Protein AF-A0A2I2GKQ5-F1 (afdb_monomer)

Organism: NCBI:txid1392250

Sequence (380 aa):
MASSTYRQKSLTDSELYFEFGVWKIGKNLSSKFRQQEDPHGGFTCERHEVYEATRIDQPSKTPDVIKIKKQIVFWSNRGYSEPSDEVNREIYNLSQLEECRSTPKLLGYAVGTQDSSDHLPGGYIAYIVMQKVPGENLHGFDTLTKAEQNRIRVAFIDSLWELVSRYFTHRDPRRENIIWDPRMGQCFIVDLEDAEQHTNRTKHDPDFTVVSQWYPGRHKTRGFVLPSSTSPTLPPAMNSSFASSQPHAATSTRYSHPDKCNKSYPALGKKTPMHPNDHINMSGSSSDGFGSAMHIAAAMEIEGLLLPALDSLTEALKSKAQEFQDIIKIDRTHLQEAVSLSLEKEFSGFVERLELGRKRIVETVEGLRYLPLSQYLTRP

Mean predicted aligned error: 17.56 Å

pLDDT: mean 75.36, std 21.9, range [21.88, 97.62]

Foldseek 3Di:
DDDPPDDDPPLAQPWDDDPLAIKGWHDWPDKDWDWDADPVGFIWIKIKTKTFIAGPVDGDPGTWIKIKIWTQDQGPPDNDADDDLLLVQQQVVLVLCCVQPQEWHWSDKDKDADPPPDNDGSHIMIMTTTGDDDAAQCPVLVVDDPVVLVLLLVQVVVSQVSQVVSQKDADAQDSRQWGADPVVSHIHRYRRSRMDHDPDPDPCPDQCVNSVVSAPDDDDDPDDGDDWDDDDDDDNAQDLVQADPDPPSLVVSLLVVVVVVCVVPVDDDDCPPPHSCVHVVNPHDSVQVSQLSVLVVVLCCCVGIVLVVLVVVLVVLLVVLVVQQPPKDFDDDVHDTDDIDTPSVVSVVVSVVSVVVSVVSVVVNVVSVDGRGDDDDDDD

InterPro domains:
  IPR005677 Fumarate hydratase, class II [PTHR11444] (268-372)
  IPR008948 L-Aspartase-like [SSF48557] (266-373)
  IPR011009 Protein kinase-like domain superfamily [SSF56112] (76-203)
  IPR022761 Fumarate lyase, N-terminal [PF00206] (272-373)

Nearest PDB structures (foldseek):
  6ebt-assembly1_A  TM=9.078E-01  e=1.327E-07  Homo sapiens
  6vbe-assembly1_A  TM=9.069E-01  e=1.852E-07  Homo sapiens
  6v8f-assembly1_A  TM=8.705E-01  e=2.070E-07  Homo sapiens
  3gtd-assembly1_B-2  TM=8.895E-01  e=7.424E-07  Rickettsia prowazekii str. Madrid E
  4hgv-assembly1_B  TM=4.845E-01  e=8.512E-08  Sinorhizobium meliloti 1021

Secondary structure (DSSP, 8-state):
-----------TT-EEEETTEEEEEEEEEEEEEEEEE-TTSSEEEEEEEEEEEEESSS--SS-EEEEEEEEEE-BTTB---SPPHHHHHHHHHHHHTTT-TTSPPEEEEEEEE--TTSSSTTSEEEEEEEPPPSSEEGGGGGGS-HHHHHHHHHHHHHHHHHHHHTTEEES---GGGEEEETTTTEEEE---TTEEE-SS--TT---THHHHTTSTT----S------------S-PPP-TT-SS-TTHHHHHHHTTGGGGGGTS--TT---S--IIIIISTT--HHHHHHHHHHHHHHHHIIIIIHHHHHHHHHHHHHHHHHTTT-EE--EETTEE---EEHHHHHHHHHHHHHHHHHHHHHHHHHHTS----S-----

Structure (mmCIF, N/CA/C/O backbone):
data_AF-A0A2I2GKQ5-F1
#
_entry.id   AF-A0A2I2GKQ5-F1
#
loop_
_atom_site.group_PDB
_atom_site.id
_atom_site.type_symbol
_atom_site.label_atom_id
_atom_site.label_alt_id
_atom_site.label_comp_id
_atom_site.label_asym_id
_atom_site.label_entity_id
_atom_site.label_seq_id
_atom_site.pdbx_PDB_ins_code
_atom_site.Cartn_x
_atom_site.Cartn_y
_atom_site.Cartn_z
_atom_site.occupancy
_atom_site.B_iso_or_equiv
_atom_site.auth_seq_id
_atom_site.auth_comp_id
_atom_site.auth_asym_id
_atom_site.auth_atom_id
_atom_site.pdbx_PDB_model_num
ATOM 1 N N . MET A 1 1 ? 17.675 21.929 -30.333 1.00 34.22 1 MET A N 1
ATOM 2 C CA . MET A 1 1 ? 17.337 21.100 -31.514 1.00 34.22 1 MET A CA 1
ATOM 3 C C . MET A 1 1 ? 18.151 19.817 -31.371 1.00 34.22 1 MET A C 1
ATOM 5 O O . MET A 1 1 ? 19.342 19.953 -31.165 1.00 34.22 1 MET A O 1
ATOM 9 N N . ALA A 1 2 ? 17.627 18.594 -31.313 1.00 24.48 2 ALA A N 1
ATOM 10 C CA . ALA A 1 2 ? 16.384 18.047 -31.837 1.00 24.48 2 ALA A CA 1
ATOM 11 C C . ALA A 1 2 ? 15.599 17.262 -30.764 1.00 24.48 2 ALA A C 1
ATOM 13 O O . ALA A 1 2 ? 16.167 16.506 -29.982 1.00 24.48 2 ALA A O 1
ATOM 14 N N . SER A 1 3 ? 14.278 17.457 -30.753 1.00 29.58 3 SER A N 1
ATOM 15 C CA . SER A 1 3 ? 13.319 16.565 -30.101 1.00 29.58 3 SER A CA 1
ATOM 16 C C . SER A 1 3 ? 13.317 15.251 -30.881 1.00 29.58 3 SER A C 1
ATOM 18 O O . SER A 1 3 ? 12.824 15.197 -32.005 1.00 29.58 3 SER A O 1
ATOM 20 N N . SER A 1 4 ? 13.918 14.208 -30.313 1.00 26.41 4 SER A N 1
ATOM 21 C CA . SER A 1 4 ? 13.816 12.842 -30.827 1.00 26.41 4 SER A CA 1
ATOM 22 C C . SER A 1 4 ? 12.476 12.259 -30.374 1.00 26.41 4 SER A C 1
ATOM 24 O O . SER A 1 4 ? 12.383 11.514 -29.399 1.00 26.41 4 SER A O 1
ATOM 26 N N . THR A 1 5 ? 11.411 12.638 -31.074 1.00 31.97 5 THR A N 1
ATOM 27 C CA . THR A 1 5 ? 10.110 11.972 -30.995 1.00 31.97 5 THR A CA 1
ATOM 28 C C . THR A 1 5 ? 10.232 10.641 -31.733 1.00 31.97 5 THR A C 1
ATOM 30 O O . THR A 1 5 ? 10.008 10.564 -32.937 1.00 31.97 5 THR A O 1
ATOM 33 N N . TYR A 1 6 ? 10.642 9.583 -31.031 1.00 34.25 6 TYR A N 1
ATOM 34 C CA . TYR A 1 6 ? 10.617 8.237 -31.600 1.00 34.25 6 TYR A CA 1
ATOM 35 C C . TYR A 1 6 ? 9.248 7.594 -31.354 1.00 34.25 6 TYR A C 1
ATOM 37 O O . TYR A 1 6 ? 8.811 7.456 -30.210 1.00 34.25 6 TYR A O 1
ATOM 45 N N . ARG A 1 7 ? 8.570 7.215 -32.446 1.00 32.19 7 ARG A N 1
ATOM 46 C CA . ARG A 1 7 ? 7.339 6.414 -32.437 1.00 32.19 7 ARG A CA 1
ATOM 47 C C . ARG A 1 7 ? 7.663 5.021 -31.905 1.00 32.19 7 ARG A C 1
ATOM 49 O O . ARG A 1 7 ? 8.349 4.238 -32.551 1.00 32.19 7 ARG A O 1
ATOM 56 N N . GLN A 1 8 ? 7.150 4.733 -30.721 1.00 45.44 8 GLN A N 1
ATOM 57 C CA . GLN A 1 8 ? 7.179 3.423 -30.094 1.00 45.44 8 GLN A CA 1
ATOM 58 C C . GLN A 1 8 ? 6.548 2.366 -31.016 1.00 45.44 8 GLN A C 1
ATOM 60 O O . GLN A 1 8 ? 5.451 2.573 -31.538 1.00 45.44 8 GLN A O 1
ATOM 65 N N . LYS A 1 9 ? 7.237 1.236 -31.219 1.00 50.16 9 LYS A N 1
ATOM 66 C CA . LYS A 1 9 ? 6.648 0.024 -31.805 1.00 50.16 9 LYS A CA 1
ATOM 67 C C . LYS A 1 9 ? 5.470 -0.347 -30.903 1.00 50.16 9 LYS A C 1
ATOM 69 O O . LYS A 1 9 ? 5.672 -0.622 -29.722 1.00 50.16 9 LYS A O 1
ATOM 74 N N . SER A 1 10 ? 4.246 -0.240 -31.413 1.00 55.12 10 SER A N 1
ATOM 75 C CA . SER A 1 10 ? 3.056 -0.612 -30.650 1.00 55.12 10 SER 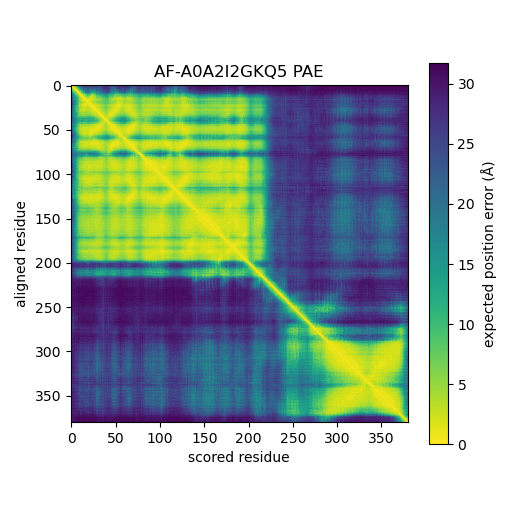A CA 1
ATOM 76 C C . SER A 1 10 ? 3.137 -2.109 -30.364 1.00 55.12 10 SER A C 1
ATOM 78 O O . SER A 1 10 ? 2.940 -2.909 -31.270 1.00 55.12 10 SER A O 1
ATOM 80 N N . LEU A 1 11 ? 3.460 -2.472 -29.121 1.00 70.06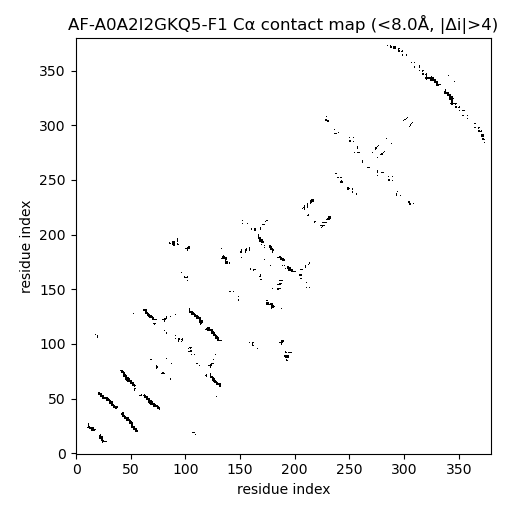 11 LEU A N 1
ATOM 81 C CA . LEU A 1 11 ? 3.418 -3.858 -28.638 1.00 70.06 11 LEU A CA 1
ATOM 82 C C . LEU A 1 11 ? 1.978 -4.394 -28.582 1.00 70.06 11 LEU A C 1
ATOM 84 O O . LEU A 1 11 ? 1.781 -5.602 -28.509 1.00 70.06 11 LEU A O 1
ATOM 88 N N . THR A 1 12 ? 0.982 -3.507 -28.649 1.00 71.19 12 THR A N 1
ATOM 89 C CA . THR A 1 12 ? -0.442 -3.838 -28.774 1.00 71.19 12 THR A CA 1
ATOM 90 C C . THR A 1 12 ? -0.662 -4.839 -29.908 1.00 71.19 12 THR A C 1
ATOM 92 O O . THR A 1 12 ? -0.134 -4.654 -31.003 1.00 71.19 12 THR A O 1
ATOM 95 N N . ASP A 1 13 ? -1.442 -5.879 -29.630 1.00 77.00 13 ASP A N 1
ATOM 96 C CA . ASP A 1 13 ? -1.755 -7.017 -30.500 1.00 77.00 13 ASP A CA 1
ATOM 97 C C . ASP A 1 13 ? -0.597 -7.980 -30.811 1.00 77.00 13 ASP A C 1
ATOM 99 O O . ASP A 1 13 ? -0.787 -8.924 -31.575 1.00 77.00 13 ASP A O 1
ATOM 103 N N . SER A 1 14 ? 0.571 -7.816 -30.182 1.00 82.38 14 SER A N 1
ATOM 104 C CA . SER A 1 14 ? 1.661 -8.796 -30.287 1.00 82.38 14 SER A CA 1
ATOM 105 C C . SER A 1 14 ? 1.406 -10.019 -29.399 1.00 82.38 14 SER A C 1
ATOM 107 O O . SER A 1 14 ? 0.896 -9.892 -28.282 1.00 82.38 14 SER A O 1
ATOM 109 N N . GLU A 1 15 ? 1.805 -11.196 -29.879 1.00 86.94 15 GLU A N 1
ATOM 110 C CA . GLU A 1 15 ? 1.828 -12.436 -29.100 1.00 86.94 15 GLU A CA 1
ATOM 111 C C . GLU A 1 15 ? 3.219 -12.660 -28.507 1.00 86.94 15 GLU A C 1
ATOM 113 O O . GLU A 1 15 ? 4.230 -12.554 -29.203 1.00 86.94 15 GLU A O 1
ATOM 118 N N . LEU A 1 16 ? 3.266 -12.978 -27.217 1.00 85.56 16 LEU A N 1
ATOM 119 C CA . LEU A 1 16 ? 4.478 -13.343 -26.499 1.00 85.56 16 LEU A CA 1
ATOM 120 C C . LEU A 1 16 ? 4.399 -14.807 -26.079 1.00 85.56 16 LEU A C 1
ATOM 122 O O . LEU A 1 16 ? 3.394 -15.254 -25.523 1.00 85.56 16 LEU A O 1
ATOM 126 N N . TYR A 1 17 ? 5.478 -15.535 -26.337 1.00 86.62 17 TYR A N 1
ATOM 127 C CA . TYR A 1 17 ? 5.597 -16.959 -26.059 1.00 86.62 17 TYR A CA 1
ATOM 128 C C . TYR A 1 17 ? 6.511 -17.141 -24.852 1.00 86.62 17 TYR A C 1
ATOM 130 O O . TYR A 1 17 ? 7.699 -16.826 -24.919 1.00 86.62 17 TYR A O 1
ATOM 138 N N . PHE A 1 18 ? 5.951 -17.640 -23.753 1.00 85.88 18 PHE A N 1
ATOM 139 C CA . PHE A 1 18 ? 6.684 -17.937 -22.529 1.00 85.88 18 PHE A CA 1
ATOM 140 C C . PHE A 1 18 ? 6.458 -19.390 -22.106 1.00 85.88 18 PHE A C 1
ATOM 142 O O . PHE A 1 18 ? 5.483 -20.022 -22.512 1.00 85.88 18 PHE A O 1
ATOM 149 N N . GLU A 1 19 ? 7.314 -19.913 -21.226 1.00 85.12 19 GLU A N 1
ATOM 150 C CA . GLU A 1 19 ? 7.139 -21.260 -20.656 1.00 85.12 19 GLU A CA 1
ATOM 151 C C . GLU A 1 19 ? 5.818 -21.405 -19.878 1.00 85.12 19 GLU A C 1
ATOM 153 O O . GLU A 1 19 ? 5.233 -22.483 -19.829 1.00 85.12 19 GLU A O 1
ATOM 158 N N . PHE A 1 20 ? 5.306 -20.304 -19.318 1.00 86.81 20 PHE A N 1
ATOM 159 C CA . PHE A 1 20 ? 4.055 -20.251 -18.554 1.00 86.81 20 PHE A CA 1
ATOM 160 C C . PHE A 1 20 ? 2.814 -19.896 -19.403 1.00 86.81 20 PHE A C 1
ATOM 162 O O . PHE A 1 20 ? 1.748 -19.613 -18.851 1.00 86.81 20 PHE A O 1
ATOM 169 N N . GLY A 1 21 ? 2.924 -19.902 -20.736 1.00 87.88 21 GLY A N 1
ATOM 170 C CA . GLY A 1 21 ? 1.793 -19.747 -21.657 1.00 87.88 21 GLY A CA 1
ATOM 171 C C . GLY A 1 21 ? 2.033 -18.743 -22.783 1.00 87.88 21 GLY A C 1
ATOM 172 O O . GLY A 1 21 ? 3.065 -18.071 -22.848 1.00 87.88 21 GLY A O 1
ATOM 173 N N . VAL A 1 22 ? 1.041 -18.627 -23.668 1.00 90.25 22 VAL A N 1
ATOM 174 C CA . VAL A 1 22 ? 1.066 -17.672 -24.787 1.00 90.25 22 VAL A CA 1
ATOM 175 C C . VAL A 1 22 ? 0.168 -16.495 -24.444 1.00 90.25 22 VAL A C 1
ATOM 177 O O . VAL A 1 22 ? -1.007 -16.675 -24.126 1.00 90.25 22 VAL A O 1
ATOM 180 N N . TRP A 1 23 ? 0.711 -15.285 -24.501 1.00 91.50 23 TRP A N 1
ATOM 181 C CA . TRP A 1 23 ? 0.036 -14.079 -24.033 1.00 91.50 23 TRP A CA 1
ATOM 182 C C . TRP A 1 23 ? -0.109 -13.063 -25.152 1.00 91.50 23 TRP A C 1
ATOM 184 O O . TRP A 1 23 ? 0.868 -12.677 -25.788 1.00 91.50 23 TRP A O 1
ATOM 194 N N . LYS A 1 24 ? -1.333 -12.582 -25.358 1.00 92.94 24 LYS A N 1
ATOM 195 C CA . LYS A 1 24 ? -1.620 -11.469 -26.257 1.00 92.94 24 LYS A CA 1
ATOM 196 C C . LYS A 1 24 ? -1.577 -10.153 -25.487 1.00 92.94 24 LYS A C 1
ATOM 198 O O . LYS A 1 24 ? -2.306 -9.985 -24.505 1.00 92.94 24 LYS A O 1
ATOM 203 N N . ILE A 1 25 ? -0.762 -9.212 -25.960 1.00 92.69 25 ILE A N 1
ATOM 204 C CA . ILE A 1 25 ? -0.665 -7.862 -25.400 1.00 92.69 25 ILE A CA 1
ATOM 205 C C . ILE A 1 25 ? -1.830 -7.012 -25.899 1.00 92.69 25 ILE A C 1
ATOM 207 O O . ILE A 1 25 ? -2.055 -6.867 -27.098 1.00 92.69 25 ILE A O 1
ATOM 211 N N . GLY A 1 26 ? -2.583 -6.452 -24.962 1.00 91.50 26 GLY A N 1
ATOM 212 C CA . GLY A 1 26 ? -3.688 -5.544 -25.216 1.00 91.50 26 GLY A CA 1
ATOM 213 C C . GLY A 1 26 ? -3.273 -4.083 -25.086 1.00 91.50 26 GLY A C 1
ATOM 214 O O . GLY A 1 26 ? -2.161 -3.676 -25.424 1.00 91.50 26 GLY A O 1
ATOM 215 N N . LYS A 1 27 ? -4.205 -3.273 -24.587 1.00 91.50 27 LYS A N 1
ATOM 216 C CA . LYS A 1 27 ? -4.052 -1.825 -24.456 1.00 91.50 27 LYS A CA 1
ATOM 217 C C . LYS A 1 27 ? -2.938 -1.457 -23.465 1.00 91.50 27 LYS A C 1
ATOM 219 O O . LYS A 1 27 ? -2.833 -2.051 -22.393 1.00 91.50 27 LYS A O 1
ATOM 224 N N . ASN A 1 28 ? -2.170 -0.411 -23.779 1.00 91.94 28 ASN A N 1
ATOM 225 C CA . ASN A 1 28 ? -1.279 0.229 -22.809 1.00 91.94 28 ASN A CA 1
ATOM 226 C C . ASN A 1 28 ? -2.089 0.948 -21.713 1.00 91.94 28 ASN A C 1
ATOM 228 O O . ASN A 1 28 ? -2.946 1.787 -22.001 1.00 91.94 28 ASN A O 1
ATOM 232 N N . LEU A 1 29 ? -1.809 0.607 -20.459 1.00 89.44 29 LEU A N 1
ATOM 233 C CA . LEU A 1 29 ? -2.422 1.189 -19.267 1.00 89.44 29 LEU A CA 1
ATOM 234 C C . LEU A 1 29 ? -1.570 2.325 -18.695 1.00 89.44 29 LEU A C 1
ATOM 236 O O . LEU A 1 29 ? -2.116 3.327 -18.241 1.00 89.44 29 LEU A O 1
ATOM 240 N N . SER A 1 30 ? -0.242 2.179 -18.714 1.00 89.06 30 SER A N 1
ATOM 241 C CA . SER A 1 30 ? 0.683 3.250 -18.333 1.00 89.06 30 SER A CA 1
ATOM 242 C C . SER A 1 30 ? 2.078 3.059 -18.933 1.00 89.06 30 SER A C 1
ATOM 244 O O . SER A 1 30 ? 2.461 1.958 -19.341 1.00 89.06 30 SER A O 1
ATOM 246 N N . SER A 1 31 ? 2.848 4.146 -18.973 1.00 89.25 31 SER A N 1
ATOM 247 C CA . SER A 1 31 ? 4.266 4.151 -19.333 1.00 89.25 31 SER A CA 1
ATOM 248 C C . SER A 1 31 ? 4.985 5.191 -18.475 1.00 89.25 31 SER A C 1
ATOM 250 O O . SER A 1 31 ? 4.512 6.322 -18.329 1.00 89.25 31 SER A O 1
ATOM 252 N N . LYS A 1 32 ? 6.102 4.800 -17.864 1.00 88.00 32 LYS A N 1
ATOM 253 C CA . LYS A 1 32 ? 6.933 5.636 -16.996 1.00 88.00 32 LYS A CA 1
ATOM 254 C C . LYS A 1 32 ? 8.398 5.483 -17.395 1.00 88.00 32 LYS A C 1
ATOM 256 O O . LYS A 1 32 ? 8.859 4.396 -17.734 1.00 88.00 32 LYS A O 1
ATOM 261 N N . PHE A 1 33 ? 9.137 6.584 -17.328 1.00 87.44 33 PHE A N 1
ATOM 262 C CA . PHE A 1 33 ? 10.594 6.574 -17.406 1.00 87.44 33 PHE A CA 1
ATOM 263 C C . PHE A 1 33 ? 11.158 6.682 -15.992 1.00 87.44 33 PHE A C 1
ATOM 265 O O . PHE A 1 33 ? 10.722 7.538 -15.219 1.00 87.44 33 PHE A O 1
ATOM 272 N N . ARG A 1 34 ? 12.115 5.820 -15.660 1.00 82.62 34 ARG A N 1
ATOM 273 C CA . ARG A 1 34 ? 12.772 5.772 -14.354 1.00 82.62 34 ARG A CA 1
ATOM 274 C C . ARG A 1 34 ? 14.273 5.932 -14.546 1.00 82.62 34 ARG A C 1
ATOM 276 O O . ARG A 1 34 ? 14.844 5.409 -15.497 1.00 82.62 34 ARG A O 1
ATOM 283 N N . GLN A 1 35 ? 14.894 6.659 -13.629 1.00 83.69 35 GLN A N 1
ATOM 284 C CA . GLN A 1 35 ? 16.340 6.715 -13.482 1.00 83.69 35 GLN A CA 1
ATOM 285 C C . GLN A 1 35 ? 16.653 6.313 -12.046 1.00 83.69 35 GLN A C 1
ATOM 287 O O . GLN A 1 35 ? 16.096 6.899 -11.115 1.00 83.69 35 GLN A O 1
ATOM 292 N N . GLN A 1 36 ? 17.513 5.319 -11.881 1.00 73.62 36 GLN A N 1
ATOM 293 C CA . GLN A 1 36 ? 17.878 4.761 -10.586 1.00 73.62 36 GLN A CA 1
ATOM 294 C C . GLN A 1 36 ? 19.386 4.904 -10.383 1.00 73.62 36 GLN A C 1
ATOM 296 O O . GLN A 1 36 ? 20.152 4.705 -11.323 1.00 73.62 36 GLN A O 1
ATOM 301 N N . GLU A 1 37 ? 19.808 5.280 -9.176 1.00 72.19 37 GLU A N 1
ATOM 302 C CA . GLU A 1 37 ? 21.223 5.311 -8.790 1.00 72.19 37 GLU A CA 1
ATOM 303 C C . GLU A 1 37 ? 21.693 3.914 -8.370 1.00 72.19 37 GLU A C 1
ATOM 305 O O . GLU A 1 37 ? 20.992 3.216 -7.638 1.00 72.19 37 GLU A O 1
ATOM 310 N N . ASP A 1 38 ? 22.890 3.524 -8.804 1.00 68.88 38 ASP A N 1
ATOM 311 C CA . ASP A 1 38 ? 23.519 2.273 -8.377 1.00 68.88 38 ASP A CA 1
ATOM 312 C C . ASP A 1 38 ? 24.190 2.435 -7.002 1.00 68.88 38 ASP A C 1
ATOM 314 O O . ASP A 1 38 ? 24.915 3.419 -6.793 1.00 68.88 38 ASP A O 1
ATOM 318 N N . PRO A 1 39 ? 24.073 1.458 -6.086 1.00 62.03 39 PRO A N 1
ATOM 319 C CA . PRO A 1 39 ? 24.811 1.468 -4.824 1.00 62.03 39 PRO A CA 1
ATOM 320 C C . PRO A 1 39 ? 26.339 1.530 -4.988 1.00 62.03 39 PRO A C 1
ATOM 322 O O . PRO A 1 39 ? 27.031 2.042 -4.107 1.00 62.03 39 PRO A O 1
ATOM 325 N N . HIS A 1 40 ? 26.884 1.041 -6.105 1.00 66.25 40 HIS A N 1
ATOM 326 C CA . HIS A 1 40 ? 28.308 1.113 -6.435 1.00 66.25 40 HIS A CA 1
ATOM 327 C C . HIS A 1 40 ? 28.664 2.296 -7.359 1.00 66.25 40 HIS A C 1
ATOM 329 O O . HIS A 1 40 ? 29.782 2.354 -7.886 1.00 66.25 40 HIS A O 1
ATOM 335 N N . GLY A 1 41 ? 27.750 3.262 -7.512 1.00 67.06 41 GLY A N 1
ATOM 336 C CA . GLY A 1 41 ? 27.919 4.523 -8.235 1.00 67.06 41 GLY A CA 1
ATOM 337 C C . GLY A 1 41 ? 27.338 4.505 -9.651 1.00 67.06 41 GLY A C 1
ATOM 338 O O . GLY A 1 41 ? 27.299 3.473 -10.300 1.00 67.06 41 GLY A O 1
ATOM 339 N N . GLY A 1 42 ? 26.927 5.666 -10.165 1.00 72.38 42 GLY A N 1
ATOM 340 C CA . GLY A 1 42 ? 26.316 5.788 -11.494 1.00 72.38 42 GLY A CA 1
ATOM 341 C C . GLY A 1 42 ? 24.791 5.662 -11.486 1.00 72.38 42 GLY A C 1
ATOM 342 O O . GLY A 1 42 ? 24.167 5.686 -10.429 1.00 72.38 42 GLY A O 1
ATOM 343 N N . PHE A 1 43 ? 24.190 5.585 -12.675 1.00 75.88 43 PHE A N 1
ATOM 344 C CA . PHE A 1 43 ? 22.747 5.444 -12.849 1.00 75.88 43 PHE A CA 1
ATOM 345 C C . PHE A 1 43 ? 22.382 4.473 -13.976 1.00 75.88 43 PHE A C 1
ATOM 347 O O . PHE A 1 43 ? 23.098 4.369 -14.976 1.00 75.88 43 PHE A O 1
ATOM 354 N N . THR A 1 44 ? 21.237 3.812 -13.824 1.00 77.69 44 THR A N 1
ATOM 355 C CA . THR A 1 44 ? 20.528 3.095 -14.889 1.00 77.69 44 THR A CA 1
ATOM 356 C C . THR A 1 44 ? 19.270 3.870 -15.271 1.00 77.69 44 THR A C 1
ATOM 358 O O . THR A 1 44 ? 18.664 4.545 -14.434 1.00 77.69 44 THR A O 1
ATOM 361 N N . CYS A 1 45 ? 18.885 3.800 -16.543 1.00 87.00 45 CYS A N 1
ATOM 362 C CA . CYS A 1 45 ? 17.618 4.345 -17.012 1.00 87.00 45 CYS A CA 1
ATOM 363 C C . CYS A 1 45 ? 16.759 3.225 -17.571 1.00 87.00 45 CYS A C 1
ATOM 365 O O . CYS A 1 45 ? 17.213 2.435 -18.401 1.00 87.00 45 CYS A O 1
ATOM 367 N N . GLU A 1 46 ? 15.494 3.227 -17.185 1.00 89.06 46 GLU A N 1
ATOM 368 C CA . GLU A 1 46 ? 14.541 2.190 -17.532 1.00 89.06 46 GLU A CA 1
ATOM 369 C C . GLU A 1 46 ? 13.243 2.794 -18.049 1.00 89.06 46 GLU A C 1
ATOM 371 O O . GLU A 1 46 ? 12.824 3.892 -17.667 1.00 89.06 46 GLU A O 1
ATOM 376 N N . ARG A 1 47 ? 12.570 2.037 -18.910 1.00 90.81 47 ARG A N 1
ATOM 377 C CA . ARG A 1 47 ? 11.179 2.279 -19.267 1.00 90.81 47 ARG A CA 1
ATOM 378 C C . ARG A 1 47 ? 10.322 1.181 -18.673 1.00 90.81 47 ARG A C 1
ATOM 380 O O . ARG A 1 47 ? 10.539 0.006 -18.957 1.00 90.81 47 ARG A O 1
ATOM 387 N N . HIS A 1 48 ? 9.362 1.585 -17.856 1.00 92.19 48 HIS A N 1
ATOM 388 C CA . HIS A 1 48 ? 8.387 0.708 -17.225 1.00 92.19 48 HIS A CA 1
ATOM 389 C C . HIS A 1 48 ? 7.046 0.923 -17.898 1.00 92.19 48 HIS A C 1
ATOM 391 O O . HIS A 1 48 ? 6.524 2.037 -17.913 1.00 92.19 48 HIS A O 1
ATOM 397 N N . GLU A 1 49 ? 6.481 -0.133 -18.454 1.00 92.94 49 GLU A N 1
ATOM 398 C CA . GLU A 1 49 ? 5.213 -0.070 -19.164 1.00 92.94 49 GLU A CA 1
ATOM 399 C C . GLU A 1 49 ? 4.265 -1.122 -18.634 1.00 92.94 49 GLU A C 1
ATOM 401 O O . GLU A 1 49 ? 4.673 -2.237 -18.324 1.00 92.94 49 GLU A O 1
ATOM 406 N N . VAL A 1 50 ? 2.991 -0.772 -18.549 1.00 93.50 50 VAL A N 1
ATOM 407 C CA . VAL A 1 50 ? 1.949 -1.669 -18.065 1.00 93.50 50 VAL A CA 1
ATOM 408 C C . VAL A 1 50 ? 0.920 -1.826 -19.167 1.00 93.50 50 VAL A C 1
ATOM 410 O O . VAL A 1 50 ? 0.406 -0.826 -19.669 1.00 93.50 50 VAL A O 1
ATOM 413 N N . TYR A 1 51 ? 0.613 -3.063 -19.536 1.00 94.56 51 TYR A N 1
ATOM 414 C CA . TYR A 1 51 ? -0.377 -3.398 -20.556 1.00 94.56 51 TYR A CA 1
ATOM 415 C C . TYR A 1 51 ? -1.415 -4.369 -20.000 1.00 94.56 51 TYR A C 1
ATOM 417 O O . TYR A 1 51 ? -1.158 -5.101 -19.044 1.00 94.56 51 TYR A O 1
ATOM 425 N N . GLU A 1 52 ? -2.584 -4.400 -20.630 1.00 94.50 52 GLU A N 1
ATOM 426 C CA . GLU A 1 52 ? -3.480 -5.548 -20.507 1.00 94.50 52 GLU A CA 1
ATOM 427 C C . GLU A 1 52 ? -2.848 -6.771 -21.179 1.00 94.50 52 GLU A C 1
ATOM 429 O O . GLU A 1 52 ? -2.205 -6.650 -22.222 1.00 94.50 52 GLU A O 1
ATOM 434 N N . ALA A 1 53 ? -3.044 -7.950 -20.599 1.00 93.75 53 ALA A N 1
ATOM 435 C CA . ALA A 1 53 ? -2.534 -9.205 -21.131 1.00 93.75 53 ALA A CA 1
ATOM 436 C C . ALA A 1 53 ? -3.632 -10.265 -21.092 1.00 93.75 53 ALA A C 1
ATOM 438 O O . ALA A 1 53 ? -4.276 -10.464 -20.068 1.00 93.75 53 ALA A O 1
ATOM 439 N N . THR A 1 54 ? -3.868 -10.949 -22.208 1.00 94.12 54 THR A N 1
ATOM 440 C CA . THR A 1 54 ? -4.825 -12.064 -22.260 1.00 94.12 54 THR A CA 1
ATOM 441 C C . THR A 1 54 ? -4.091 -13.339 -22.610 1.00 94.12 54 THR A C 1
ATOM 443 O O . THR A 1 54 ? -3.407 -13.402 -23.632 1.00 94.12 54 THR A O 1
ATOM 446 N N . ARG A 1 55 ? -4.242 -14.362 -21.775 1.00 92.19 55 ARG A N 1
ATOM 447 C CA . ARG A 1 55 ? -3.686 -15.683 -22.041 1.00 92.19 55 ARG A CA 1
ATOM 448 C C . ARG A 1 55 ? -4.471 -16.368 -23.163 1.00 92.19 55 ARG A C 1
ATOM 450 O O . ARG A 1 55 ? -5.693 -16.447 -23.097 1.00 92.19 55 ARG A O 1
ATOM 457 N N . ILE A 1 56 ? -3.783 -16.829 -24.202 1.00 89.62 56 ILE A N 1
ATOM 458 C CA . ILE A 1 56 ? -4.390 -17.407 -25.410 1.00 89.62 56 ILE A CA 1
ATOM 459 C C . ILE A 1 56 ? -4.717 -18.888 -25.200 1.00 89.62 56 ILE A C 1
ATOM 461 O O . ILE A 1 56 ? -5.781 -19.348 -25.603 1.00 89.62 56 ILE A O 1
ATOM 465 N N . ASP A 1 57 ? -3.826 -19.633 -24.546 1.00 84.62 57 ASP A N 1
ATOM 466 C CA . ASP A 1 57 ? -3.987 -21.068 -24.291 1.00 84.62 57 ASP A CA 1
ATOM 467 C C . ASP A 1 57 ? -5.011 -21.370 -23.182 1.00 84.62 57 ASP A C 1
ATOM 469 O O . ASP A 1 57 ? -5.624 -22.436 -23.175 1.00 84.62 57 ASP A O 1
ATOM 473 N N . GLN A 1 58 ? -5.234 -20.423 -22.266 1.00 84.62 58 GLN A N 1
ATOM 474 C CA . GLN A 1 58 ? -6.246 -20.501 -21.205 1.00 84.62 58 GLN A CA 1
ATOM 475 C C . GLN A 1 58 ? -6.952 -19.143 -21.045 1.00 84.62 58 GLN A C 1
ATOM 477 O O . GLN A 1 58 ? -6.622 -18.377 -20.136 1.00 84.62 58 GLN A O 1
ATOM 482 N N . PRO A 1 59 ? -7.899 -18.806 -21.938 1.00 79.62 59 PRO A N 1
ATOM 483 C CA . PRO A 1 59 ? -8.521 -17.490 -21.956 1.00 79.62 59 PRO A CA 1
ATOM 484 C C . PRO A 1 59 ? -9.369 -17.231 -20.708 1.00 79.62 59 PRO A C 1
ATOM 486 O O . PRO A 1 59 ? -10.286 -17.984 -20.376 1.00 79.62 59 PRO A O 1
ATOM 489 N N . SER A 1 60 ? -9.075 -16.117 -20.037 1.00 80.44 60 SER A N 1
ATOM 490 C CA . SER A 1 60 ? -9.871 -15.574 -18.936 1.00 80.44 60 SER A CA 1
ATOM 491 C C . SER A 1 60 ? -10.959 -14.631 -19.460 1.00 80.44 60 SER A C 1
ATOM 493 O O . SER A 1 60 ? -10.829 -14.033 -20.528 1.00 80.44 60 SER A O 1
ATOM 495 N N . LYS A 1 61 ? -12.041 -14.460 -18.688 1.00 82.75 61 LYS A N 1
ATOM 496 C CA . LYS A 1 61 ? -13.115 -13.499 -19.008 1.00 82.75 61 LYS A CA 1
ATOM 497 C C . LYS A 1 61 ? -12.641 -12.048 -18.947 1.00 82.75 61 LYS A C 1
ATOM 499 O O . LYS A 1 61 ? -13.229 -11.186 -19.592 1.00 82.75 61 LYS A O 1
ATOM 504 N N . THR A 1 62 ? -11.623 -11.780 -18.138 1.00 86.06 62 THR A N 1
ATOM 505 C CA . THR A 1 62 ? -11.037 -10.453 -17.961 1.00 86.06 62 THR A CA 1
ATOM 506 C C . THR A 1 62 ? -9.546 -10.525 -18.249 1.00 86.06 62 THR A C 1
ATOM 508 O O . THR A 1 62 ? -8.915 -11.490 -17.815 1.00 86.06 62 THR A O 1
ATOM 511 N N . PRO A 1 63 ? -8.976 -9.523 -18.938 1.00 90.75 63 PRO A N 1
ATOM 512 C CA . PRO A 1 63 ? -7.539 -9.482 -19.153 1.00 90.75 63 PRO A CA 1
ATOM 513 C C . PRO A 1 63 ? -6.810 -9.324 -17.816 1.00 90.75 63 PRO A C 1
ATOM 515 O O . PRO A 1 63 ? -7.286 -8.612 -16.930 1.00 90.75 63 PRO A O 1
ATOM 518 N N . ASP A 1 64 ? -5.651 -9.958 -17.707 1.00 95.06 64 ASP A N 1
ATOM 519 C CA . ASP A 1 64 ? -4.666 -9.746 -16.653 1.00 95.06 64 ASP A CA 1
ATOM 520 C C . ASP A 1 64 ? -3.776 -8.539 -16.986 1.00 95.06 64 ASP A C 1
ATOM 522 O O . ASP A 1 64 ? -4.044 -7.778 -17.925 1.00 95.06 64 ASP A O 1
ATOM 526 N N . VAL A 1 65 ? -2.724 -8.324 -16.198 1.00 95.38 65 VAL A N 1
ATOM 527 C CA . VAL A 1 65 ? -1.785 -7.217 -16.376 1.00 95.38 65 VAL A CA 1
ATOM 528 C C . VAL A 1 65 ? -0.384 -7.758 -16.627 1.00 95.38 65 VAL A C 1
ATOM 530 O O . VAL A 1 65 ? 0.067 -8.679 -15.954 1.00 95.38 65 VAL A O 1
ATOM 533 N N . ILE A 1 66 ? 0.330 -7.149 -17.572 1.00 95.50 66 ILE A N 1
ATOM 534 C CA . ILE A 1 66 ? 1.757 -7.389 -17.788 1.00 95.50 66 ILE A CA 1
ATOM 535 C C . ILE A 1 66 ? 2.544 -6.096 -17.608 1.00 95.50 66 ILE A C 1
ATOM 537 O O . ILE A 1 66 ? 2.245 -5.075 -18.235 1.00 95.50 66 ILE A O 1
ATOM 541 N N . LYS A 1 67 ? 3.566 -6.149 -16.755 1.00 95.44 67 LYS A N 1
ATOM 542 C CA . LYS A 1 67 ? 4.590 -5.114 -16.636 1.00 95.44 67 LYS A CA 1
ATOM 543 C C . LYS A 1 67 ? 5.776 -5.486 -17.519 1.00 95.44 67 LYS A C 1
ATOM 545 O O . LYS A 1 67 ? 6.288 -6.600 -17.436 1.00 95.44 67 LYS A O 1
ATOM 550 N N . ILE A 1 68 ? 6.206 -4.552 -18.358 1.00 94.12 68 ILE A N 1
ATOM 551 C CA . ILE A 1 68 ? 7.376 -4.679 -19.224 1.00 94.12 68 ILE A CA 1
ATOM 552 C C . ILE A 1 68 ? 8.388 -3.626 -18.782 1.00 94.12 68 ILE A C 1
ATOM 554 O O . ILE A 1 68 ? 8.127 -2.426 -18.889 1.00 94.12 68 ILE A O 1
ATOM 558 N N . LYS A 1 69 ? 9.538 -4.072 -18.276 1.00 93.38 69 LYS A N 1
ATOM 559 C CA . LYS A 1 69 ? 10.630 -3.212 -17.806 1.00 93.38 69 LYS A CA 1
ATOM 560 C C . LYS A 1 69 ? 11.825 -3.373 -18.743 1.00 93.38 69 LYS A C 1
ATOM 562 O O . LYS A 1 69 ? 12.361 -4.471 -18.876 1.00 93.38 69 LYS A O 1
ATOM 567 N N . LYS A 1 70 ? 12.208 -2.299 -19.439 1.00 91.25 70 LYS A N 1
ATOM 568 C CA . LYS A 1 70 ? 13.290 -2.297 -20.439 1.00 91.25 70 LYS A CA 1
ATOM 569 C C . LYS A 1 70 ? 14.410 -1.351 -20.043 1.00 91.25 70 LYS A C 1
ATOM 571 O O . LYS A 1 70 ? 14.142 -0.191 -19.727 1.00 91.25 70 LYS A O 1
ATOM 576 N N . GLN A 1 71 ? 15.648 -1.809 -20.170 1.00 89.31 71 GLN A N 1
ATOM 577 C CA . GLN A 1 71 ? 16.822 -0.952 -20.052 1.00 89.31 71 GLN A CA 1
ATOM 578 C C . GLN A 1 71 ? 16.910 0.021 -21.237 1.00 89.31 71 GLN A C 1
ATOM 580 O O . GLN A 1 71 ? 16.718 -0.371 -22.386 1.00 89.31 71 GLN A O 1
ATOM 585 N N . ILE A 1 72 ? 17.209 1.291 -20.974 1.00 89.44 72 ILE A N 1
ATOM 586 C CA . ILE A 1 72 ? 17.330 2.333 -22.006 1.00 89.44 72 ILE A CA 1
ATOM 587 C C . ILE A 1 72 ? 18.792 2.679 -22.284 1.00 89.44 72 ILE A C 1
ATOM 589 O O . ILE A 1 72 ? 19.163 2.912 -23.429 1.00 89.44 72 ILE A O 1
ATOM 593 N N . VAL A 1 73 ? 19.640 2.669 -21.259 1.00 83.25 73 VAL A N 1
ATOM 594 C CA . VAL A 1 73 ? 21.093 2.806 -21.409 1.00 83.25 73 VAL A CA 1
ATOM 595 C C . VAL A 1 73 ? 21.801 1.803 -20.511 1.00 83.25 73 VAL A C 1
ATOM 597 O O . VAL A 1 73 ? 21.265 1.415 -19.470 1.00 83.25 73 VAL A O 1
ATOM 600 N N . PHE A 1 74 ? 23.016 1.408 -20.891 1.00 79.94 74 PHE A N 1
ATOM 601 C CA . PHE A 1 74 ? 23.907 0.722 -19.961 1.00 79.94 74 PHE A CA 1
ATOM 602 C C . PHE A 1 74 ? 24.177 1.608 -18.748 1.00 79.94 74 PHE A C 1
ATOM 604 O O . PHE A 1 74 ? 24.071 2.836 -18.815 1.00 79.94 74 PHE A O 1
ATOM 611 N N . TRP A 1 75 ? 24.534 0.971 -17.641 1.00 78.00 75 TRP A N 1
ATOM 612 C CA . TRP A 1 75 ? 24.854 1.674 -16.413 1.00 78.00 75 TRP A CA 1
ATOM 613 C C . TRP A 1 75 ? 25.948 2.695 -16.693 1.00 78.00 75 TRP A C 1
ATOM 615 O O . TRP A 1 75 ? 26.949 2.394 -17.347 1.00 78.00 75 TRP A O 1
ATOM 625 N N . SER A 1 76 ? 25.762 3.921 -16.210 1.00 71.94 76 SER A N 1
ATOM 626 C CA . SER A 1 76 ? 26.628 5.045 -16.580 1.00 71.94 76 SER A CA 1
ATOM 627 C C . SER A 1 76 ? 28.112 4.817 -16.248 1.00 71.94 76 SER A C 1
ATOM 629 O O . SER A 1 76 ? 28.972 5.533 -16.751 1.00 71.94 76 SER A O 1
ATOM 631 N N . ASN A 1 77 ? 28.419 3.841 -15.390 1.00 64.44 77 ASN A N 1
ATOM 632 C CA . ASN A 1 77 ? 29.764 3.418 -15.018 1.00 64.44 77 ASN A CA 1
ATOM 633 C C . ASN A 1 77 ? 30.073 1.932 -15.318 1.00 64.44 77 ASN A C 1
ATOM 635 O O . ASN A 1 77 ? 31.173 1.488 -14.983 1.00 64.44 77 ASN A O 1
ATOM 639 N N . ARG A 1 78 ? 29.147 1.147 -15.899 1.00 61.66 78 ARG A N 1
ATOM 640 C CA . ARG A 1 78 ? 29.318 -0.299 -16.156 1.00 61.66 78 ARG A CA 1
ATOM 641 C C . ARG A 1 78 ? 28.570 -0.752 -17.422 1.00 61.66 78 ARG A C 1
ATOM 643 O O . ARG A 1 78 ? 27.399 -0.454 -17.614 1.00 61.66 78 ARG A O 1
ATOM 650 N N . GLY A 1 79 ? 29.211 -1.567 -18.262 1.00 63.31 79 GLY A N 1
ATOM 651 C CA . GLY A 1 79 ? 28.556 -2.283 -19.373 1.00 63.31 79 GLY A CA 1
ATOM 652 C C . GLY A 1 79 ? 27.746 -3.491 -18.887 1.00 63.31 79 GLY A C 1
ATOM 653 O O . GLY A 1 79 ? 28.020 -4.612 -19.296 1.00 63.31 79 GLY A O 1
ATOM 654 N N . TYR A 1 80 ? 26.837 -3.279 -17.937 1.00 68.06 80 TYR A N 1
ATOM 655 C CA . TYR A 1 80 ? 26.140 -4.335 -17.201 1.00 68.06 80 TYR A CA 1
ATOM 656 C C . TYR A 1 80 ? 24.786 -4.673 -17.844 1.00 68.06 80 TYR A C 1
ATOM 658 O O . TYR A 1 80 ? 24.019 -3.767 -18.184 1.00 68.06 80 TYR A O 1
ATOM 666 N N . SER A 1 81 ? 24.525 -5.972 -18.012 1.00 70.88 81 SER A N 1
ATOM 667 C CA . SER A 1 81 ? 23.400 -6.540 -18.769 1.00 70.88 81 SER A CA 1
ATOM 668 C C . SER A 1 81 ? 22.373 -7.286 -17.914 1.00 70.88 81 SER A C 1
ATOM 670 O O . SER A 1 81 ? 21.404 -7.794 -18.470 1.00 70.88 81 SER A O 1
ATOM 672 N N . GLU A 1 82 ? 22.572 -7.393 -16.599 1.00 80.75 82 GLU A N 1
ATOM 673 C CA . GLU A 1 82 ? 21.574 -8.018 -15.722 1.00 80.75 82 GLU A CA 1
ATOM 674 C C . GLU A 1 82 ? 20.433 -7.033 -15.405 1.00 80.75 82 GLU A C 1
ATOM 676 O O . GLU A 1 82 ? 20.639 -5.810 -15.460 1.00 80.75 82 GLU A O 1
ATOM 681 N N . PRO A 1 83 ? 19.239 -7.540 -15.048 1.00 84.56 83 PRO A N 1
ATOM 682 C CA . PRO A 1 83 ? 18.139 -6.713 -14.566 1.00 84.56 83 PRO A CA 1
ATOM 683 C C . PRO A 1 83 ? 18.506 -5.922 -13.317 1.00 84.56 83 PRO A C 1
ATOM 685 O O . PRO A 1 83 ? 19.315 -6.363 -12.501 1.00 84.56 83 PRO A O 1
ATOM 688 N N . SER A 1 84 ? 17.842 -4.784 -13.127 1.00 84.69 84 SER A N 1
ATOM 689 C CA . SER A 1 84 ? 17.956 -4.031 -11.883 1.00 84.69 84 SER A CA 1
ATOM 690 C C . SER A 1 84 ? 17.394 -4.797 -10.689 1.00 84.69 84 SER A C 1
ATOM 692 O O . SER A 1 84 ? 16.488 -5.630 -10.807 1.00 84.69 84 SER A O 1
ATOM 694 N N . ASP A 1 85 ? 17.897 -4.460 -9.502 1.00 84.81 85 ASP A N 1
ATOM 695 C CA . ASP A 1 85 ? 17.424 -5.054 -8.253 1.00 84.81 85 ASP A CA 1
ATOM 696 C C . ASP A 1 85 ? 15.917 -4.835 -8.041 1.00 84.81 85 ASP A C 1
ATOM 698 O O . ASP A 1 85 ? 15.266 -5.675 -7.431 1.00 84.81 85 ASP A O 1
ATOM 702 N N . GLU A 1 86 ? 15.340 -3.743 -8.559 1.00 86.62 86 GLU A N 1
ATOM 703 C CA . GLU A 1 86 ? 13.892 -3.474 -8.504 1.00 86.62 86 GLU A CA 1
ATOM 704 C C . GLU A 1 86 ? 13.074 -4.540 -9.247 1.00 86.62 86 GLU A C 1
ATOM 706 O O . GLU A 1 86 ? 12.060 -5.005 -8.727 1.00 86.62 86 GLU A O 1
ATOM 711 N N . VAL A 1 87 ? 13.525 -4.966 -10.434 1.00 89.12 87 VAL A N 1
ATOM 712 C CA . VAL A 1 87 ? 12.885 -6.046 -11.208 1.00 89.12 87 VAL A CA 1
ATOM 713 C C . VAL A 1 87 ? 12.926 -7.353 -10.421 1.00 89.12 87 VAL A C 1
ATOM 715 O O . VAL A 1 87 ? 11.900 -8.012 -10.250 1.00 89.12 87 VAL A O 1
ATOM 718 N N . ASN A 1 88 ? 14.109 -7.715 -9.920 1.00 90.56 88 ASN A N 1
ATOM 719 C CA . ASN A 1 88 ? 14.306 -8.962 -9.185 1.00 90.56 88 ASN A CA 1
ATOM 720 C C . ASN A 1 88 ? 13.513 -8.977 -7.871 1.00 90.56 88 ASN A C 1
ATOM 722 O O . ASN A 1 88 ? 12.870 -9.979 -7.558 1.00 90.56 88 ASN A O 1
ATOM 726 N N . ARG A 1 89 ? 13.497 -7.859 -7.130 1.00 91.19 89 ARG A N 1
ATOM 727 C CA . ARG A 1 89 ? 12.693 -7.710 -5.911 1.00 91.19 89 ARG A CA 1
ATOM 728 C C . ARG A 1 89 ? 11.210 -7.837 -6.194 1.00 91.19 89 ARG A C 1
ATOM 730 O O . ARG A 1 89 ? 10.532 -8.535 -5.458 1.00 91.19 89 ARG A O 1
ATOM 737 N N . GLU A 1 90 ? 10.697 -7.207 -7.245 1.00 93.38 90 GLU A N 1
ATOM 738 C CA . GLU A 1 90 ? 9.270 -7.285 -7.552 1.00 93.38 90 GLU A CA 1
ATOM 739 C C . GLU A 1 90 ? 8.825 -8.725 -7.848 1.00 93.38 90 GLU A C 1
ATOM 741 O O . GLU A 1 90 ? 7.833 -9.187 -7.281 1.00 93.38 90 GLU A O 1
ATOM 746 N N . ILE A 1 91 ? 9.588 -9.456 -8.670 1.00 93.75 91 ILE A N 1
ATOM 747 C CA . ILE A 1 91 ? 9.331 -10.874 -8.971 1.00 93.75 91 ILE A CA 1
ATOM 748 C C . ILE A 1 91 ? 9.391 -11.712 -7.690 1.00 93.75 91 ILE A C 1
ATOM 750 O O . ILE A 1 91 ? 8.475 -12.487 -7.406 1.00 93.75 91 ILE A O 1
ATOM 754 N N . TYR A 1 92 ? 10.450 -11.530 -6.897 1.00 94.69 92 TYR A N 1
ATOM 755 C CA . TYR A 1 92 ? 10.627 -12.233 -5.632 1.00 94.69 92 TYR A CA 1
ATOM 756 C C . TYR A 1 92 ? 9.457 -11.962 -4.679 1.00 94.69 92 TYR A C 1
ATOM 758 O O . TYR A 1 92 ? 8.813 -12.898 -4.213 1.00 94.69 92 TYR A O 1
ATOM 766 N N . ASN A 1 93 ? 9.115 -10.697 -4.449 1.00 94.81 93 ASN A N 1
ATOM 767 C CA . ASN A 1 93 ? 8.063 -10.288 -3.524 1.00 94.81 93 ASN A CA 1
ATOM 768 C C . ASN A 1 93 ? 6.694 -10.839 -3.941 1.00 94.81 93 ASN A C 1
ATOM 770 O O . ASN A 1 93 ? 5.976 -11.370 -3.097 1.00 94.81 93 ASN A O 1
ATOM 774 N N . LEU A 1 94 ? 6.355 -10.787 -5.234 1.00 94.88 94 LEU A N 1
ATOM 775 C CA . LEU A 1 94 ? 5.120 -11.382 -5.752 1.00 94.88 94 LEU A CA 1
ATOM 776 C C . LEU A 1 94 ? 5.072 -12.905 -5.523 1.00 94.88 94 LEU A C 1
ATOM 778 O O . LEU A 1 94 ? 4.021 -13.420 -5.149 1.00 94.88 94 LEU A O 1
ATOM 782 N N . SER A 1 95 ? 6.198 -13.615 -5.679 1.00 94.06 95 SER A N 1
ATOM 783 C CA . SER A 1 95 ? 6.276 -15.066 -5.419 1.00 94.06 95 SER A CA 1
ATOM 784 C C . SER A 1 95 ? 6.106 -15.433 -3.939 1.00 94.06 95 SER A C 1
ATOM 786 O O . SER A 1 95 ? 5.601 -16.499 -3.609 1.00 94.06 95 SER A O 1
ATOM 788 N N . GLN A 1 96 ? 6.509 -14.547 -3.025 1.00 94.06 96 GLN A N 1
ATOM 789 C CA . GLN A 1 96 ? 6.374 -14.773 -1.583 1.00 94.06 96 GLN A CA 1
ATOM 790 C C . GLN A 1 96 ? 4.987 -14.378 -1.045 1.00 94.06 96 GLN A C 1
ATOM 792 O O . GLN A 1 96 ? 4.636 -14.722 0.084 1.00 94.06 96 GLN A O 1
ATOM 797 N N . LEU A 1 97 ? 4.195 -13.643 -1.832 1.00 93.50 97 LEU A N 1
ATOM 798 C CA . LEU A 1 97 ? 2.908 -13.071 -1.432 1.00 93.50 97 LEU A CA 1
ATOM 799 C C . LEU A 1 97 ? 1.709 -13.716 -2.150 1.00 93.50 97 LEU A C 1
ATOM 801 O O . LEU A 1 97 ? 0.625 -13.141 -2.167 1.00 93.50 97 LEU A O 1
ATOM 805 N N . GLU A 1 98 ? 1.849 -14.936 -2.679 1.00 90.31 98 GLU A N 1
ATOM 806 C CA . GLU A 1 98 ? 0.775 -15.643 -3.406 1.00 90.31 98 GLU A CA 1
ATOM 807 C C . GLU A 1 98 ? -0.523 -15.823 -2.595 1.00 90.31 98 GLU A C 1
ATOM 809 O O . GLU A 1 98 ? -1.628 -15.808 -3.149 1.00 90.31 98 GLU A O 1
ATOM 814 N N . GLU A 1 99 ? -0.403 -15.964 -1.271 1.00 89.50 99 GLU A N 1
ATOM 815 C CA . GLU A 1 99 ? -1.536 -16.087 -0.347 1.00 89.50 99 GLU A CA 1
ATOM 816 C C . GLU A 1 99 ? -2.022 -14.739 0.216 1.00 89.50 99 GLU A C 1
ATOM 818 O O . GLU A 1 99 ? -2.956 -14.707 1.023 1.00 89.50 99 GLU A O 1
ATOM 823 N N . CYS A 1 100 ? -1.381 -13.620 -0.132 1.00 92.62 100 CYS A N 1
ATOM 824 C CA . CYS A 1 100 ? -1.780 -12.291 0.322 1.00 92.62 100 CYS A CA 1
ATOM 825 C C . CYS A 1 100 ? -2.971 -11.788 -0.497 1.00 92.62 100 CYS A C 1
ATOM 827 O O . CYS A 1 100 ? -2.922 -11.693 -1.721 1.00 92.62 100 CYS A O 1
ATOM 829 N N . ARG A 1 101 ? -4.070 -11.464 0.187 1.00 94.25 101 ARG A N 1
ATOM 830 C CA . ARG A 1 101 ? -5.313 -11.016 -0.454 1.00 94.25 101 ARG A CA 1
ATOM 831 C C . ARG A 1 101 ? -5.210 -9.586 -0.960 1.00 94.25 101 ARG A C 1
ATOM 833 O O . ARG A 1 101 ? -5.955 -9.224 -1.862 1.00 94.25 101 ARG A O 1
ATOM 840 N N . SER A 1 102 ? -4.330 -8.787 -0.368 1.00 94.56 102 SER A N 1
ATOM 841 C CA . SER A 1 102 ? -4.153 -7.365 -0.674 1.00 94.56 102 SER A CA 1
ATOM 842 C C . SER A 1 102 ? -3.045 -7.093 -1.694 1.00 94.56 102 SER A C 1
ATOM 844 O O . SER A 1 102 ? -2.648 -5.945 -1.885 1.00 94.56 102 SER A O 1
ATOM 846 N N . THR A 1 103 ? -2.552 -8.125 -2.380 1.00 95.25 103 THR A N 1
ATOM 847 C CA . THR A 1 103 ? -1.590 -7.999 -3.481 1.00 95.25 103 THR A CA 1
ATOM 848 C C . THR A 1 103 ? -2.015 -8.851 -4.676 1.00 95.25 103 THR A C 1
ATOM 850 O O . THR A 1 103 ? -2.628 -9.903 -4.490 1.00 95.25 103 THR A O 1
ATOM 853 N N . PRO A 1 104 ? -1.688 -8.442 -5.909 1.00 95.62 104 PRO A N 1
ATOM 854 C CA . PRO A 1 104 ? -1.896 -9.263 -7.095 1.00 95.62 104 PRO A CA 1
ATOM 855 C C . PRO A 1 104 ? -1.116 -10.577 -7.035 1.00 95.62 104 PRO A C 1
ATOM 857 O O . PRO A 1 104 ? 0.012 -10.614 -6.550 1.00 95.62 104 PRO A O 1
ATOM 860 N N . LYS A 1 105 ? -1.681 -11.640 -7.609 1.00 95.00 105 LYS A N 1
ATOM 861 C CA . LYS A 1 105 ? -0.968 -12.911 -7.780 1.00 95.00 105 LYS A CA 1
ATOM 862 C C . LYS A 1 105 ? 0.007 -12.848 -8.948 1.00 95.00 105 LYS A C 1
ATOM 864 O O . LYS A 1 105 ? -0.344 -12.323 -10.008 1.00 95.00 105 LYS A O 1
ATOM 869 N N . LEU A 1 106 ? 1.184 -13.446 -8.779 1.00 95.50 106 LEU A N 1
ATOM 870 C CA . LEU A 1 106 ? 2.101 -13.713 -9.882 1.00 95.50 106 LEU A CA 1
ATOM 871 C C . LEU A 1 106 ? 1.518 -14.811 -10.777 1.00 95.50 106 LEU A C 1
ATOM 873 O O . LEU A 1 106 ? 1.140 -15.872 -10.290 1.00 95.50 106 LEU A O 1
ATOM 877 N N . LEU A 1 107 ? 1.442 -14.557 -12.081 1.00 93.81 107 LEU A N 1
ATOM 878 C CA . LEU A 1 107 ? 1.014 -15.550 -13.073 1.00 93.81 107 LEU A CA 1
ATOM 879 C C . LEU A 1 107 ? 2.200 -16.106 -13.869 1.00 93.81 107 LEU A C 1
ATOM 881 O O . LEU A 1 107 ? 2.141 -17.229 -14.360 1.00 93.81 107 LEU A O 1
ATOM 885 N N . GLY A 1 108 ? 3.274 -15.327 -13.986 1.00 93.00 108 GLY A N 1
ATOM 886 C CA . GLY A 1 108 ? 4.528 -15.747 -14.597 1.00 93.00 108 GLY A CA 1
ATOM 887 C C . GLY A 1 108 ? 5.456 -14.567 -14.846 1.00 93.00 108 GLY A C 1
ATOM 888 O O . GLY A 1 108 ? 5.041 -13.410 -14.778 1.00 93.00 108 GLY A O 1
ATOM 889 N N . TYR A 1 109 ? 6.721 -14.845 -15.132 1.00 95.12 109 TYR A N 1
ATOM 890 C CA . TYR A 1 109 ? 7.689 -13.820 -15.501 1.00 95.12 109 TYR A CA 1
ATOM 891 C C . TYR A 1 109 ? 8.742 -14.381 -16.456 1.00 95.12 109 TYR A C 1
ATOM 893 O O . TYR A 1 109 ? 9.008 -15.581 -16.473 1.00 95.12 109 TYR A O 1
ATOM 901 N N . ALA A 1 110 ? 9.348 -13.504 -17.247 1.00 92.75 110 ALA A N 1
ATOM 902 C CA . ALA A 1 110 ? 10.474 -13.834 -18.107 1.00 92.75 110 ALA A CA 1
ATOM 903 C C . ALA A 1 110 ? 11.466 -12.676 -18.120 1.00 92.75 110 ALA A C 1
ATOM 905 O O . ALA A 1 110 ? 11.077 -11.512 -18.198 1.00 92.75 110 ALA A O 1
ATOM 906 N N . VAL A 1 111 ? 12.751 -13.002 -18.077 1.00 91.69 111 VAL A N 1
ATOM 907 C CA . VAL A 1 111 ? 13.845 -12.041 -18.191 1.00 91.69 111 VAL A CA 1
ATOM 908 C C . VAL A 1 111 ? 14.712 -12.468 -19.362 1.00 91.69 111 VAL A C 1
ATOM 910 O O . VAL A 1 111 ? 15.060 -13.639 -19.482 1.00 91.69 111 VAL A O 1
ATOM 913 N N . GLY A 1 112 ? 15.052 -11.524 -20.230 1.00 89.50 112 GLY A N 1
ATOM 914 C CA . GLY A 1 112 ? 15.884 -11.786 -21.391 1.00 89.50 112 GLY A CA 1
ATOM 915 C C . GLY A 1 112 ? 16.663 -10.562 -21.840 1.00 89.50 112 GLY A C 1
ATOM 916 O O . GLY A 1 112 ? 16.756 -9.552 -21.140 1.00 89.50 112 GLY A O 1
ATOM 917 N N . THR A 1 113 ? 17.213 -10.667 -23.043 1.00 89.56 113 THR A N 1
ATOM 918 C CA . THR A 1 113 ? 18.036 -9.633 -23.667 1.00 89.56 113 THR A CA 1
ATOM 919 C C . THR A 1 113 ? 17.277 -8.985 -24.821 1.00 89.56 113 THR A C 1
ATOM 921 O O . THR A 1 113 ? 16.620 -9.666 -25.604 1.00 89.56 113 THR A O 1
ATOM 924 N N . GLN A 1 114 ? 17.375 -7.663 -24.920 1.00 89.88 114 GLN A N 1
ATOM 925 C CA . GLN A 1 114 ? 16.834 -6.853 -26.003 1.00 89.88 114 GLN A CA 1
ATOM 926 C C . GLN A 1 114 ? 17.519 -7.192 -27.327 1.00 89.88 114 GLN A C 1
ATOM 928 O O . GLN A 1 114 ? 18.748 -7.316 -27.399 1.00 89.88 114 GLN A O 1
ATOM 933 N N . ASP A 1 115 ? 16.714 -7.322 -28.379 1.00 85.69 115 ASP A N 1
ATOM 934 C CA . ASP A 1 115 ? 17.195 -7.689 -29.706 1.00 85.69 115 ASP A CA 1
ATOM 935 C C . ASP A 1 115 ? 17.708 -6.473 -30.500 1.00 85.69 115 ASP A C 1
ATOM 937 O O . ASP A 1 115 ? 17.675 -5.329 -30.049 1.00 85.69 115 ASP A O 1
ATOM 941 N N . SER A 1 116 ? 18.194 -6.714 -31.721 1.00 86.00 116 SER A N 1
ATOM 942 C CA . SER A 1 116 ? 18.695 -5.658 -32.617 1.00 86.00 116 SER A CA 1
ATOM 943 C C . SER A 1 116 ? 17.659 -4.595 -33.021 1.00 86.00 116 SER A C 1
ATOM 945 O O . SER A 1 116 ? 18.033 -3.566 -33.579 1.00 86.00 116 SER A O 1
ATOM 947 N N . SER A 1 117 ? 16.369 -4.847 -32.790 1.00 79.81 117 SER A N 1
ATOM 948 C CA . SER A 1 117 ? 15.248 -3.961 -33.116 1.00 79.81 117 SER A CA 1
ATOM 949 C C . SER A 1 117 ? 14.746 -3.136 -31.925 1.00 79.81 117 SER A C 1
ATOM 951 O O . SER A 1 117 ? 13.948 -2.212 -32.118 1.00 79.81 117 SER A O 1
ATOM 953 N N . ASP A 1 118 ? 15.192 -3.455 -30.710 1.00 82.50 118 ASP A N 1
ATOM 954 C CA . ASP A 1 118 ? 14.884 -2.717 -29.490 1.00 82.50 118 ASP A CA 1
ATOM 955 C C . ASP A 1 118 ? 15.780 -1.474 -29.317 1.00 82.50 118 ASP A C 1
ATOM 957 O O . ASP A 1 118 ? 16.701 -1.207 -30.089 1.00 82.50 118 ASP A O 1
ATOM 961 N N . HIS A 1 119 ? 15.479 -0.667 -28.294 1.00 78.62 119 HIS A N 1
ATOM 962 C CA . HIS A 1 119 ? 16.178 0.597 -28.050 1.00 78.62 119 HIS A CA 1
ATOM 963 C C . HIS A 1 119 ? 17.646 0.402 -27.660 1.00 78.62 119 HIS A C 1
ATOM 965 O O . HIS A 1 119 ? 18.498 1.188 -28.074 1.00 78.62 119 HIS A O 1
ATOM 971 N N . LEU A 1 120 ? 17.927 -0.634 -26.867 1.00 86.19 120 LEU A N 1
ATOM 972 C CA . LEU A 1 120 ? 19.270 -0.967 -26.417 1.00 86.19 120 LEU A CA 1
ATOM 973 C C . LEU A 1 120 ? 19.558 -2.444 -26.707 1.00 86.19 120 LEU A C 1
ATOM 975 O O . LEU A 1 120 ? 19.406 -3.271 -25.808 1.00 86.19 120 LEU A O 1
ATOM 979 N N . PRO A 1 121 ? 19.972 -2.798 -27.938 1.00 88.00 121 PRO A N 1
ATOM 980 C CA . PRO A 1 121 ? 20.376 -4.162 -28.255 1.00 88.00 121 PRO A CA 1
ATOM 981 C C . PRO A 1 121 ? 21.445 -4.665 -27.278 1.00 88.00 121 PRO A C 1
ATOM 983 O O . PRO A 1 121 ? 22.446 -3.985 -27.045 1.00 88.00 121 PRO A O 1
ATOM 986 N N . GLY A 1 122 ? 21.230 -5.842 -26.689 1.00 86.06 122 GLY A N 1
ATOM 987 C CA . GLY A 1 122 ? 22.115 -6.401 -25.659 1.00 86.06 122 GLY A CA 1
ATOM 988 C C . GLY A 1 122 ? 21.821 -5.949 -24.221 1.00 86.06 122 GLY A C 1
ATOM 989 O O . GLY A 1 122 ? 22.368 -6.534 -23.289 1.00 86.06 122 GLY A O 1
ATOM 990 N N . GLY A 1 123 ? 20.960 -4.947 -24.014 1.00 88.62 123 GLY A N 1
ATOM 991 C CA . GLY A 1 123 ? 20.437 -4.597 -22.689 1.00 88.62 123 GLY A CA 1
ATOM 992 C C . GLY A 1 123 ? 19.370 -5.585 -22.217 1.00 88.62 123 GLY A C 1
ATOM 993 O O . GLY A 1 123 ? 18.873 -6.383 -23.008 1.00 88.62 123 GLY A O 1
ATOM 994 N N . TYR A 1 124 ? 18.961 -5.540 -20.950 1.00 90.56 124 TYR A N 1
ATOM 995 C CA . TYR A 1 124 ? 17.928 -6.466 -20.462 1.00 90.56 124 TYR A CA 1
ATOM 996 C C . TYR A 1 124 ? 16.499 -5.997 -20.781 1.00 90.56 124 TYR A C 1
ATOM 998 O O . TYR A 1 124 ? 16.221 -4.807 -20.983 1.00 90.56 124 TYR A O 1
ATOM 1006 N N . ILE A 1 125 ? 15.578 -6.957 -20.776 1.00 91.69 125 ILE A N 1
ATOM 1007 C CA . ILE A 1 125 ? 14.129 -6.771 -20.818 1.00 91.69 125 ILE A CA 1
ATOM 1008 C C . ILE A 1 125 ? 13.463 -7.784 -19.884 1.00 91.69 125 ILE A C 1
ATOM 1010 O O . ILE A 1 125 ? 13.785 -8.969 -19.913 1.00 91.69 125 ILE A O 1
ATOM 1014 N N . ALA A 1 126 ? 12.533 -7.319 -19.054 1.00 93.25 126 ALA A N 1
ATOM 1015 C CA . ALA A 1 126 ? 11.778 -8.156 -18.133 1.00 93.25 126 ALA A CA 1
ATOM 1016 C C . ALA A 1 126 ? 10.272 -8.028 -18.370 1.00 93.25 126 ALA A C 1
ATOM 1018 O O . ALA A 1 126 ? 9.753 -6.932 -18.594 1.00 93.25 126 ALA A O 1
ATOM 1019 N N . TYR A 1 127 ? 9.585 -9.161 -18.281 1.00 94.50 127 TYR A N 1
ATOM 1020 C CA . TYR A 1 127 ? 8.144 -9.320 -18.392 1.00 94.50 127 TYR A CA 1
ATOM 1021 C C . TYR A 1 127 ? 7.628 -9.917 -17.086 1.00 94.50 127 TYR A C 1
ATOM 1023 O O . TYR A 1 127 ? 8.090 -10.980 -16.684 1.00 94.50 127 TYR A O 1
ATOM 1031 N N . ILE A 1 128 ? 6.673 -9.259 -16.434 1.00 96.06 128 ILE A N 1
ATOM 1032 C CA . ILE A 1 128 ? 6.046 -9.734 -15.194 1.00 96.06 128 ILE A CA 1
ATOM 1033 C C . ILE A 1 128 ? 4.538 -9.750 -15.424 1.00 96.06 128 ILE A C 1
ATOM 1035 O O . ILE A 1 128 ? 3.927 -8.695 -15.595 1.00 96.06 128 ILE A O 1
ATOM 1039 N N . VAL A 1 129 ? 3.944 -10.939 -15.471 1.00 95.06 129 VAL A N 1
ATOM 1040 C CA . VAL A 1 129 ? 2.505 -11.138 -15.660 1.00 95.06 129 VAL A CA 1
ATOM 1041 C C . VAL A 1 129 ? 1.857 -11.391 -14.308 1.00 95.06 129 VAL A C 1
ATOM 1043 O O . VAL A 1 129 ? 2.265 -12.277 -13.558 1.00 95.06 129 VAL A O 1
ATOM 1046 N N . MET A 1 130 ? 0.834 -10.607 -13.998 1.00 95.06 130 MET A N 1
ATOM 1047 C CA . MET A 1 130 ? 0.174 -10.585 -12.701 1.00 95.06 130 MET A CA 1
ATOM 1048 C C . MET A 1 130 ? -1.337 -10.461 -12.858 1.00 95.06 130 MET A C 1
ATOM 1050 O O . MET A 1 130 ? -1.840 -9.874 -13.819 1.00 95.06 130 MET A O 1
ATOM 1054 N N . GLN A 1 131 ? -2.061 -11.002 -11.884 1.00 94.50 131 GLN A N 1
ATOM 1055 C CA . GLN A 1 131 ? -3.515 -10.953 -11.843 1.00 94.50 131 GLN A CA 1
ATOM 1056 C C . GLN A 1 131 ? -4.019 -9.505 -11.901 1.00 94.50 131 GLN A C 1
ATOM 1058 O O . GLN A 1 131 ? -3.580 -8.652 -11.125 1.00 94.50 131 GLN A O 1
ATOM 1063 N N . LYS A 1 132 ? -5.010 -9.228 -12.756 1.00 93.56 132 LYS A N 1
ATOM 1064 C CA . LYS A 1 132 ? -5.732 -7.948 -12.682 1.00 93.56 132 LYS A CA 1
ATOM 1065 C C . LYS A 1 132 ? -6.632 -7.930 -11.445 1.00 93.56 132 LYS A C 1
ATOM 1067 O O . LYS A 1 132 ? -7.572 -8.716 -11.334 1.00 93.56 132 LYS A O 1
ATOM 1072 N N . VAL A 1 133 ? -6.349 -7.016 -10.523 1.00 94.12 133 VAL A N 1
ATOM 1073 C CA . VAL A 1 133 ? -7.179 -6.774 -9.333 1.00 94.12 133 VAL A CA 1
ATOM 1074 C C . VAL A 1 133 ? -8.370 -5.865 -9.671 1.00 94.12 133 VAL A C 1
ATOM 1076 O O . VAL A 1 133 ? -8.260 -5.026 -10.573 1.00 94.12 133 VAL A O 1
ATOM 1079 N N . PRO A 1 134 ? -9.525 -6.026 -9.000 1.00 93.00 134 PRO A N 1
ATOM 1080 C CA . PRO A 1 134 ? -10.676 -5.159 -9.215 1.00 93.00 134 PRO A CA 1
ATOM 1081 C C . PRO A 1 134 ? -10.453 -3.776 -8.589 1.00 93.00 134 PRO A C 1
ATOM 1083 O O . PRO A 1 134 ? -9.723 -3.638 -7.612 1.00 93.00 134 PRO A O 1
ATOM 1086 N N . GLY A 1 135 ? -11.131 -2.763 -9.131 1.00 92.44 135 GLY A N 1
ATOM 1087 C CA . GLY A 1 135 ? -11.106 -1.401 -8.597 1.00 92.44 135 GLY A CA 1
ATOM 1088 C C . GLY A 1 135 ? -10.394 -0.394 -9.496 1.00 92.44 135 GLY A C 1
ATOM 1089 O O . GLY A 1 135 ? -10.094 -0.673 -10.658 1.00 92.44 135 GLY A O 1
ATOM 1090 N N . GLU A 1 136 ? -10.147 0.793 -8.947 1.00 90.81 136 GLU A N 1
ATOM 1091 C CA . GLU A 1 136 ? -9.529 1.914 -9.659 1.00 90.81 136 GLU A CA 1
ATOM 1092 C C . GLU A 1 136 ? -8.334 2.499 -8.902 1.00 90.81 136 GLU A C 1
ATOM 1094 O O . GLU A 1 136 ? -8.218 2.388 -7.681 1.00 90.81 136 GLU A O 1
ATOM 1099 N N . ASN A 1 137 ? -7.431 3.139 -9.646 1.00 90.25 137 ASN A N 1
ATOM 1100 C CA . ASN A 1 137 ? -6.299 3.849 -9.067 1.00 90.25 137 ASN A CA 1
ATOM 1101 C C . ASN A 1 137 ? -6.754 5.114 -8.327 1.00 90.25 137 ASN A C 1
ATOM 1103 O O . ASN A 1 137 ? -7.693 5.798 -8.732 1.00 90.25 137 ASN A O 1
ATOM 1107 N N . LEU A 1 138 ? -6.024 5.488 -7.283 1.00 88.44 138 LEU A N 1
ATOM 1108 C CA . LEU A 1 138 ? -6.358 6.606 -6.408 1.00 88.44 138 LEU A CA 1
ATOM 1109 C C . LEU A 1 138 ? -5.820 7.974 -6.869 1.00 88.44 138 LEU A C 1
ATOM 1111 O O . LEU A 1 138 ? -5.628 8.874 -6.048 1.00 88.44 138 LEU A O 1
ATOM 1115 N N . HIS A 1 139 ? -5.623 8.187 -8.174 1.00 83.06 139 HIS A N 1
ATOM 1116 C CA . HIS A 1 139 ? -5.220 9.490 -8.729 1.00 83.06 139 HIS A CA 1
ATOM 1117 C C . HIS A 1 139 ? -6.159 10.646 -8.327 1.00 83.06 139 HIS A C 1
ATOM 1119 O O . HIS A 1 139 ? -5.697 11.764 -8.116 1.00 83.06 139 HIS A O 1
ATOM 1125 N N . GLY A 1 140 ? -7.463 10.381 -8.180 1.00 81.44 140 GLY A N 1
ATOM 1126 C CA . GLY A 1 140 ? -8.479 11.367 -7.787 1.00 81.44 140 GLY A CA 1
ATOM 1127 C C . GLY A 1 140 ? -8.753 11.459 -6.281 1.00 81.44 140 GLY A C 1
ATOM 1128 O O . GLY A 1 140 ? -9.745 12.075 -5.896 1.00 81.44 140 GLY A O 1
ATOM 1129 N N . PHE A 1 141 ? -7.926 10.856 -5.420 1.00 85.38 141 PHE A N 1
ATOM 1130 C CA . PHE A 1 141 ? -8.212 10.704 -3.984 1.00 85.38 141 PHE A CA 1
ATOM 1131 C C . PHE A 1 141 ? -8.602 12.011 -3.273 1.00 85.38 141 PHE A C 1
ATOM 1133 O O . PHE A 1 141 ? -9.553 12.035 -2.493 1.00 85.38 141 PHE A O 1
ATOM 1140 N N . ASP A 1 142 ? -7.910 13.115 -3.565 1.00 84.75 142 ASP A N 1
ATOM 1141 C CA . ASP A 1 142 ? -8.157 14.396 -2.890 1.00 84.75 142 ASP A CA 1
ATOM 1142 C C . ASP A 1 142 ? -9.495 15.043 -3.300 1.00 84.75 142 ASP A C 1
ATOM 1144 O O . ASP A 1 142 ? -9.992 15.918 -2.594 1.00 84.75 142 ASP A O 1
ATOM 1148 N N . THR A 1 143 ? -10.108 14.589 -4.401 1.00 87.50 143 THR A N 1
ATOM 1149 C CA . THR A 1 143 ? -11.432 15.053 -4.860 1.00 87.50 143 THR A CA 1
ATOM 1150 C C . THR A 1 143 ? -12.595 14.318 -4.191 1.00 87.50 143 THR A C 1
ATOM 1152 O O . THR A 1 143 ? -13.739 14.764 -4.271 1.00 87.50 143 THR A O 1
ATOM 1155 N N . LEU A 1 144 ? -12.315 13.201 -3.513 1.00 87.25 144 LEU A N 1
ATOM 1156 C CA . LEU A 1 144 ? -13.320 12.399 -2.821 1.00 87.25 144 LEU A CA 1
ATOM 1157 C C . LEU A 1 144 ? -13.809 13.087 -1.540 1.00 87.25 144 LEU A C 1
ATOM 1159 O O . LEU A 1 144 ? -13.112 13.901 -0.932 1.00 87.25 144 LEU A O 1
ATOM 1163 N N . THR A 1 145 ? -15.003 12.708 -1.081 1.00 88.88 145 THR A N 1
ATOM 1164 C CA . THR A 1 145 ? -15.528 13.183 0.208 1.00 88.88 145 THR A CA 1
ATOM 1165 C C . THR A 1 145 ? -14.639 12.716 1.365 1.00 88.88 145 THR A C 1
ATOM 1167 O O . THR A 1 145 ? -14.017 11.655 1.295 1.00 88.88 145 THR A O 1
ATOM 1170 N N . LYS A 1 146 ? -14.611 13.462 2.480 1.00 83.19 146 LYS A N 1
ATOM 1171 C CA . LYS A 1 146 ? -13.832 13.068 3.672 1.00 83.19 146 LYS A CA 1
ATOM 1172 C C . LYS A 1 146 ? -14.207 11.672 4.188 1.00 83.19 146 LYS A C 1
ATOM 1174 O O . LYS A 1 146 ? -13.331 10.938 4.635 1.00 83.19 146 LYS A O 1
ATOM 1179 N N . ALA A 1 147 ? -15.487 11.308 4.109 1.00 82.38 147 ALA A N 1
ATOM 1180 C CA . ALA A 1 147 ? -15.967 9.989 4.512 1.00 82.38 147 ALA A CA 1
ATOM 1181 C C . ALA A 1 147 ? -15.363 8.876 3.642 1.00 82.38 147 ALA A C 1
ATOM 1183 O O . ALA A 1 147 ? -14.862 7.887 4.173 1.00 82.38 147 ALA A O 1
ATOM 1184 N N . GLU A 1 148 ? -15.341 9.066 2.322 1.00 87.31 148 GLU A N 1
ATOM 1185 C CA . GLU A 1 148 ? -14.779 8.083 1.393 1.00 87.31 148 GLU A CA 1
ATOM 1186 C C . GLU A 1 148 ? -13.251 8.002 1.505 1.00 87.31 148 GLU A C 1
ATOM 1188 O O . GLU A 1 148 ? -12.688 6.912 1.573 1.00 87.31 148 GLU A O 1
ATOM 1193 N N . GLN A 1 149 ? -12.573 9.144 1.656 1.00 86.75 149 GLN A N 1
ATOM 1194 C CA . GLN A 1 149 ? -11.138 9.167 1.950 1.00 86.75 149 GLN A CA 1
ATOM 1195 C C . GLN A 1 149 ? -10.804 8.384 3.225 1.00 86.75 149 GLN A C 1
ATOM 1197 O O . GLN A 1 149 ? -9.806 7.668 3.263 1.00 86.75 149 GLN A O 1
ATOM 1202 N N . ASN A 1 150 ? -11.621 8.508 4.276 1.00 84.88 150 ASN A N 1
ATOM 1203 C CA . ASN A 1 150 ? -11.411 7.775 5.522 1.00 84.88 150 ASN A CA 1
ATOM 1204 C C . ASN A 1 150 ? -11.634 6.270 5.349 1.00 84.88 150 ASN A C 1
ATOM 1206 O O . ASN A 1 150 ? -10.837 5.495 5.870 1.00 84.88 150 ASN A O 1
ATOM 1210 N N . ARG A 1 151 ? -12.643 5.850 4.575 1.00 89.25 151 ARG A N 1
ATOM 1211 C CA . ARG A 1 151 ? -12.845 4.430 4.237 1.00 89.25 151 ARG A CA 1
ATOM 1212 C C . ARG A 1 151 ? -11.635 3.837 3.526 1.00 89.25 151 ARG A C 1
ATOM 1214 O O . ARG A 1 151 ? -11.130 2.803 3.947 1.00 89.25 151 ARG A O 1
ATOM 1221 N N . ILE A 1 152 ? -11.128 4.536 2.513 1.00 91.00 152 ILE A N 1
ATOM 1222 C CA . ILE A 1 152 ? -9.940 4.114 1.767 1.00 91.00 152 ILE A CA 1
ATOM 1223 C C . ILE A 1 152 ? -8.714 4.034 2.688 1.00 91.00 152 ILE A C 1
ATOM 1225 O O . ILE A 1 152 ? -7.943 3.082 2.600 1.00 91.00 152 ILE A O 1
ATOM 1229 N N . ARG A 1 153 ? -8.524 5.007 3.595 1.00 85.56 153 ARG A N 1
ATOM 1230 C CA . ARG A 1 153 ? -7.416 4.987 4.569 1.00 85.56 153 ARG A CA 1
ATOM 1231 C C . ARG A 1 153 ? -7.472 3.756 5.469 1.00 85.56 153 ARG A C 1
ATOM 1233 O O . ARG A 1 153 ? -6.440 3.127 5.664 1.00 85.56 153 ARG A O 1
ATOM 1240 N N . VAL A 1 154 ? -8.650 3.423 5.999 1.00 83.75 154 VAL A N 1
ATOM 1241 C CA . VAL A 1 154 ? -8.839 2.232 6.843 1.00 83.75 154 VAL A CA 1
ATOM 1242 C C . VAL A 1 154 ? -8.504 0.967 6.053 1.00 83.75 154 VAL A C 1
ATOM 1244 O O . VAL A 1 154 ? -7.639 0.208 6.473 1.00 83.75 154 VAL A O 1
ATOM 1247 N N . ALA A 1 155 ? -9.068 0.805 4.856 1.00 91.25 155 ALA A N 1
ATOM 1248 C CA . ALA A 1 155 ? -8.796 -0.362 4.020 1.00 91.25 155 ALA A CA 1
ATOM 1249 C C . ALA A 1 155 ? -7.321 -0.482 3.598 1.00 91.25 155 ALA A C 1
ATOM 1251 O O . ALA A 1 155 ? -6.771 -1.580 3.503 1.00 91.25 155 ALA A O 1
ATOM 1252 N N . PHE A 1 156 ? -6.653 0.647 3.354 1.00 90.00 156 PHE A N 1
ATOM 1253 C CA . PHE A 1 156 ? -5.221 0.675 3.072 1.00 90.00 156 PHE A CA 1
ATOM 1254 C C . PHE A 1 156 ? -4.385 0.250 4.289 1.00 90.00 156 PHE A C 1
ATOM 1256 O O . PHE A 1 156 ? -3.432 -0.511 4.132 1.00 90.00 156 PHE A O 1
ATOM 1263 N N . ILE A 1 157 ? -4.756 0.683 5.499 1.00 85.56 157 ILE A N 1
ATOM 1264 C CA . ILE A 1 157 ? -4.118 0.231 6.746 1.00 85.56 157 ILE A CA 1
ATOM 1265 C C . ILE A 1 157 ? -4.287 -1.282 6.914 1.00 85.56 157 ILE A C 1
ATOM 1267 O O . ILE A 1 157 ? -3.309 -1.959 7.224 1.00 85.56 157 ILE A O 1
ATOM 1271 N N . ASP A 1 158 ? -5.478 -1.820 6.649 1.00 88.38 158 ASP A N 1
ATOM 1272 C CA . ASP A 1 158 ? -5.734 -3.264 6.716 1.00 88.38 158 ASP A CA 1
ATOM 1273 C C . ASP A 1 158 ? -4.873 -4.042 5.708 1.00 88.38 158 ASP A C 1
ATOM 1275 O O . ASP A 1 158 ? -4.295 -5.079 6.034 1.00 88.38 158 ASP A O 1
ATOM 1279 N N . SER A 1 159 ? -4.706 -3.490 4.504 1.00 91.56 159 SER A N 1
ATOM 1280 C CA . SER A 1 159 ? -3.848 -4.062 3.458 1.00 91.56 159 SER A CA 1
ATOM 1281 C C . SER A 1 159 ? -2.376 -4.086 3.878 1.00 91.56 159 SER A C 1
ATOM 1283 O O . SER A 1 159 ? -1.691 -5.092 3.707 1.00 91.56 159 SER A O 1
ATOM 1285 N N . LEU A 1 160 ? -1.882 -2.999 4.484 1.00 87.25 160 LEU A N 1
ATOM 1286 C CA . LEU A 1 160 ? -0.523 -2.939 5.029 1.00 87.25 160 LEU A CA 1
ATOM 1287 C C . LEU A 1 160 ? -0.329 -3.915 6.191 1.00 87.25 160 LEU A C 1
ATOM 1289 O O . LEU A 1 160 ? 0.703 -4.580 6.260 1.00 87.25 160 LEU A O 1
ATOM 1293 N N . TRP A 1 161 ? -1.316 -4.038 7.082 1.00 84.44 161 TRP A N 1
ATOM 1294 C CA . TRP A 1 161 ? -1.288 -5.032 8.154 1.00 84.44 161 TRP A CA 1
ATOM 1295 C C . TRP A 1 161 ? -1.191 -6.453 7.609 1.00 84.44 161 TRP A C 1
ATOM 1297 O O . TRP A 1 161 ? -0.476 -7.278 8.180 1.00 84.44 161 TRP A O 1
ATOM 1307 N N . GLU A 1 162 ? -1.862 -6.742 6.495 1.00 90.19 162 GLU A N 1
ATOM 1308 C CA . GLU A 1 162 ? -1.756 -8.041 5.847 1.00 90.19 162 GLU A CA 1
ATOM 1309 C C . GLU A 1 162 ? -0.326 -8.320 5.345 1.00 90.19 162 GLU A C 1
ATOM 1311 O O . GLU A 1 162 ? 0.185 -9.421 5.583 1.00 90.19 162 GLU A O 1
ATOM 1316 N N . LEU A 1 163 ? 0.349 -7.342 4.728 1.00 87.88 163 LEU A N 1
ATOM 1317 C CA . LEU A 1 163 ? 1.763 -7.470 4.337 1.00 87.88 163 LEU A CA 1
ATOM 1318 C C . LEU A 1 163 ? 2.665 -7.695 5.558 1.00 87.88 163 LEU A C 1
ATOM 1320 O O . LEU A 1 163 ? 3.461 -8.634 5.582 1.00 87.88 163 LEU A O 1
ATOM 1324 N N . VAL A 1 164 ? 2.499 -6.884 6.602 1.00 83.81 164 VAL A N 1
ATOM 1325 C CA . VAL A 1 164 ? 3.313 -6.962 7.827 1.00 83.81 164 VAL A CA 1
ATOM 1326 C C . VAL A 1 164 ? 3.113 -8.293 8.546 1.00 83.81 164 VAL A C 1
ATOM 1328 O O . VAL A 1 164 ? 4.064 -8.886 9.055 1.00 83.81 164 VAL A O 1
ATOM 1331 N N . SER A 1 165 ? 1.894 -8.839 8.532 1.00 85.00 165 SER A N 1
ATOM 1332 C CA . SER A 1 165 ? 1.619 -10.171 9.086 1.00 85.00 165 SER A CA 1
ATOM 1333 C C . SER A 1 165 ? 2.423 -11.284 8.400 1.00 85.00 165 SER A C 1
ATOM 1335 O O . SER A 1 165 ? 2.681 -12.314 9.022 1.00 85.00 165 SER A O 1
ATOM 1337 N N . ARG A 1 166 ? 2.867 -11.039 7.160 1.00 87.31 166 ARG A N 1
ATOM 1338 C CA . ARG A 1 166 ? 3.729 -11.904 6.344 1.00 87.31 166 ARG A CA 1
ATOM 1339 C C . ARG A 1 166 ? 5.194 -11.466 6.351 1.00 87.31 166 ARG A C 1
ATOM 1341 O O . ARG A 1 166 ? 5.967 -11.933 5.524 1.00 87.31 166 ARG A O 1
ATOM 1348 N N . TYR A 1 167 ? 5.588 -10.624 7.305 1.00 85.88 167 TYR A N 1
ATOM 1349 C CA . TYR A 1 167 ? 6.951 -10.117 7.464 1.00 85.88 167 TYR A CA 1
ATOM 1350 C C . TYR A 1 167 ? 7.420 -9.228 6.303 1.00 85.88 167 TYR A C 1
ATOM 1352 O O . TYR A 1 167 ? 8.615 -9.150 6.033 1.00 85.88 167 TYR A O 1
ATOM 1360 N N . PHE A 1 168 ? 6.496 -8.537 5.630 1.00 86.94 168 PHE A N 1
ATOM 1361 C CA . PHE A 1 168 ? 6.818 -7.542 4.608 1.00 86.94 168 PHE A CA 1
ATOM 1362 C C . PHE A 1 168 ? 6.580 -6.120 5.105 1.00 86.94 168 PHE A C 1
ATOM 1364 O O . PHE A 1 168 ? 5.558 -5.821 5.716 1.00 86.94 168 PHE A O 1
ATOM 1371 N N . THR A 1 169 ? 7.481 -5.212 4.739 1.00 84.12 169 THR A N 1
ATOM 1372 C CA . THR A 1 169 ? 7.245 -3.763 4.808 1.00 84.12 169 THR A CA 1
ATOM 1373 C C . THR A 1 169 ? 7.309 -3.164 3.415 1.00 84.12 169 THR A C 1
ATOM 1375 O O . THR A 1 169 ? 8.074 -3.643 2.583 1.00 84.12 169 THR A O 1
ATOM 1378 N N . HIS A 1 170 ? 6.573 -2.083 3.170 1.00 84.31 170 HIS A N 1
ATOM 1379 C CA . HIS A 1 170 ? 6.591 -1.386 1.888 1.00 84.31 170 HIS A CA 1
ATOM 1380 C C . HIS A 1 170 ? 7.064 0.055 2.071 1.00 84.31 170 HIS A C 1
ATOM 1382 O O . HIS A 1 170 ? 6.419 0.814 2.790 1.00 84.31 170 HIS A O 1
ATOM 1388 N N . ARG A 1 171 ? 8.156 0.461 1.409 1.00 76.38 171 ARG A N 1
ATOM 1389 C CA . ARG A 1 171 ? 8.757 1.794 1.618 1.00 76.38 171 ARG A CA 1
ATOM 1390 C C . ARG A 1 171 ? 8.110 2.915 0.803 1.00 76.38 171 ARG A C 1
ATOM 1392 O O . ARG A 1 171 ? 8.155 4.067 1.231 1.00 76.38 171 ARG A O 1
ATOM 1399 N N . ASP A 1 172 ? 7.476 2.591 -0.326 1.00 74.69 172 ASP A N 1
ATOM 1400 C CA . ASP A 1 172 ? 6.868 3.593 -1.219 1.00 74.69 172 ASP A CA 1
ATOM 1401 C C . ASP A 1 172 ? 5.424 3.277 -1.685 1.00 74.69 172 ASP A C 1
ATOM 1403 O O . ASP A 1 172 ? 5.154 3.221 -2.887 1.00 74.69 172 ASP A O 1
ATOM 1407 N N . PRO A 1 173 ? 4.446 3.047 -0.785 1.00 73.69 173 PRO A N 1
ATOM 1408 C CA . PRO A 1 173 ? 3.078 2.725 -1.190 1.00 73.69 173 PRO A CA 1
ATOM 1409 C C . PRO A 1 173 ? 2.305 4.013 -1.516 1.00 73.69 173 PRO A C 1
ATOM 1411 O O . PRO A 1 173 ? 1.353 4.418 -0.836 1.00 73.69 173 PRO A O 1
ATOM 1414 N N . ARG A 1 174 ? 2.763 4.716 -2.553 1.00 80.56 174 ARG A N 1
ATOM 1415 C CA . ARG A 1 174 ? 2.093 5.912 -3.068 1.00 80.56 174 ARG A CA 1
ATOM 1416 C C . ARG A 1 174 ? 0.715 5.541 -3.590 1.00 80.56 174 ARG A C 1
ATOM 1418 O O . ARG A 1 174 ? 0.486 4.428 -4.0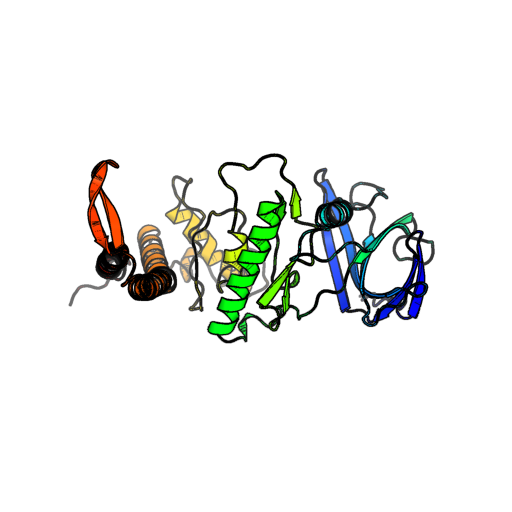42 1.00 80.56 174 ARG A O 1
ATOM 1425 N N . ARG A 1 175 ? -0.188 6.518 -3.627 1.00 84.75 175 ARG A N 1
ATOM 1426 C CA . ARG A 1 175 ? -1.557 6.348 -4.146 1.00 84.75 175 ARG A CA 1
ATOM 1427 C C . ARG A 1 175 ? -1.596 5.771 -5.569 1.00 84.75 175 ARG A C 1
ATOM 1429 O O . ARG A 1 175 ? -2.493 5.004 -5.882 1.00 84.75 175 ARG A O 1
ATOM 1436 N N . GLU A 1 176 ? -0.602 6.096 -6.398 1.00 83.75 176 GLU A N 1
ATOM 1437 C CA . GLU A 1 176 ? -0.452 5.554 -7.758 1.00 83.75 176 GLU A CA 1
ATOM 1438 C C . GLU A 1 176 ? -0.142 4.050 -7.805 1.00 83.75 176 GLU A C 1
ATOM 1440 O O . GLU A 1 176 ? -0.348 3.424 -8.840 1.00 83.75 176 GLU A O 1
ATOM 1445 N N . ASN A 1 177 ? 0.307 3.478 -6.692 1.00 88.50 177 ASN A N 1
ATOM 1446 C CA . ASN A 1 177 ? 0.642 2.067 -6.539 1.00 88.50 177 ASN A CA 1
ATOM 1447 C C . ASN A 1 177 ? -0.470 1.282 -5.826 1.00 88.50 177 ASN A C 1
ATOM 1449 O O . ASN A 1 177 ? -0.284 0.102 -5.531 1.00 88.50 177 ASN A O 1
ATOM 1453 N N . ILE A 1 178 ? -1.616 1.923 -5.557 1.00 91.69 178 ILE A N 1
ATOM 1454 C CA . ILE A 1 178 ? -2.767 1.320 -4.885 1.00 91.69 178 ILE A CA 1
ATOM 1455 C C . ILE A 1 178 ? -3.988 1.314 -5.801 1.00 91.69 178 ILE A C 1
ATOM 1457 O O . ILE A 1 178 ? -4.322 2.320 -6.432 1.00 91.69 178 ILE A O 1
ATOM 1461 N N . ILE A 1 179 ? -4.686 0.182 -5.819 1.00 94.06 179 ILE A N 1
ATOM 1462 C CA . ILE A 1 179 ? -6.005 0.032 -6.435 1.00 94.06 179 ILE A CA 1
ATOM 1463 C C . ILE A 1 179 ? -7.054 -0.110 -5.331 1.00 94.06 179 ILE A C 1
ATOM 1465 O O . ILE A 1 179 ? -6.872 -0.898 -4.408 1.00 94.06 179 ILE A O 1
ATOM 1469 N N . TRP A 1 180 ? -8.142 0.653 -5.415 1.00 94.56 180 TRP A N 1
ATOM 1470 C CA . TRP A 1 180 ? -9.256 0.638 -4.465 1.00 94.56 180 TRP A CA 1
ATOM 1471 C C . TRP A 1 180 ? -10.491 -0.013 -5.086 1.00 94.56 180 TRP A C 1
ATOM 1473 O O . TRP A 1 180 ? -10.986 0.472 -6.107 1.00 94.56 180 TRP A O 1
ATOM 1483 N N . ASP A 1 181 ? -11.017 -1.070 -4.458 1.00 95.62 181 ASP A N 1
ATOM 1484 C CA . ASP A 1 181 ? -12.333 -1.623 -4.796 1.00 95.62 181 ASP A CA 1
ATOM 1485 C C . ASP A 1 181 ? -13.386 -1.198 -3.755 1.00 95.62 181 ASP A C 1
ATOM 1487 O O . ASP A 1 181 ? -13.451 -1.784 -2.666 1.00 95.62 181 ASP A O 1
ATOM 1491 N N . PRO A 1 182 ? -14.272 -0.239 -4.085 1.00 92.44 182 PRO A N 1
ATOM 1492 C CA . PRO A 1 182 ? -15.308 0.221 -3.164 1.00 92.44 182 PRO A CA 1
ATOM 1493 C C . PRO A 1 182 ? -16.357 -0.849 -2.843 1.00 92.44 182 PRO A C 1
ATOM 1495 O O . PRO A 1 182 ? -17.026 -0.752 -1.817 1.00 92.44 182 PRO A O 1
ATOM 1498 N N . ARG A 1 183 ? -16.529 -1.870 -3.696 1.00 93.25 183 ARG A N 1
ATOM 1499 C CA . ARG A 1 183 ? -17.519 -2.938 -3.466 1.00 93.25 183 ARG A CA 1
ATOM 1500 C C . ARG A 1 183 ? -17.046 -3.913 -2.401 1.00 93.25 183 ARG A C 1
ATOM 1502 O O . ARG A 1 183 ? -17.850 -4.382 -1.603 1.00 93.25 183 ARG A O 1
ATOM 1509 N N . MET A 1 184 ? -15.752 -4.222 -2.418 1.00 92.00 184 MET A N 1
ATOM 1510 C CA . MET A 1 184 ? -15.120 -5.113 -1.447 1.00 92.00 184 MET A CA 1
ATOM 1511 C C . MET A 1 184 ? -14.648 -4.365 -0.199 1.00 92.00 184 MET A C 1
ATOM 1513 O O . MET A 1 184 ? -14.427 -4.991 0.832 1.00 92.00 184 MET A O 1
ATOM 1517 N N . GLY A 1 185 ? -14.492 -3.042 -0.284 1.00 93.00 185 GLY A N 1
ATOM 1518 C CA . GLY A 1 185 ? -13.891 -2.256 0.784 1.00 93.00 185 GLY A CA 1
ATOM 1519 C C . GLY A 1 185 ? -12.410 -2.587 0.973 1.00 93.00 185 GLY A C 1
ATOM 1520 O O . GLY A 1 185 ? -11.928 -2.556 2.101 1.00 93.00 185 GLY A O 1
ATOM 1521 N N . GLN A 1 186 ? -11.699 -2.934 -0.107 1.00 94.56 186 GLN A N 1
ATOM 1522 C CA . GLN A 1 186 ? -10.323 -3.434 -0.060 1.00 94.56 186 GLN A CA 1
ATOM 1523 C C . GLN A 1 186 ? -9.381 -2.606 -0.942 1.00 94.56 186 GLN A C 1
ATOM 1525 O O . GLN A 1 186 ? -9.735 -2.206 -2.054 1.00 94.56 186 GLN A O 1
ATOM 1530 N N . CYS A 1 187 ? -8.164 -2.381 -0.443 1.00 95.44 187 CYS A N 1
ATOM 1531 C CA . CYS A 1 187 ? -7.057 -1.828 -1.213 1.00 95.44 187 CYS A CA 1
ATOM 1532 C C . CYS A 1 187 ? -6.115 -2.952 -1.671 1.00 95.44 187 CYS A C 1
ATOM 1534 O O . CYS A 1 187 ? -5.883 -3.923 -0.958 1.00 95.44 187 CYS A O 1
ATOM 1536 N N . PHE A 1 188 ? -5.538 -2.798 -2.857 1.00 95.94 188 PHE A N 1
ATOM 1537 C CA . PHE A 1 188 ? -4.530 -3.705 -3.392 1.00 95.94 188 PHE A CA 1
ATOM 15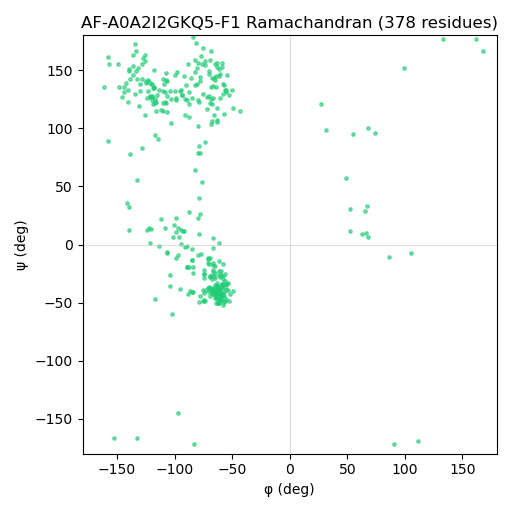38 C C . PHE A 1 188 ? -3.238 -2.937 -3.645 1.00 95.94 188 PHE A C 1
ATOM 1540 O O . PHE A 1 188 ? -3.257 -1.913 -4.329 1.00 95.94 188 PHE A O 1
ATOM 1547 N N . ILE A 1 189 ? -2.123 -3.435 -3.116 1.00 94.00 189 ILE A N 1
ATOM 1548 C CA . ILE A 1 189 ? -0.781 -2.901 -3.362 1.00 94.00 189 ILE A CA 1
ATOM 1549 C C . ILE A 1 189 ? -0.239 -3.580 -4.618 1.00 94.00 189 ILE A C 1
ATOM 1551 O O . ILE A 1 189 ? 0.016 -4.783 -4.611 1.00 94.00 189 ILE A O 1
ATOM 1555 N N . VAL A 1 190 ? -0.128 -2.829 -5.716 1.00 92.69 190 VAL A N 1
ATOM 1556 C CA . VAL A 1 190 ? 0.157 -3.391 -7.053 1.00 92.69 190 VAL A CA 1
ATOM 1557 C C . VAL A 1 190 ? 1.576 -3.140 -7.550 1.00 92.69 190 VAL A C 1
ATOM 1559 O O . VAL A 1 190 ? 1.952 -3.643 -8.607 1.00 92.69 190 VAL A O 1
ATOM 1562 N N . ASP A 1 191 ? 2.360 -2.356 -6.821 1.00 90.44 191 ASP A N 1
ATOM 1563 C CA . ASP A 1 191 ? 3.785 -2.154 -7.060 1.00 90.44 191 ASP A CA 1
ATOM 1564 C C . ASP A 1 191 ? 4.532 -2.692 -5.849 1.00 90.44 191 ASP A C 1
ATOM 1566 O O . ASP A 1 191 ? 4.208 -2.293 -4.739 1.00 90.44 191 ASP A O 1
ATOM 1570 N N . LEU A 1 192 ? 5.445 -3.643 -6.046 1.00 91.31 192 LEU A N 1
ATOM 1571 C CA . LEU A 1 192 ? 6.164 -4.317 -4.956 1.00 91.31 192 LEU A CA 1
ATOM 1572 C C . LEU A 1 192 ? 7.686 -4.195 -5.109 1.00 91.31 192 LEU A C 1
ATOM 1574 O O . LEU A 1 192 ? 8.425 -4.882 -4.410 1.00 91.31 192 LEU A O 1
ATOM 1578 N N . GLU A 1 193 ? 8.174 -3.321 -5.993 1.00 87.25 193 GLU A N 1
ATOM 1579 C CA . GLU A 1 193 ? 9.613 -3.098 -6.221 1.00 87.25 193 GLU A CA 1
ATOM 1580 C C . GLU A 1 193 ? 10.346 -2.504 -4.998 1.00 87.25 193 GLU A C 1
ATOM 1582 O O . GLU A 1 193 ? 11.545 -2.735 -4.811 1.00 87.25 193 GLU A O 1
ATOM 1587 N N . ASP A 1 194 ? 9.597 -1.808 -4.134 1.00 85.88 194 ASP A N 1
ATOM 1588 C CA . ASP A 1 194 ? 10.045 -1.180 -2.881 1.00 85.88 194 ASP A CA 1
ATOM 1589 C C . ASP A 1 194 ? 9.537 -1.910 -1.619 1.00 85.88 194 ASP A C 1
ATOM 1591 O O . ASP A 1 194 ? 9.565 -1.359 -0.508 1.00 85.88 194 ASP A O 1
ATOM 1595 N N . ALA A 1 195 ? 9.035 -3.139 -1.778 1.00 87.19 195 ALA A N 1
ATOM 1596 C CA . ALA A 1 195 ? 8.718 -4.012 -0.656 1.00 87.19 195 ALA A CA 1
ATOM 1597 C C . ALA A 1 195 ? 9.958 -4.808 -0.216 1.00 87.19 195 ALA A C 1
ATOM 1599 O O . ALA A 1 195 ? 10.779 -5.235 -1.029 1.00 87.19 195 ALA A O 1
ATOM 1600 N N . GLU A 1 196 ? 10.091 -5.008 1.090 1.00 85.38 196 GLU A N 1
ATOM 1601 C CA . GLU A 1 196 ? 11.208 -5.721 1.706 1.00 85.38 196 GLU A CA 1
ATOM 1602 C C . GLU A 1 196 ? 10.677 -6.775 2.673 1.00 85.38 196 GLU A C 1
ATOM 1604 O O . GLU A 1 196 ? 9.811 -6.481 3.502 1.00 85.38 196 GLU A O 1
ATOM 1609 N N . GLN A 1 197 ? 11.217 -7.989 2.565 1.00 85.94 197 GLN A N 1
ATOM 1610 C CA . GLN A 1 197 ? 10.933 -9.088 3.478 1.00 85.94 197 GLN A CA 1
ATOM 1611 C C . GLN A 1 197 ? 11.917 -9.078 4.649 1.00 85.94 197 GLN A C 1
ATOM 1613 O O . GLN A 1 197 ? 13.127 -8.936 4.465 1.00 85.94 197 GLN A O 1
ATOM 1618 N N . HIS A 1 198 ? 11.403 -9.304 5.852 1.00 80.44 198 HIS A N 1
ATOM 1619 C CA . HIS A 1 198 ? 12.180 -9.365 7.083 1.00 80.44 198 HIS A CA 1
ATOM 1620 C C . HIS A 1 198 ? 12.225 -10.790 7.624 1.00 80.44 198 HIS A C 1
ATOM 1622 O O . HIS A 1 198 ? 11.243 -11.524 7.581 1.00 80.44 198 HIS A O 1
ATOM 1628 N N . THR A 1 199 ? 13.367 -11.186 8.184 1.00 68.12 199 THR A N 1
ATOM 1629 C CA . THR A 1 199 ? 13.547 -12.520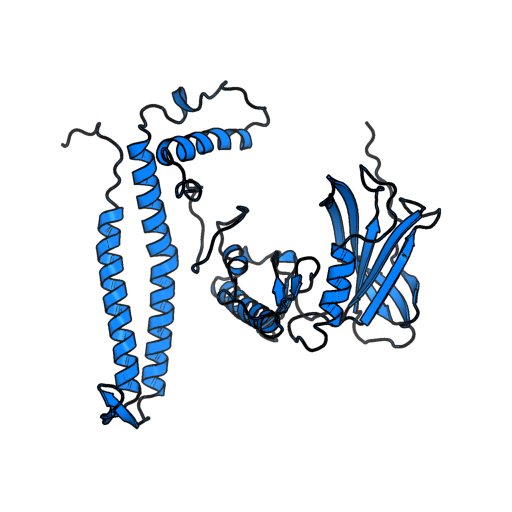 8.783 1.00 68.12 199 THR A CA 1
ATOM 1630 C C . THR A 1 199 ? 13.060 -12.603 10.228 1.00 68.12 199 THR A C 1
ATOM 1632 O O . THR A 1 199 ? 12.803 -13.694 10.724 1.00 68.12 199 THR A O 1
ATOM 1635 N N . ASN A 1 200 ? 12.912 -11.465 10.912 1.00 60.28 200 ASN A N 1
ATOM 1636 C CA . ASN A 1 200 ? 12.455 -11.380 12.296 1.00 60.28 200 ASN A CA 1
ATOM 1637 C C . ASN A 1 200 ? 11.482 -10.210 12.467 1.00 60.28 200 ASN A C 1
ATOM 1639 O O . ASN A 1 200 ? 11.716 -9.126 11.934 1.00 60.28 200 ASN A O 1
ATOM 1643 N N . ARG A 1 201 ? 10.444 -10.392 13.300 1.00 52.88 201 ARG A N 1
ATOM 1644 C CA . ARG A 1 201 ? 9.663 -9.264 13.832 1.00 52.88 201 ARG A CA 1
ATOM 1645 C C . ARG A 1 201 ? 10.594 -8.412 14.686 1.00 52.88 201 ARG A C 1
ATOM 1647 O O . ARG A 1 201 ? 10.985 -8.821 15.779 1.00 52.88 201 ARG A O 1
ATOM 1654 N N . THR A 1 202 ? 10.978 -7.242 14.194 1.00 47.34 202 THR A N 1
ATOM 1655 C CA . THR A 1 202 ? 11.681 -6.274 15.035 1.00 47.34 202 THR A CA 1
ATOM 1656 C C . THR A 1 202 ? 10.678 -5.598 15.973 1.00 47.34 202 THR A C 1
ATOM 1658 O O . THR A 1 202 ? 9.483 -5.524 15.695 1.00 47.34 202 THR A O 1
ATOM 1661 N N . LYS A 1 203 ? 11.153 -5.084 17.113 1.00 42.00 203 LYS A N 1
ATOM 1662 C CA . LYS A 1 203 ? 10.347 -4.383 18.137 1.00 42.00 203 LYS A CA 1
ATOM 1663 C C . LYS A 1 203 ? 9.660 -3.091 17.639 1.00 42.00 203 LYS A C 1
ATOM 1665 O O . LYS A 1 203 ? 9.019 -2.411 18.434 1.00 42.00 203 LYS A O 1
ATOM 1670 N N . HIS A 1 204 ? 9.833 -2.747 16.362 1.00 46.78 204 HIS A N 1
ATOM 1671 C CA . HIS A 1 204 ? 9.404 -1.506 15.718 1.00 46.78 204 HIS A CA 1
ATOM 1672 C C . HIS A 1 204 ? 8.475 -1.734 14.517 1.00 46.78 204 HIS A C 1
ATOM 1674 O O . HIS A 1 204 ? 8.234 -0.805 13.754 1.00 46.78 204 HIS A O 1
ATOM 1680 N N . ASP A 1 205 ? 7.937 -2.943 14.362 1.00 50.50 205 ASP A N 1
ATOM 1681 C CA . ASP A 1 205 ? 6.938 -3.247 13.341 1.00 50.50 205 ASP A CA 1
ATOM 1682 C C . ASP A 1 205 ? 5.524 -2.982 13.911 1.00 50.50 205 ASP A C 1
ATOM 1684 O O . ASP A 1 205 ? 5.204 -3.548 14.967 1.00 50.50 205 ASP A O 1
ATOM 1688 N N . PRO A 1 206 ? 4.674 -2.145 13.274 1.00 52.50 206 PRO A N 1
ATOM 1689 C CA . PRO A 1 206 ? 4.793 -1.648 11.896 1.00 52.50 206 PRO A CA 1
ATOM 1690 C C . PRO A 1 206 ? 5.184 -0.170 11.744 1.00 52.50 206 PRO A C 1
ATOM 1692 O O . PRO A 1 206 ? 4.669 0.708 12.443 1.00 52.50 206 PRO A O 1
ATOM 1695 N N . ASP A 1 207 ? 6.025 0.122 10.744 1.00 54.12 207 ASP A N 1
ATOM 1696 C CA . ASP A 1 207 ? 6.301 1.487 10.278 1.00 54.12 207 ASP A CA 1
ATOM 1697 C C . ASP A 1 207 ? 5.161 1.997 9.376 1.00 54.12 207 ASP A C 1
ATOM 1699 O O . ASP A 1 207 ? 5.202 1.934 8.146 1.00 54.12 207 ASP A O 1
ATOM 1703 N N . PHE A 1 208 ? 4.112 2.537 9.998 1.00 58.59 208 PHE A N 1
ATOM 1704 C CA . PHE A 1 208 ? 2.991 3.148 9.280 1.00 58.59 208 PHE A CA 1
ATOM 1705 C C . PHE A 1 208 ? 3.280 4.567 8.767 1.00 58.59 208 PHE A C 1
ATOM 1707 O O . PHE A 1 208 ? 2.356 5.242 8.308 1.00 58.59 208 PHE A O 1
ATOM 1714 N N . THR A 1 209 ? 4.518 5.074 8.825 1.00 57.81 209 THR A N 1
ATOM 1715 C CA . THR A 1 209 ? 4.832 6.440 8.349 1.00 57.81 209 THR A CA 1
ATOM 1716 C C . THR A 1 209 ? 4.444 6.665 6.898 1.00 57.81 209 THR A C 1
ATOM 1718 O O . THR A 1 209 ? 4.060 7.778 6.532 1.00 57.81 209 THR A O 1
ATOM 1721 N N . VAL A 1 210 ? 4.388 5.606 6.100 1.00 59.81 210 VAL A N 1
ATOM 1722 C CA . VAL A 1 210 ? 3.836 5.622 4.745 1.00 59.81 210 VAL A CA 1
ATOM 1723 C C . VAL A 1 210 ? 2.366 6.063 4.678 1.00 59.81 210 VAL A C 1
ATOM 1725 O O . VAL A 1 210 ? 1.985 6.795 3.766 1.00 59.81 210 VAL A O 1
ATOM 1728 N N . VAL A 1 211 ? 1.550 5.741 5.687 1.00 59.44 211 VAL A N 1
ATOM 1729 C CA . VAL A 1 211 ? 0.146 6.177 5.803 1.00 59.44 211 VAL A CA 1
ATOM 1730 C C . VAL A 1 211 ? 0.056 7.685 6.055 1.00 59.44 211 VAL A C 1
ATOM 1732 O O . VAL A 1 211 ? -0.910 8.328 5.643 1.00 59.44 211 VAL A O 1
ATOM 1735 N N . SER A 1 212 ? 1.081 8.298 6.667 1.00 60.62 212 SER A N 1
ATOM 1736 C CA . SER A 1 212 ? 1.101 9.755 6.878 1.00 60.62 212 SER A CA 1
ATOM 1737 C C . SER A 1 212 ? 1.073 10.552 5.572 1.00 60.62 212 SER A C 1
ATOM 1739 O O . SER A 1 212 ? 0.551 11.664 5.549 1.00 60.62 212 SER A O 1
ATOM 1741 N N . GLN A 1 213 ? 1.564 9.965 4.474 1.00 61.91 213 GLN A N 1
ATOM 1742 C CA . GLN A 1 213 ? 1.591 10.584 3.145 1.00 61.91 213 GLN A CA 1
ATOM 1743 C C . GLN A 1 213 ? 0.187 10.738 2.529 1.00 61.91 213 GLN A C 1
ATOM 1745 O O . GLN A 1 213 ? 0.014 11.430 1.528 1.00 61.91 213 GLN A O 1
ATOM 1750 N N . TRP A 1 214 ? -0.831 10.101 3.117 1.00 65.00 214 TRP A N 1
ATOM 1751 C CA . TRP A 1 214 ? -2.215 10.125 2.636 1.00 65.00 214 TRP A CA 1
ATOM 1752 C C . TRP A 1 214 ? -3.070 11.201 3.319 1.00 65.00 214 TRP A C 1
ATOM 1754 O O . TRP A 1 214 ? -4.257 11.363 2.999 1.00 65.00 214 TRP A O 1
ATOM 1764 N N . TYR A 1 215 ? -2.467 11.965 4.229 1.00 58.56 215 TYR A N 1
ATOM 1765 C CA . TYR A 1 215 ? -3.032 13.174 4.808 1.00 58.56 215 TYR A CA 1
ATOM 1766 C C . TYR A 1 215 ? -2.450 14.398 4.080 1.00 58.56 215 TYR A C 1
ATOM 1768 O O . TYR A 1 215 ? -1.227 14.505 3.970 1.00 58.56 215 TYR A O 1
ATOM 1776 N N . PRO A 1 216 ? -3.280 15.296 3.516 1.00 48.34 216 PRO A N 1
ATOM 1777 C CA . PRO A 1 216 ? -2.752 16.442 2.778 1.00 48.34 216 PRO A CA 1
ATOM 1778 C C . PRO A 1 216 ? -1.755 17.306 3.581 1.00 48.34 216 PRO A C 1
ATOM 1780 O O . PRO A 1 216 ? -1.855 17.452 4.799 1.00 48.34 216 PRO A O 1
ATOM 1783 N N . GLY A 1 217 ? -0.760 17.856 2.874 1.00 46.34 217 GLY A N 1
ATOM 1784 C CA . GLY A 1 217 ? 0.288 18.720 3.439 1.00 46.34 217 GLY A CA 1
ATOM 1785 C C . GLY A 1 217 ? 1.683 18.092 3.604 1.00 46.34 217 GLY A C 1
ATOM 1786 O O . GLY A 1 217 ? 2.624 18.829 3.886 1.00 46.34 217 GLY A O 1
ATOM 1787 N N . ARG A 1 218 ? 1.877 16.781 3.380 1.00 47.41 218 ARG A N 1
ATOM 1788 C CA . ARG A 1 218 ? 3.188 16.110 3.548 1.00 47.41 218 ARG A CA 1
ATOM 1789 C C . ARG A 1 218 ? 3.743 15.529 2.235 1.00 47.41 218 ARG A C 1
ATOM 1791 O O . ARG A 1 218 ? 3.463 14.386 1.892 1.00 47.41 218 ARG A O 1
ATOM 1798 N N . HIS A 1 219 ? 4.591 16.278 1.518 1.00 35.31 219 HIS A N 1
ATOM 1799 C CA . HIS A 1 219 ? 5.413 15.741 0.418 1.00 35.31 219 HIS A CA 1
ATOM 1800 C C . HIS A 1 219 ? 6.918 15.869 0.719 1.00 35.31 219 HIS A C 1
ATOM 1802 O O . HIS A 1 219 ? 7.429 16.973 0.882 1.00 35.31 219 HIS A O 1
ATOM 1808 N N . LYS A 1 220 ? 7.607 14.714 0.710 1.00 36.94 220 LYS A N 1
ATOM 1809 C CA . LYS A 1 220 ? 9.069 14.484 0.731 1.00 36.94 220 LYS A CA 1
ATOM 1810 C C . LYS A 1 220 ? 9.873 15.125 1.879 1.00 36.94 220 LYS A C 1
ATOM 1812 O O . LYS A 1 220 ? 10.440 16.198 1.715 1.00 36.94 220 LYS A O 1
ATOM 1817 N N . THR A 1 221 ? 10.109 14.350 2.940 1.00 27.56 221 THR A N 1
ATOM 1818 C CA . THR A 1 221 ? 11.360 14.389 3.729 1.00 27.56 221 THR A CA 1
ATOM 1819 C C . THR A 1 221 ? 11.691 12.981 4.233 1.00 27.56 221 THR A C 1
ATOM 1821 O O . THR A 1 221 ? 10.838 12.328 4.826 1.00 27.56 221 THR A O 1
ATOM 1824 N N . ARG A 1 222 ? 12.916 12.505 3.956 1.00 33.28 222 ARG A N 1
ATOM 1825 C CA . ARG A 1 222 ? 13.470 11.240 4.469 1.00 33.28 222 ARG A CA 1
ATOM 1826 C C . ARG A 1 222 ? 13.473 11.261 6.004 1.00 33.28 222 ARG A C 1
ATOM 1828 O O . ARG A 1 222 ? 14.005 12.202 6.580 1.00 33.28 222 ARG A O 1
ATOM 1835 N N . GLY A 1 223 ? 12.926 10.200 6.602 1.00 34.66 223 GLY A N 1
ATOM 1836 C CA . GLY A 1 223 ? 13.049 9.831 8.015 1.00 34.66 223 GLY A CA 1
ATOM 1837 C C . GLY A 1 223 ? 12.248 10.691 8.994 1.00 34.66 223 GLY A C 1
ATOM 1838 O O . GLY A 1 223 ? 12.747 11.715 9.446 1.00 34.66 223 GLY A O 1
ATOM 1839 N N . PHE A 1 224 ? 11.048 10.242 9.384 1.00 26.89 224 PHE A N 1
ATOM 1840 C CA . PHE A 1 224 ? 10.456 10.600 10.681 1.00 26.89 224 PHE A CA 1
ATOM 1841 C C . PHE A 1 224 ? 9.329 9.637 11.090 1.00 26.89 224 PHE A C 1
ATOM 1843 O O . PHE A 1 224 ? 8.471 9.315 10.274 1.00 26.89 224 PHE A O 1
ATOM 1850 N N . VAL A 1 225 ? 9.349 9.225 12.362 1.00 27.62 225 VAL A N 1
ATOM 1851 C CA . VAL A 1 225 ? 8.376 8.369 13.067 1.00 27.62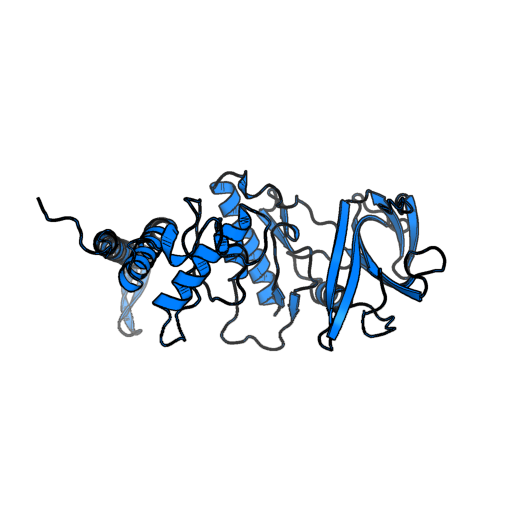 225 VAL A CA 1
ATOM 1852 C C . VAL A 1 225 ? 7.012 9.074 13.202 1.00 27.62 225 VAL A C 1
ATOM 1854 O O . VAL A 1 225 ? 6.946 10.287 13.394 1.00 27.62 225 VAL A O 1
ATOM 1857 N N . LEU A 1 226 ? 5.921 8.312 13.087 1.00 21.88 226 LEU A N 1
ATOM 1858 C CA . LEU A 1 226 ? 4.517 8.749 13.208 1.00 21.88 226 LEU A CA 1
ATOM 1859 C C . LEU A 1 226 ? 4.160 9.326 14.597 1.00 21.88 226 LEU A C 1
ATOM 1861 O O . LEU A 1 226 ? 4.726 8.870 15.589 1.00 21.88 226 LEU A O 1
ATOM 1865 N N . PRO A 1 227 ? 3.178 10.257 14.701 1.00 27.19 227 PRO A N 1
ATOM 1866 C CA . PRO A 1 227 ? 1.771 9.833 14.744 1.00 27.19 227 PRO A CA 1
ATOM 1867 C C . PRO A 1 227 ? 0.768 10.630 13.888 1.00 27.19 227 PRO A C 1
ATOM 1869 O O . PRO A 1 227 ? 0.879 11.832 13.671 1.00 27.19 227 PRO A O 1
ATOM 1872 N N . SER A 1 228 ? -0.199 9.841 13.406 1.00 26.80 228 SER A N 1
ATOM 1873 C CA . SER A 1 228 ? -1.614 10.079 13.085 1.00 26.80 228 SER A CA 1
ATOM 1874 C C . SER A 1 228 ? -2.134 11.471 12.693 1.00 26.80 228 SER A C 1
ATOM 1876 O O . SER A 1 228 ? -2.222 12.390 13.497 1.00 26.80 228 SER A O 1
ATOM 1878 N N . SER A 1 229 ? -2.694 11.457 11.479 1.00 27.36 229 SER A N 1
ATOM 1879 C CA . SER A 1 229 ? -4.043 11.904 11.111 1.00 27.36 229 SER A CA 1
ATOM 1880 C C . SER A 1 229 ? -4.403 13.369 11.184 1.00 27.36 229 SER A C 1
ATOM 1882 O O . SER A 1 229 ? -4.866 13.818 12.208 1.00 27.36 229 SER A O 1
ATOM 1884 N N . THR A 1 230 ? -4.394 14.043 10.042 1.00 31.31 230 THR A N 1
ATOM 1885 C CA . THR A 1 230 ? -5.577 14.592 9.346 1.00 31.31 230 THR A CA 1
ATOM 1886 C C . THR A 1 230 ? -5.115 15.653 8.344 1.00 31.31 230 THR A C 1
ATOM 1888 O O . THR A 1 230 ? -3.933 15.945 8.176 1.00 31.31 230 THR A O 1
ATOM 1891 N N . SER A 1 231 ? -6.084 16.181 7.609 1.00 29.25 231 SER A N 1
ATOM 1892 C CA . SER A 1 231 ? -5.923 17.327 6.744 1.00 29.25 231 SER A CA 1
ATOM 1893 C C . SER A 1 231 ? -7.291 17.987 6.518 1.00 29.25 231 SER A C 1
ATOM 1895 O O . SER A 1 231 ? -8.299 17.278 6.658 1.00 29.25 231 SER A O 1
ATOM 1897 N N . PRO A 1 232 ? -7.409 19.293 6.189 1.00 38.84 232 PRO A N 1
ATOM 1898 C CA . PRO A 1 232 ? -6.845 19.921 4.987 1.00 38.84 232 PRO A CA 1
ATOM 1899 C C . PRO A 1 232 ? -6.120 21.269 5.222 1.00 38.84 232 PRO A C 1
ATOM 1901 O O . PRO A 1 232 ? -6.145 21.860 6.294 1.00 38.84 232 PRO A O 1
ATOM 1904 N N . THR A 1 233 ? -5.483 21.729 4.147 1.00 27.34 233 THR A N 1
ATOM 1905 C CA . THR A 1 233 ? -4.550 22.853 3.955 1.00 27.34 233 THR A CA 1
ATOM 1906 C C . THR A 1 233 ? -5.011 24.272 4.335 1.00 27.34 233 THR A C 1
ATOM 1908 O O . THR A 1 233 ? -6.067 24.728 3.903 1.00 27.34 233 THR A O 1
ATOM 1911 N N . LEU A 1 234 ? -4.083 25.003 4.971 1.00 23.25 234 LEU A N 1
ATOM 1912 C CA . LEU A 1 234 ? -3.856 26.465 4.983 1.00 23.25 234 LEU A CA 1
ATOM 1913 C C . LEU A 1 234 ? -2.319 26.693 4.778 1.00 23.25 234 LEU A C 1
ATOM 1915 O O . LEU A 1 234 ? -1.584 25.704 4.775 1.00 23.25 234 LEU A O 1
ATOM 1919 N N . PRO A 1 235 ? -1.818 27.913 4.475 1.00 25.14 235 PRO A N 1
ATOM 1920 C CA . PRO A 1 235 ? -0.656 28.176 3.600 1.00 25.14 235 PRO A CA 1
ATOM 1921 C C . PRO A 1 235 ? 0.702 27.705 4.177 1.00 25.14 235 PRO A C 1
ATOM 1923 O O . PRO A 1 235 ? 0.781 27.356 5.352 1.00 25.14 235 PRO A O 1
ATOM 1926 N N . PRO A 1 236 ? 1.785 27.637 3.366 1.00 26.38 236 PRO A N 1
ATOM 1927 C CA . PRO A 1 236 ? 2.921 26.758 3.633 1.00 26.38 236 PRO A CA 1
ATOM 1928 C C . PRO A 1 236 ? 3.711 27.213 4.864 1.00 26.38 236 PRO A C 1
ATOM 1930 O O . PRO A 1 236 ? 4.489 28.164 4.798 1.00 26.38 236 PRO A O 1
ATOM 1933 N N . ALA A 1 237 ? 3.531 26.505 5.979 1.00 27.14 237 ALA A N 1
ATOM 1934 C CA . ALA A 1 237 ? 4.306 26.701 7.193 1.00 27.14 237 ALA A CA 1
ATOM 1935 C C . ALA A 1 237 ? 5.676 26.006 7.108 1.00 27.14 237 ALA A C 1
ATOM 1937 O O . ALA A 1 237 ? 5.897 25.024 6.395 1.00 27.14 237 ALA A O 1
ATOM 1938 N N . MET A 1 238 ? 6.624 26.579 7.837 1.00 29.05 238 MET A N 1
ATOM 1939 C CA . MET A 1 238 ? 8.018 26.178 7.921 1.00 29.05 238 MET A CA 1
ATOM 1940 C C . MET A 1 238 ? 8.216 24.772 8.505 1.00 29.05 238 MET A C 1
ATOM 1942 O O . MET A 1 238 ? 7.919 24.565 9.672 1.00 29.05 238 MET A O 1
ATOM 1946 N N . ASN A 1 239 ? 8.782 23.830 7.729 1.00 28.66 239 ASN A N 1
ATOM 1947 C CA . ASN A 1 239 ? 9.276 22.531 8.223 1.00 28.66 239 ASN A CA 1
ATOM 1948 C C . ASN A 1 239 ? 10.182 22.726 9.457 1.00 28.66 239 ASN A C 1
ATOM 1950 O O . ASN A 1 239 ? 11.255 23.315 9.335 1.00 28.66 239 ASN A O 1
ATOM 1954 N N . SER A 1 240 ? 9.784 22.191 10.614 1.00 29.70 240 SER A N 1
ATOM 1955 C CA . SER A 1 240 ? 10.542 22.221 11.878 1.00 29.70 240 SER A CA 1
ATOM 1956 C C . SER A 1 240 ? 11.377 20.955 12.137 1.00 29.70 240 SER A C 1
ATOM 1958 O O . SER A 1 240 ? 12.016 20.827 13.179 1.00 29.70 240 SER A O 1
ATOM 1960 N N . SER A 1 241 ? 11.451 20.023 11.184 1.00 28.17 241 SER A N 1
ATOM 1961 C CA . SER A 1 241 ? 12.104 18.714 11.345 1.00 28.17 241 SER A CA 1
ATOM 1962 C C . SER A 1 241 ? 13.641 18.713 11.217 1.00 28.17 241 SER A C 1
ATOM 1964 O O . SER A 1 241 ? 14.226 17.673 10.938 1.00 28.17 241 SER A O 1
ATOM 1966 N N . PHE A 1 242 ? 14.321 19.844 11.441 1.00 30.03 242 PHE A N 1
ATOM 1967 C CA . PHE A 1 242 ? 15.794 19.944 11.361 1.00 30.03 242 PHE A CA 1
ATOM 1968 C C . PHE A 1 242 ? 16.482 20.390 12.664 1.00 30.03 242 PHE A C 1
ATOM 1970 O O . PHE A 1 242 ? 17.662 20.737 12.660 1.00 30.03 242 PHE A O 1
ATOM 1977 N N . ALA A 1 243 ? 15.766 20.379 13.791 1.00 30.42 243 ALA A N 1
ATOM 1978 C CA . ALA A 1 243 ? 16.217 21.056 15.005 1.00 30.42 243 ALA A CA 1
ATOM 1979 C C . ALA A 1 243 ? 16.724 20.160 16.151 1.00 30.42 243 ALA A C 1
ATOM 1981 O O . ALA A 1 243 ? 17.237 20.697 17.129 1.00 30.42 243 ALA A O 1
ATOM 1982 N N . SER A 1 244 ? 16.608 18.829 16.089 1.00 35.78 244 SER A N 1
ATOM 1983 C CA . SER A 1 244 ? 16.815 18.004 17.296 1.00 35.78 244 SER A CA 1
ATOM 1984 C C . SER A 1 244 ? 18.268 17.622 17.604 1.00 35.78 244 SER A C 1
ATOM 1986 O O . SER A 1 244 ? 18.513 17.010 18.639 1.00 35.78 244 SER A O 1
ATOM 1988 N N . SER A 1 245 ? 19.244 17.973 16.760 1.00 34.50 245 SER A N 1
ATOM 1989 C CA . SER A 1 245 ? 20.654 17.606 16.991 1.00 34.50 245 SER A CA 1
ATOM 1990 C C . SER A 1 245 ? 21.681 18.691 16.655 1.00 34.50 245 SER A C 1
ATOM 1992 O O . SER A 1 245 ? 22.876 18.402 16.629 1.00 34.50 245 SER A O 1
ATOM 1994 N N . GLN A 1 246 ? 21.264 19.945 16.432 1.00 33.88 246 GLN A N 1
ATOM 1995 C CA . GLN A 1 246 ? 22.201 21.043 16.167 1.00 33.88 246 GLN A CA 1
ATOM 1996 C C . GLN A 1 246 ? 22.165 22.113 17.267 1.00 33.88 246 GLN A C 1
ATOM 1998 O O . GLN A 1 246 ? 21.094 22.662 17.531 1.00 33.88 246 GLN A O 1
ATOM 2003 N N . PRO A 1 247 ? 23.317 22.506 17.848 1.00 31.75 247 PRO A N 1
ATOM 2004 C CA . PRO A 1 247 ? 23.383 23.508 18.918 1.00 31.75 247 PRO A CA 1
ATOM 2005 C C . PRO A 1 247 ? 22.987 24.944 18.491 1.00 31.75 247 PRO A C 1
ATOM 2007 O O . PRO A 1 247 ? 23.048 25.861 19.302 1.00 31.75 247 PRO A O 1
ATOM 2010 N N . HIS A 1 248 ? 22.509 25.149 17.252 1.00 44.28 248 HIS A N 1
ATOM 2011 C CA . HIS A 1 248 ? 22.018 26.428 16.706 1.00 44.28 248 HIS A CA 1
ATOM 2012 C C . HIS A 1 248 ? 20.772 26.268 15.803 1.00 44.28 248 HIS A C 1
ATOM 2014 O O . HIS A 1 248 ? 20.604 26.970 14.799 1.00 44.28 248 HIS A O 1
ATOM 2020 N N . ALA A 1 249 ? 19.889 25.326 16.144 1.00 44.78 249 ALA A N 1
ATOM 2021 C CA . ALA A 1 249 ? 18.737 24.922 15.336 1.00 44.78 249 ALA A CA 1
ATOM 2022 C C . ALA A 1 249 ? 17.792 26.060 14.892 1.00 44.78 249 ALA A C 1
ATOM 2024 O O . ALA A 1 249 ? 17.328 26.056 13.750 1.00 44.78 249 ALA A O 1
ATOM 2025 N N . ALA A 1 250 ? 17.529 27.051 15.753 1.00 47.31 250 ALA A N 1
ATOM 2026 C CA . ALA A 1 250 ? 16.611 28.156 15.446 1.00 47.31 250 ALA A CA 1
ATOM 2027 C C . ALA A 1 250 ? 17.115 29.046 14.294 1.00 47.31 250 ALA A C 1
ATOM 2029 O O . ALA A 1 250 ? 16.338 29.495 13.450 1.00 47.31 250 ALA A O 1
ATOM 2030 N N . THR A 1 251 ? 18.430 29.262 14.225 1.00 46.41 251 THR A N 1
ATOM 2031 C CA . THR A 1 251 ? 19.070 30.077 13.189 1.00 46.41 251 THR A CA 1
ATOM 2032 C C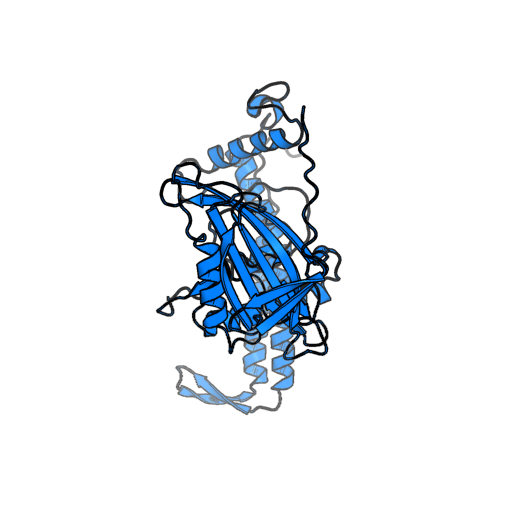 . THR A 1 251 ? 19.117 29.314 11.860 1.00 46.41 251 THR A C 1
ATOM 2034 O O . THR A 1 251 ? 18.647 29.820 10.845 1.00 46.41 251 THR A O 1
ATOM 2037 N N . SER A 1 252 ? 19.577 28.057 11.869 1.00 46.19 252 SER A N 1
ATOM 2038 C CA . SER A 1 252 ? 19.699 27.212 10.664 1.00 46.19 252 SER A CA 1
ATOM 2039 C C . SER A 1 252 ? 18.345 26.899 9.993 1.00 46.19 252 SER A C 1
ATOM 2041 O O . SER A 1 252 ? 18.195 27.001 8.772 1.00 46.19 252 SER A O 1
ATOM 2043 N N . THR A 1 253 ? 17.307 26.617 10.791 1.00 50.09 253 THR A N 1
ATOM 2044 C CA . THR A 1 253 ? 15.948 26.327 10.285 1.00 50.09 253 THR A CA 1
ATOM 2045 C C . THR A 1 253 ? 15.278 27.563 9.672 1.00 50.09 253 THR A C 1
ATOM 2047 O O . THR A 1 253 ? 14.475 27.449 8.748 1.00 50.09 253 THR A O 1
ATOM 2050 N N . ARG A 1 254 ? 15.635 28.772 10.128 1.00 50.97 254 ARG A N 1
ATOM 2051 C CA . ARG A 1 254 ? 15.139 30.014 9.527 1.00 50.97 254 ARG A CA 1
ATOM 2052 C C . ARG A 1 254 ? 15.797 30.314 8.182 1.00 50.97 254 ARG A C 1
ATOM 2054 O O . ARG A 1 254 ? 15.090 30.717 7.266 1.00 50.97 254 ARG A O 1
ATOM 2061 N N . TYR A 1 255 ? 17.109 30.114 8.047 1.00 48.28 255 TYR A N 1
ATOM 2062 C CA . TYR A 1 255 ? 17.845 30.416 6.808 1.00 48.28 255 TYR A CA 1
ATOM 2063 C C . TYR A 1 255 ? 17.457 29.526 5.620 1.00 48.28 255 TYR A C 1
ATOM 2065 O O . TYR A 1 255 ? 17.559 29.963 4.481 1.00 48.28 255 TYR A O 1
ATOM 2073 N N . SER A 1 256 ? 16.917 28.332 5.871 1.00 49.25 256 SER A N 1
ATOM 2074 C CA . SER A 1 256 ? 16.410 27.426 4.826 1.00 49.25 256 SER A CA 1
ATOM 2075 C C . SER A 1 256 ? 15.043 27.827 4.249 1.00 49.25 256 SER A C 1
ATOM 2077 O O . SER A 1 256 ? 14.582 27.240 3.268 1.00 49.25 256 SER A O 1
ATOM 2079 N N . HIS A 1 257 ? 14.369 28.827 4.825 1.00 44.91 257 HIS A N 1
ATOM 2080 C CA . HIS A 1 257 ? 13.091 29.329 4.321 1.00 44.91 257 HIS A CA 1
ATOM 2081 C C . HIS A 1 257 ? 13.119 30.437 3.279 1.00 44.91 257 HIS A C 1
ATOM 2083 O O . HIS A 1 257 ? 12.347 30.328 2.324 1.00 44.91 257 HIS A O 1
ATOM 2089 N N . PRO A 1 258 ? 13.960 31.478 3.389 1.00 42.88 258 PRO A N 1
ATOM 2090 C CA . PRO A 1 258 ? 14.116 32.429 2.298 1.00 42.88 258 PRO A CA 1
ATOM 2091 C C . PRO A 1 258 ? 14.644 31.758 1.015 1.00 42.88 258 PRO A C 1
ATOM 2093 O O . PRO A 1 258 ? 14.318 32.218 -0.077 1.00 42.88 258 PRO A O 1
ATOM 2096 N N . ASP A 1 259 ? 15.324 30.609 1.114 1.00 44.31 259 ASP A N 1
ATOM 2097 C CA . ASP A 1 259 ? 15.721 29.789 -0.043 1.00 44.31 259 ASP A CA 1
ATOM 2098 C C . ASP A 1 259 ? 14.532 29.191 -0.826 1.00 44.31 259 ASP A C 1
ATOM 2100 O O . ASP A 1 259 ? 14.673 28.841 -2.002 1.00 44.31 259 ASP A O 1
ATOM 2104 N N . LYS A 1 260 ? 13.320 29.123 -0.246 1.00 41.47 260 LYS A N 1
ATOM 2105 C CA . LYS A 1 260 ? 12.110 28.681 -0.970 1.00 41.47 260 LYS A CA 1
ATOM 2106 C C . LYS A 1 260 ? 11.618 29.697 -2.008 1.00 41.47 260 LYS A C 1
ATOM 2108 O O . LYS A 1 260 ? 10.798 29.329 -2.850 1.00 41.47 260 LYS A O 1
ATOM 2113 N N . CYS A 1 261 ? 12.129 30.933 -2.014 1.00 37.28 261 CYS A N 1
ATOM 2114 C CA . CYS A 1 261 ? 11.793 31.920 -3.046 1.00 37.28 261 CYS A CA 1
ATOM 2115 C C . CYS A 1 261 ? 12.413 31.595 -4.424 1.00 37.28 261 CYS A C 1
ATOM 2117 O O . CYS A 1 261 ? 11.945 32.098 -5.442 1.00 37.28 261 CYS A O 1
ATOM 2119 N N . ASN A 1 262 ? 13.365 30.654 -4.501 1.00 40.97 262 ASN A N 1
ATOM 2120 C CA . ASN A 1 262 ? 13.849 30.114 -5.782 1.00 40.97 262 ASN A CA 1
ATOM 2121 C C . ASN A 1 262 ? 12.793 29.297 -6.557 1.00 40.97 262 ASN A C 1
ATOM 2123 O O . ASN A 1 262 ? 13.075 28.836 -7.661 1.00 40.97 262 ASN A O 1
ATOM 2127 N N . LYS A 1 263 ? 11.583 29.087 -6.012 1.00 41.28 263 LYS A N 1
ATOM 2128 C CA . LYS A 1 263 ? 10.483 28.419 -6.731 1.00 41.28 263 LYS A CA 1
ATOM 2129 C C . LYS A 1 263 ? 9.583 29.362 -7.533 1.00 41.28 263 LYS A C 1
ATOM 2131 O O . LYS A 1 263 ? 8.903 28.880 -8.433 1.00 41.28 263 LYS A O 1
ATOM 2136 N N . SER A 1 264 ? 9.575 30.665 -7.254 1.00 41.50 264 SER A N 1
ATOM 2137 C CA . SER A 1 264 ? 8.767 31.650 -7.998 1.00 41.50 264 SER A CA 1
ATOM 2138 C C . SER A 1 264 ? 9.550 32.389 -9.091 1.00 41.50 264 SER A C 1
ATOM 2140 O O . SER A 1 264 ? 8.935 33.054 -9.918 1.00 41.50 264 SER A O 1
ATOM 2142 N N . TYR A 1 265 ? 10.876 32.227 -9.151 1.00 37.44 265 TYR A N 1
ATOM 2143 C CA . TYR A 1 265 ? 11.722 32.719 -10.242 1.00 37.44 265 TYR A CA 1
ATOM 2144 C C . TYR A 1 265 ? 12.804 31.679 -10.571 1.00 37.44 265 TYR A C 1
ATOM 2146 O O . TYR A 1 265 ? 13.576 31.316 -9.681 1.00 37.44 265 TYR A O 1
ATOM 2154 N N . PRO A 1 266 ? 12.906 31.185 -11.820 1.00 41.56 266 PRO A N 1
ATOM 2155 C CA . PRO A 1 266 ? 13.923 30.215 -12.196 1.00 41.56 266 PRO A CA 1
ATOM 2156 C C . PRO A 1 266 ? 15.261 30.939 -12.399 1.00 41.56 266 PRO A C 1
ATOM 2158 O O . PRO A 1 266 ? 15.652 31.232 -13.523 1.00 41.56 266 PRO A O 1
ATOM 2161 N N . ALA A 1 267 ? 15.959 31.274 -11.311 1.00 39.34 267 ALA A N 1
ATOM 2162 C CA . ALA A 1 267 ? 17.329 31.780 -11.378 1.00 39.34 267 ALA A CA 1
ATOM 2163 C C . ALA A 1 267 ? 18.093 31.581 -10.056 1.00 39.34 267 ALA A C 1
ATOM 2165 O O . ALA A 1 267 ? 18.139 32.456 -9.202 1.00 39.34 267 ALA A O 1
ATOM 2166 N N . LEU A 1 268 ? 18.742 30.418 -9.940 1.00 42.25 268 LEU A N 1
ATOM 2167 C CA . LEU A 1 268 ? 20.132 30.257 -9.486 1.00 42.25 268 LEU A CA 1
ATOM 2168 C C . LEU A 1 268 ? 20.656 31.285 -8.458 1.00 42.25 268 LEU A C 1
ATOM 2170 O O . LEU A 1 268 ? 21.169 32.325 -8.856 1.00 42.25 268 LEU A O 1
ATOM 2174 N N . GLY A 1 269 ? 20.652 30.938 -7.165 1.00 46.47 269 GLY A N 1
ATOM 2175 C CA . GLY A 1 269 ? 21.696 31.300 -6.180 1.00 46.47 269 GLY A CA 1
ATOM 2176 C C . GLY A 1 269 ? 22.125 32.771 -6.007 1.00 46.47 269 GLY A C 1
ATOM 2177 O O . GLY A 1 269 ? 23.141 33.018 -5.359 1.00 46.47 269 GLY A O 1
ATOM 2178 N N . LYS A 1 270 ? 21.411 33.753 -6.566 1.00 47.69 270 LYS A N 1
ATOM 2179 C CA . LYS A 1 270 ? 21.765 35.179 -6.509 1.00 47.69 270 LYS A CA 1
ATOM 2180 C C . LYS A 1 270 ? 20.869 35.903 -5.506 1.00 47.69 270 LYS A C 1
ATOM 2182 O O . LYS A 1 270 ? 19.653 35.786 -5.551 1.00 47.69 270 LYS A O 1
ATOM 2187 N N . LYS A 1 271 ? 21.474 36.702 -4.619 1.00 50.06 271 LYS A N 1
ATOM 2188 C CA . LYS A 1 271 ? 20.795 37.459 -3.544 1.00 50.06 271 LYS A CA 1
ATOM 2189 C C . LYS A 1 271 ? 20.083 38.738 -4.035 1.00 50.06 271 LYS A C 1
ATOM 2191 O O . LYS A 1 271 ? 19.953 39.708 -3.293 1.00 50.06 271 LYS A O 1
ATOM 2196 N N . THR A 1 272 ? 19.678 38.771 -5.304 1.00 47.28 272 THR A N 1
ATOM 2197 C CA . THR A 1 272 ? 19.125 39.943 -6.000 1.00 47.28 272 THR A CA 1
ATOM 2198 C C . THR A 1 272 ? 18.029 39.462 -6.954 1.00 47.28 272 THR A C 1
ATOM 2200 O O . THR A 1 272 ? 18.260 38.474 -7.651 1.00 47.28 272 THR A O 1
ATOM 2203 N N . PRO A 1 273 ? 16.854 40.117 -7.027 1.00 59.88 273 PRO A N 1
ATOM 2204 C CA . PRO A 1 273 ? 16.472 41.375 -6.372 1.00 59.88 273 PRO A CA 1
ATOM 2205 C C . PRO A 1 273 ? 16.064 41.231 -4.899 1.00 59.88 273 PRO A C 1
ATOM 2207 O O . PRO A 1 273 ? 15.918 42.245 -4.224 1.00 59.88 273 PRO A O 1
ATOM 2210 N N . MET A 1 274 ? 15.897 40.007 -4.379 1.00 57.28 274 MET A N 1
ATOM 2211 C CA . MET A 1 274 ? 15.477 39.785 -2.992 1.00 57.28 274 MET A CA 1
ATOM 2212 C C . MET A 1 274 ? 16.582 39.204 -2.104 1.00 57.28 274 MET A C 1
ATOM 2214 O O . MET A 1 274 ? 16.997 38.065 -2.304 1.00 57.28 274 MET A O 1
ATOM 2218 N N . HIS A 1 275 ? 17.032 39.972 -1.102 1.00 61.44 275 HIS A N 1
ATOM 2219 C CA . HIS A 1 275 ? 17.991 39.500 -0.106 1.00 61.44 275 HIS A CA 1
ATOM 2220 C C . HIS A 1 275 ? 17.261 38.759 1.037 1.00 61.44 275 HIS A C 1
ATOM 2222 O O . HIS A 1 275 ? 16.359 39.335 1.656 1.00 61.44 275 HIS A O 1
ATOM 2228 N N . PRO A 1 276 ? 17.650 37.509 1.367 1.00 60.31 276 PRO A N 1
ATOM 2229 C CA . PRO A 1 276 ? 17.074 36.720 2.460 1.00 60.31 276 PRO A CA 1
ATOM 2230 C C . PRO A 1 276 ? 16.979 37.446 3.806 1.00 60.31 276 PRO A C 1
ATOM 2232 O O . PRO A 1 276 ? 15.973 37.322 4.499 1.00 60.31 276 PRO A O 1
ATOM 2235 N N . ASN A 1 277 ? 18.004 38.223 4.165 1.00 64.50 277 ASN A N 1
ATOM 2236 C CA . ASN A 1 277 ? 18.011 38.961 5.429 1.00 64.50 277 ASN A CA 1
ATOM 2237 C C . ASN A 1 277 ? 17.338 40.327 5.321 1.00 64.50 277 ASN A C 1
ATOM 2239 O O . ASN A 1 277 ? 16.614 40.708 6.232 1.00 64.50 277 ASN A O 1
ATOM 2243 N N . ASP A 1 278 ? 17.556 41.040 4.217 1.00 63.47 278 ASP A N 1
ATOM 2244 C CA . ASP A 1 278 ? 17.243 42.474 4.162 1.00 63.47 278 ASP A CA 1
ATOM 2245 C C . ASP A 1 278 ? 15.803 42.701 3.702 1.00 63.47 278 ASP A C 1
ATOM 2247 O O . ASP A 1 278 ? 15.244 43.762 3.950 1.00 63.47 278 ASP A O 1
ATOM 2251 N N . HIS A 1 279 ? 15.187 41.699 3.060 1.00 62.41 279 HIS A N 1
ATOM 2252 C CA . HIS A 1 279 ? 13.796 41.761 2.611 1.00 62.41 279 HIS A CA 1
ATOM 2253 C C . HIS A 1 279 ? 12.903 40.720 3.302 1.00 62.41 279 HIS A C 1
ATOM 2255 O O . HIS A 1 279 ? 11.826 41.072 3.768 1.00 62.41 279 HIS A O 1
ATOM 2261 N N . ILE A 1 280 ? 13.322 39.448 3.396 1.00 59.47 280 ILE A N 1
ATOM 2262 C CA . ILE A 1 280 ? 12.460 38.366 3.928 1.00 59.47 280 ILE A CA 1
ATOM 2263 C C . ILE A 1 280 ? 12.525 38.285 5.461 1.00 59.47 280 ILE A C 1
ATOM 2265 O O . ILE A 1 280 ? 11.497 38.111 6.107 1.00 59.47 280 ILE A O 1
ATOM 2269 N N . ASN A 1 281 ? 13.714 38.431 6.052 1.00 64.31 281 ASN A N 1
ATOM 2270 C CA . ASN A 1 281 ? 13.905 38.478 7.508 1.00 64.31 281 ASN A CA 1
ATOM 2271 C C . ASN A 1 281 ? 14.045 39.918 8.042 1.00 64.31 281 ASN A C 1
ATOM 2273 O O . ASN A 1 281 ? 14.613 40.134 9.116 1.00 64.31 281 ASN A O 1
ATOM 2277 N N . MET A 1 282 ? 13.541 40.906 7.298 1.00 56.50 282 MET A N 1
ATOM 2278 C CA . MET A 1 282 ? 13.580 42.303 7.717 1.00 56.50 282 MET A CA 1
ATOM 2279 C C . MET A 1 282 ? 12.804 42.460 9.032 1.00 56.50 282 MET A C 1
ATOM 2281 O O . MET A 1 282 ? 11.654 42.037 9.135 1.00 56.50 282 MET A O 1
ATOM 2285 N N . SER A 1 283 ? 13.452 43.038 10.046 1.00 59.56 283 SER A N 1
ATOM 2286 C CA . SER A 1 283 ? 12.892 43.265 11.391 1.00 59.56 283 SER A CA 1
ATOM 2287 C C . SER A 1 283 ? 12.574 42.008 12.222 1.00 59.56 283 SER A C 1
ATOM 2289 O O . SER A 1 283 ? 11.957 42.126 13.276 1.00 59.56 283 SER A O 1
ATOM 2291 N N . GLY A 1 284 ? 12.997 40.808 11.801 1.00 57.03 284 GLY A N 1
ATOM 2292 C CA . GLY A 1 284 ? 12.756 39.560 12.537 1.00 57.03 284 GLY A CA 1
ATOM 2293 C C . GLY A 1 284 ? 14.005 39.003 13.230 1.00 57.03 284 GLY A C 1
ATOM 2294 O O . GLY A 1 284 ? 15.015 38.739 12.577 1.00 57.03 284 GLY A O 1
ATOM 2295 N N . SER A 1 285 ? 13.931 38.704 14.533 1.00 60.28 285 SER A N 1
ATOM 2296 C CA . SER A 1 285 ? 15.000 37.982 15.253 1.00 60.28 285 SER A CA 1
ATOM 2297 C C . SER A 1 285 ? 14.758 36.469 15.233 1.00 60.28 285 SER A C 1
ATOM 2299 O O . SER A 1 285 ? 13.596 36.048 15.256 1.00 60.28 285 SER A O 1
ATOM 2301 N N . SER A 1 286 ? 15.818 35.646 15.161 1.00 55.62 286 SER A N 1
ATOM 2302 C CA . SER A 1 286 ? 15.753 34.174 15.029 1.00 55.62 286 SER A CA 1
ATOM 2303 C C . SER A 1 286 ? 14.926 33.487 16.122 1.00 55.62 286 SER A C 1
ATOM 2305 O O . SER A 1 286 ? 14.208 32.530 15.816 1.00 55.62 286 SER A O 1
ATOM 2307 N N . SER A 1 287 ? 14.947 34.018 17.344 1.00 61.16 287 SER A N 1
ATOM 2308 C CA . SER A 1 287 ? 14.179 33.516 18.488 1.00 61.16 287 SER A CA 1
ATOM 2309 C C . SER A 1 287 ? 12.668 33.673 18.309 1.00 61.16 287 SER A C 1
ATOM 2311 O O . SER A 1 287 ? 11.919 32.736 18.581 1.00 61.16 287 SER A O 1
ATOM 2313 N N . ASP A 1 288 ? 12.215 34.804 17.772 1.00 65.88 288 ASP A N 1
ATOM 2314 C CA . ASP A 1 288 ? 10.798 35.196 17.843 1.00 65.88 288 ASP A CA 1
ATOM 2315 C C . ASP A 1 288 ? 9.945 34.453 16.814 1.00 65.88 288 ASP A C 1
ATOM 2317 O O . ASP A 1 288 ? 8.926 33.834 17.120 1.00 65.8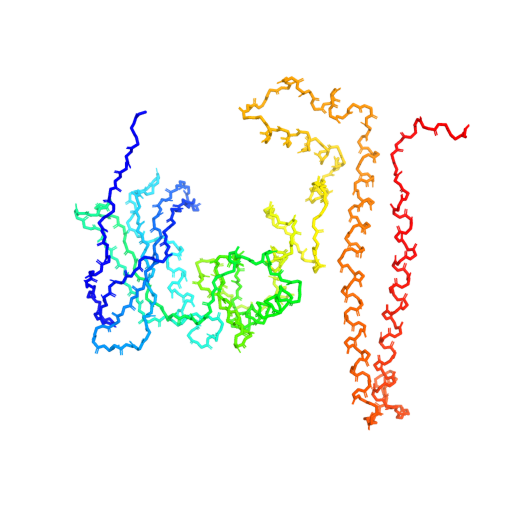8 288 ASP A O 1
ATOM 2321 N N . GLY A 1 289 ? 10.406 34.452 15.565 1.00 62.88 289 GLY A N 1
ATOM 2322 C CA . GLY A 1 289 ? 9.760 33.722 14.475 1.00 62.88 289 GLY A CA 1
ATOM 2323 C C . GLY A 1 289 ? 9.865 32.199 14.606 1.00 62.88 289 GLY A C 1
ATOM 2324 O O . GLY A 1 289 ? 8.968 31.508 14.137 1.00 62.88 289 GLY A O 1
ATOM 2325 N N . PHE A 1 290 ? 10.895 31.656 15.274 1.00 64.44 290 PHE A N 1
ATOM 2326 C CA . PHE A 1 290 ? 10.970 30.206 15.506 1.00 64.44 290 PHE A CA 1
ATOM 2327 C C . PHE A 1 290 ? 9.986 29.774 16.598 1.00 64.44 290 PHE A C 1
ATOM 2329 O O . PHE A 1 290 ? 9.201 28.856 16.371 1.00 64.44 290 PHE A O 1
ATOM 2336 N N . GLY A 1 291 ? 9.956 30.480 17.736 1.00 68.75 291 GLY A N 1
ATOM 2337 C CA . GLY A 1 291 ? 8.973 30.222 18.793 1.00 68.75 291 GLY A CA 1
ATOM 2338 C C . GLY A 1 291 ? 7.533 30.375 18.296 1.00 68.75 291 GLY A C 1
ATOM 2339 O O . GLY A 1 291 ? 6.691 29.520 18.556 1.00 68.75 291 GLY A O 1
ATOM 2340 N N . SER A 1 292 ? 7.269 31.400 17.482 1.00 69.31 292 SER A N 1
ATOM 2341 C CA . SER A 1 292 ? 5.945 31.621 16.886 1.00 69.31 292 SER A CA 1
ATOM 2342 C C . SER A 1 292 ? 5.563 30.529 15.889 1.00 69.31 292 SER A C 1
ATOM 2344 O O . SER A 1 292 ? 4.443 30.031 15.939 1.00 69.31 292 SER A O 1
ATOM 2346 N N . ALA A 1 293 ? 6.489 30.093 15.029 1.00 68.88 293 ALA A N 1
ATOM 2347 C CA . ALA A 1 293 ? 6.240 28.980 14.116 1.00 68.88 293 ALA A CA 1
ATOM 2348 C C . ALA A 1 293 ? 5.962 27.667 14.867 1.00 68.88 293 ALA A C 1
ATOM 2350 O O . ALA A 1 293 ? 5.071 26.923 14.466 1.00 68.88 293 ALA A O 1
ATOM 2351 N N . MET A 1 294 ? 6.669 27.398 15.972 1.00 75.69 294 MET A N 1
ATOM 2352 C CA . MET A 1 294 ? 6.404 26.229 16.819 1.00 75.69 294 MET A CA 1
ATOM 2353 C C . MET A 1 294 ? 5.021 26.287 17.469 1.00 75.69 294 MET A C 1
ATOM 2355 O O . MET A 1 294 ? 4.298 25.296 17.432 1.00 75.69 294 MET A O 1
ATOM 2359 N N . HIS A 1 295 ? 4.646 27.437 18.033 1.00 78.06 295 HIS A N 1
ATOM 2360 C CA . HIS A 1 295 ? 3.334 27.643 18.648 1.00 78.06 295 HIS A CA 1
ATOM 2361 C C . HIS A 1 295 ? 2.197 27.455 17.633 1.00 78.06 295 HIS A C 1
ATOM 2363 O O . HIS A 1 295 ? 1.246 26.724 17.904 1.00 78.06 295 HIS A O 1
ATOM 2369 N N . ILE A 1 296 ? 2.334 28.044 16.438 1.00 76.50 296 ILE A N 1
ATOM 2370 C CA . ILE A 1 296 ? 1.365 27.902 15.343 1.00 76.50 296 ILE A CA 1
ATOM 2371 C C . ILE A 1 296 ? 1.267 26.441 14.894 1.00 76.50 296 ILE A C 1
ATOM 2373 O O . ILE A 1 296 ? 0.166 25.904 14.822 1.00 76.50 296 ILE A O 1
ATOM 2377 N N . ALA A 1 297 ? 2.399 25.784 14.625 1.00 74.88 297 ALA A N 1
ATOM 2378 C CA . ALA A 1 297 ? 2.410 24.393 14.178 1.00 74.88 297 ALA A CA 1
ATOM 2379 C C . ALA A 1 297 ? 1.772 23.460 15.219 1.00 74.88 297 ALA A C 1
ATOM 2381 O O . ALA A 1 297 ? 0.941 22.629 14.868 1.00 74.88 297 ALA A O 1
ATOM 2382 N N . ALA A 1 298 ? 2.106 23.632 16.502 1.00 79.31 298 ALA A N 1
ATOM 2383 C CA . ALA A 1 298 ? 1.526 22.839 17.580 1.00 79.31 298 ALA A CA 1
ATOM 2384 C C . ALA A 1 298 ? 0.009 23.058 17.706 1.00 79.31 298 ALA A C 1
ATOM 2386 O O . ALA A 1 298 ? -0.731 22.083 17.794 1.00 79.31 298 ALA A O 1
ATOM 2387 N N . ALA A 1 299 ? -0.467 24.308 17.664 1.00 82.69 299 ALA A N 1
ATOM 2388 C CA . ALA A 1 299 ? -1.899 24.604 17.719 1.00 82.69 299 ALA A CA 1
ATOM 2389 C C . ALA A 1 299 ? -2.656 24.000 16.522 1.00 82.69 299 ALA A C 1
ATOM 2391 O O . ALA A 1 299 ? -3.674 23.337 16.712 1.00 82.69 299 ALA A O 1
ATOM 2392 N N . MET A 1 300 ? -2.117 24.152 15.306 1.00 78.75 300 MET A N 1
ATOM 2393 C CA . MET A 1 300 ? -2.706 23.595 14.084 1.00 78.75 300 MET A CA 1
ATOM 2394 C C . MET A 1 300 ? -2.797 22.068 14.121 1.00 78.75 300 MET A C 1
ATOM 2396 O O . MET A 1 300 ? -3.822 21.508 13.740 1.00 78.75 300 MET A O 1
ATOM 2400 N N . GLU A 1 301 ? -1.747 21.386 14.579 1.00 79.38 301 GLU A N 1
ATOM 2401 C CA . GLU A 1 301 ? -1.742 19.924 14.673 1.00 79.38 301 GLU A CA 1
ATOM 2402 C C . GLU A 1 301 ? -2.673 19.438 15.794 1.00 79.38 301 GLU A C 1
ATOM 2404 O O . GLU A 1 301 ? -3.386 18.454 15.618 1.00 79.38 301 GLU A O 1
ATOM 2409 N N . ILE A 1 302 ? -2.751 20.133 16.934 1.00 86.81 302 ILE A N 1
ATOM 2410 C CA . ILE A 1 302 ? -3.681 19.749 18.003 1.00 86.81 302 ILE A CA 1
ATOM 2411 C C . ILE A 1 302 ? -5.138 19.883 17.537 1.00 86.81 302 ILE A C 1
ATOM 2413 O O . ILE A 1 302 ? -5.918 18.940 17.684 1.00 86.81 302 ILE A O 1
ATOM 2417 N N . GLU A 1 303 ? -5.507 21.029 16.964 1.00 86.31 303 GLU A N 1
ATOM 2418 C CA . GLU A 1 303 ? -6.883 21.306 16.534 1.00 86.31 303 GLU A CA 1
ATOM 2419 C C . GLU A 1 303 ? -7.273 20.514 15.279 1.00 86.31 303 GLU A C 1
ATOM 2421 O O . GLU A 1 303 ? -8.397 20.021 15.177 1.00 86.31 303 GLU A O 1
ATOM 2426 N N . GLY A 1 304 ? -6.348 20.370 14.328 1.00 72.62 304 GLY A N 1
ATOM 2427 C CA . GLY A 1 304 ? -6.579 19.653 13.081 1.00 72.62 304 GLY A CA 1
ATOM 2428 C C . GLY A 1 304 ? -6.522 18.141 13.253 1.00 72.62 304 GLY A C 1
ATOM 2429 O O . GLY A 1 304 ? -7.375 17.441 12.708 1.00 72.62 304 GLY A O 1
ATOM 2430 N N . LEU A 1 305 ? -5.534 17.626 13.990 1.00 73.31 305 LEU A N 1
ATOM 2431 C CA . LEU A 1 305 ? -5.216 16.198 14.026 1.00 73.31 305 LEU A CA 1
ATOM 2432 C C . LEU A 1 305 ? -5.734 15.508 15.287 1.00 73.31 305 LEU A C 1
ATOM 2434 O O . LEU A 1 305 ? -6.522 14.561 15.231 1.00 73.31 305 LEU A O 1
ATOM 2438 N N . LEU A 1 306 ? -5.263 15.991 16.436 1.00 85.88 306 LEU A N 1
ATOM 2439 C CA . LEU A 1 306 ? -5.373 15.284 17.707 1.00 85.88 306 LEU A CA 1
ATOM 2440 C C . LEU A 1 306 ? -6.796 15.303 18.265 1.00 85.88 306 LEU A C 1
ATOM 2442 O O . LEU A 1 306 ? -7.309 14.254 18.653 1.00 85.88 306 LEU A O 1
ATOM 2446 N N . LEU A 1 307 ? -7.437 16.475 18.308 1.00 92.00 307 LEU A N 1
ATOM 2447 C CA . LEU A 1 307 ? -8.789 16.600 18.857 1.00 92.00 307 LEU A CA 1
ATOM 2448 C C . LEU A 1 307 ? -9.816 15.775 18.055 1.00 92.00 307 LEU A C 1
ATOM 2450 O O . LEU A 1 307 ? -10.543 15.009 18.685 1.00 92.00 307 LEU A O 1
ATOM 2454 N N . PRO A 1 308 ? -9.838 15.795 16.703 1.00 88.19 308 PRO A N 1
ATOM 2455 C CA . PRO A 1 308 ? -10.753 14.942 15.940 1.00 88.19 308 PRO A CA 1
ATOM 2456 C C . PRO A 1 308 ? -10.506 13.439 16.121 1.00 88.19 308 PRO A C 1
ATOM 2458 O O . PRO A 1 308 ? -11.457 12.657 16.136 1.00 88.19 308 PRO A O 1
ATOM 2461 N N . ALA A 1 309 ? -9.246 13.016 16.266 1.00 85.12 309 ALA A N 1
ATOM 2462 C CA . ALA A 1 309 ? -8.918 11.615 16.527 1.00 85.12 309 ALA A CA 1
ATOM 2463 C C . ALA A 1 309 ? -9.398 11.166 17.919 1.00 85.12 309 ALA A C 1
ATOM 2465 O O . ALA A 1 309 ? -9.965 10.079 18.052 1.00 85.12 309 ALA A O 1
ATOM 2466 N N . LEU A 1 310 ? -9.224 12.016 18.940 1.00 94.50 310 LEU A N 1
ATOM 2467 C CA . LEU A 1 310 ? -9.758 11.782 20.284 1.00 94.50 310 LEU A CA 1
ATOM 2468 C C . LEU A 1 310 ? -11.286 11.718 20.280 1.00 94.50 310 LEU A C 1
ATOM 2470 O O . LEU A 1 310 ? -11.842 10.808 20.891 1.00 94.50 310 LEU A O 1
ATOM 2474 N N . ASP A 1 311 ? -11.954 12.620 19.559 1.00 92.12 311 ASP A N 1
ATOM 2475 C CA . ASP A 1 311 ? -13.415 12.627 19.426 1.00 92.12 311 ASP A CA 1
ATOM 2476 C C . ASP A 1 311 ? -13.901 11.319 18.781 1.00 92.12 311 ASP A C 1
ATOM 2478 O O . ASP A 1 311 ? -14.781 10.645 19.315 1.00 92.12 311 ASP A O 1
ATOM 2482 N N . SER A 1 312 ? -13.255 10.882 17.695 1.00 91.50 312 SER A N 1
ATOM 2483 C CA . SER A 1 312 ? -13.598 9.623 17.024 1.00 91.50 312 SER A CA 1
ATOM 2484 C C . SER A 1 312 ? -13.408 8.393 17.918 1.00 91.50 312 SER A C 1
ATOM 2486 O O . SER A 1 312 ? -14.247 7.492 17.894 1.00 91.50 312 SER A O 1
ATOM 2488 N N . LEU A 1 313 ? -12.315 8.322 18.685 1.00 95.50 313 LEU A N 1
ATOM 2489 C CA . LEU A 1 313 ? -12.071 7.213 19.613 1.00 95.50 313 LEU A CA 1
ATOM 2490 C C . LEU A 1 313 ? -13.091 7.212 20.757 1.00 95.50 313 LEU A C 1
ATOM 2492 O O . LEU A 1 313 ? -13.593 6.158 21.147 1.00 95.50 313 LEU A O 1
ATOM 2496 N N . THR A 1 314 ? -13.403 8.396 21.276 1.00 97.25 314 THR A N 1
ATOM 2497 C CA . THR A 1 314 ? -14.349 8.576 22.376 1.00 97.25 314 THR A CA 1
ATOM 2498 C C . THR A 1 314 ? -15.747 8.116 21.970 1.00 97.25 314 THR A C 1
ATOM 2500 O O . THR A 1 314 ? -16.366 7.346 22.701 1.00 97.25 314 THR A O 1
ATOM 2503 N N . GLU A 1 315 ? -16.218 8.493 20.780 1.00 95.56 315 GLU A N 1
ATOM 2504 C CA . GLU A 1 315 ? -17.516 8.044 20.263 1.00 95.56 315 GLU A CA 1
ATOM 2505 C C . GLU A 1 315 ? -17.556 6.533 19.999 1.00 95.56 315 GLU A C 1
ATOM 2507 O O . GLU A 1 315 ? -18.538 5.869 20.337 1.00 95.56 315 GLU A O 1
ATOM 2512 N N . ALA A 1 316 ? -16.471 5.947 19.479 1.00 95.81 316 ALA A N 1
ATOM 2513 C CA . ALA A 1 316 ? -16.389 4.499 19.295 1.00 95.81 316 ALA A CA 1
ATOM 2514 C C . ALA A 1 316 ? -16.489 3.741 20.632 1.00 95.81 316 ALA A C 1
ATOM 2516 O O . ALA A 1 316 ? -17.209 2.744 20.733 1.00 95.81 316 ALA A O 1
ATOM 2517 N N . LEU A 1 317 ? -15.810 4.228 21.676 1.00 97.06 317 LEU A N 1
ATOM 2518 C CA . LEU A 1 317 ? -15.879 3.636 23.013 1.00 97.06 317 LEU A CA 1
ATOM 2519 C C . LEU A 1 317 ? -17.242 3.852 23.678 1.00 97.06 317 LEU A C 1
ATOM 2521 O O . LEU A 1 317 ? -17.728 2.927 24.324 1.00 97.06 317 LEU A O 1
ATOM 2525 N N . LYS A 1 318 ? -17.895 5.005 23.474 1.00 96.69 318 LYS A N 1
ATOM 2526 C CA . LYS A 1 318 ? -19.278 5.245 23.927 1.00 96.69 318 LYS A CA 1
ATOM 2527 C C . LYS A 1 318 ? -20.257 4.262 23.288 1.00 96.69 318 LYS A C 1
ATOM 2529 O O . LYS A 1 318 ? -21.050 3.651 23.999 1.00 96.69 318 LYS A O 1
ATOM 2534 N N . SER A 1 319 ? -20.171 4.065 21.970 1.00 95.94 319 SER A N 1
ATOM 2535 C CA . SER A 1 319 ? -21.002 3.086 21.257 1.00 95.94 319 SER A CA 1
ATOM 2536 C C . SER A 1 319 ? -20.790 1.677 21.812 1.00 95.94 319 SER A C 1
ATOM 2538 O O . SER A 1 319 ? -21.753 0.957 22.064 1.00 95.94 319 SER A O 1
ATOM 2540 N N . LYS A 1 320 ? -19.534 1.286 22.068 1.00 95.88 320 LYS A N 1
ATOM 2541 C CA . LYS A 1 320 ? -19.229 -0.026 22.651 1.00 95.88 320 LYS A CA 1
ATOM 2542 C C . LYS A 1 320 ? -19.699 -0.170 24.092 1.00 95.88 320 LYS A C 1
ATOM 2544 O O . LYS A 1 320 ? -20.198 -1.231 24.443 1.00 95.88 320 LYS A O 1
ATOM 2549 N N . ALA A 1 321 ? -19.607 0.880 24.904 1.00 95.94 321 ALA A N 1
ATOM 2550 C CA . ALA A 1 321 ? -20.150 0.868 26.258 1.00 95.94 321 ALA A CA 1
ATOM 2551 C C . ALA A 1 321 ? -21.655 0.543 26.244 1.00 95.94 321 ALA A C 1
ATOM 2553 O O . ALA A 1 321 ? -22.091 -0.326 26.991 1.00 95.94 321 ALA A O 1
ATOM 2554 N N . GLN A 1 322 ? -22.422 1.159 25.335 1.00 94.12 322 GLN A N 1
ATOM 2555 C CA . GLN A 1 322 ? -23.856 0.884 25.171 1.00 94.12 322 GLN A CA 1
ATOM 2556 C C . GLN A 1 322 ? -24.132 -0.558 24.728 1.00 94.12 322 GLN A C 1
ATOM 2558 O O . GLN A 1 322 ? -24.994 -1.220 25.298 1.00 94.12 322 GLN A O 1
ATOM 2563 N N . GLU A 1 323 ? -23.373 -1.078 23.758 1.00 96.19 323 GLU A N 1
ATOM 2564 C CA . GLU A 1 323 ? -23.485 -2.482 23.330 1.00 96.19 323 GLU A CA 1
ATOM 2565 C C . GLU A 1 323 ? -23.197 -3.479 24.470 1.00 96.19 323 GLU A C 1
ATOM 2567 O O . GLU A 1 323 ? -23.679 -4.610 24.446 1.00 96.19 323 GLU A O 1
ATOM 2572 N N . PHE A 1 324 ? -22.410 -3.076 25.470 1.00 96.12 324 PHE A N 1
ATOM 2573 C CA . PHE A 1 324 ? -21.970 -3.923 26.580 1.00 96.12 324 PHE A CA 1
ATOM 2574 C C . PHE A 1 324 ? -22.785 -3.757 27.867 1.00 96.12 324 PHE A C 1
ATOM 2576 O O . PHE A 1 324 ? -22.393 -4.290 28.911 1.00 96.12 324 PHE A O 1
ATOM 2583 N N . GLN A 1 325 ? -23.917 -3.054 27.808 1.00 94.62 325 GLN A N 1
ATOM 2584 C CA . GLN A 1 325 ? -24.765 -2.775 28.969 1.00 94.62 325 GLN A CA 1
ATOM 2585 C C . GLN A 1 325 ? -25.202 -4.044 29.717 1.00 94.62 325 GLN A C 1
ATOM 2587 O O . GLN A 1 325 ? -25.180 -4.065 30.949 1.00 94.62 325 GLN A O 1
ATOM 2592 N N . ASP A 1 326 ? -25.517 -5.115 28.989 1.00 95.50 326 ASP A N 1
ATOM 2593 C CA . ASP A 1 326 ? -26.048 -6.357 29.565 1.00 95.50 326 ASP A CA 1
ATOM 2594 C C . ASP A 1 326 ? -24.959 -7.365 29.985 1.00 95.50 326 ASP A C 1
ATOM 2596 O O . ASP A 1 326 ? -25.261 -8.436 30.516 1.00 95.50 326 ASP A O 1
ATOM 2600 N N . ILE A 1 327 ? -23.675 -7.050 29.769 1.00 95.88 327 ILE A N 1
ATOM 2601 C CA . ILE A 1 327 ? -22.564 -7.953 30.089 1.00 95.88 327 ILE A CA 1
ATOM 2602 C C . ILE A 1 327 ? -22.072 -7.679 31.510 1.00 95.88 327 ILE A C 1
ATOM 2604 O O . ILE A 1 327 ? -21.434 -6.660 31.770 1.00 95.88 327 ILE A O 1
ATOM 2608 N N . ILE A 1 328 ? -22.303 -8.624 32.423 1.00 95.94 328 ILE A N 1
ATOM 2609 C CA . ILE A 1 328 ? -21.759 -8.590 33.787 1.00 95.94 328 ILE A CA 1
ATOM 2610 C C . ILE A 1 328 ? -20.441 -9.366 33.844 1.00 95.94 328 ILE A C 1
ATOM 2612 O O . ILE A 1 328 ? -20.376 -10.525 33.433 1.00 95.94 328 ILE A O 1
A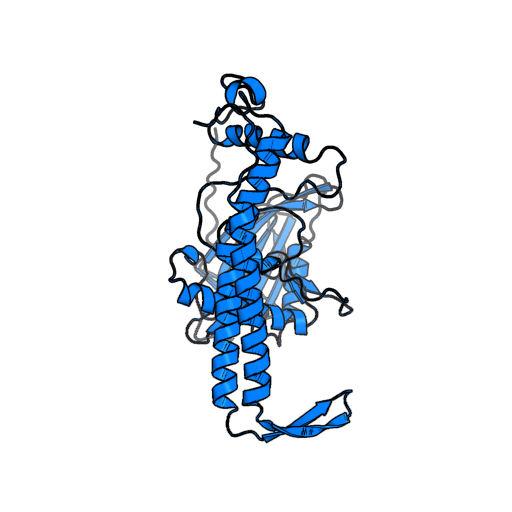TOM 2616 N N . LYS A 1 329 ? -19.394 -8.741 34.391 1.00 92.50 329 LYS A N 1
ATOM 2617 C CA . LYS A 1 329 ? -18.074 -9.352 34.593 1.00 92.50 329 LYS A CA 1
ATOM 2618 C C . LYS A 1 329 ? -17.592 -9.220 36.037 1.00 92.50 329 LYS A C 1
ATOM 2620 O O . LYS A 1 329 ? -18.044 -8.366 36.797 1.00 92.50 329 LYS A O 1
ATOM 2625 N N . ILE A 1 330 ? -16.634 -10.070 36.401 1.00 94.12 330 ILE A N 1
ATOM 2626 C CA . ILE A 1 330 ? -15.872 -9.952 37.649 1.00 94.12 330 ILE A CA 1
ATOM 2627 C C . ILE A 1 330 ? -14.849 -8.822 37.484 1.00 94.12 330 ILE A C 1
ATOM 2629 O O . ILE A 1 330 ? -14.111 -8.793 36.492 1.00 94.12 330 ILE A O 1
ATOM 2633 N N . ASP A 1 331 ? -14.819 -7.894 38.440 1.00 92.50 331 ASP A N 1
ATOM 2634 C CA . ASP A 1 331 ? -13.815 -6.831 38.476 1.00 92.50 331 ASP A CA 1
ATOM 2635 C C . ASP A 1 331 ? -12.467 -7.339 38.987 1.00 92.50 331 ASP A C 1
ATOM 2637 O O . ASP A 1 331 ? -12.394 -8.382 39.644 1.00 92.50 331 ASP A O 1
ATOM 2641 N N . ARG A 1 332 ? -11.395 -6.583 38.724 1.00 92.62 332 ARG A N 1
ATOM 2642 C CA . ARG A 1 332 ? -10.073 -6.875 39.278 1.00 92.62 332 ARG A CA 1
ATOM 2643 C C . ARG A 1 332 ? -9.411 -5.658 39.911 1.00 92.62 332 ARG A C 1
ATOM 2645 O O . ARG A 1 332 ? -9.034 -4.717 39.221 1.00 92.62 332 ARG A O 1
ATOM 2652 N N . THR A 1 333 ? -9.121 -5.752 41.207 1.00 91.69 333 THR A N 1
ATOM 2653 C CA . THR A 1 333 ? -8.240 -4.806 41.916 1.00 91.69 333 THR A CA 1
ATOM 2654 C C . THR A 1 333 ? -6.942 -5.517 42.273 1.00 91.69 333 THR A C 1
ATOM 2656 O O . THR A 1 333 ? -6.965 -6.660 42.712 1.00 91.69 333 THR A O 1
ATOM 2659 N N . HIS A 1 334 ? -5.783 -4.906 42.006 1.00 93.75 334 HIS A N 1
ATOM 2660 C CA . HIS A 1 334 ? -4.480 -5.593 42.115 1.00 93.75 334 HIS A CA 1
ATOM 2661 C C . HIS A 1 334 ? -4.409 -6.929 41.345 1.00 93.75 334 HIS A C 1
ATOM 2663 O O . HIS A 1 334 ? -3.708 -7.852 41.753 1.00 93.75 334 HIS A O 1
ATOM 2669 N N . LEU A 1 335 ? -5.149 -7.034 40.232 1.00 90.06 335 LEU A N 1
ATOM 2670 C CA . LEU A 1 335 ? -5.342 -8.268 39.456 1.00 90.06 335 LEU A CA 1
ATOM 2671 C C . LEU A 1 335 ? -6.044 -9.413 40.217 1.00 90.06 335 LEU A C 1
ATOM 2673 O O . LEU A 1 335 ? -6.132 -10.518 39.690 1.00 90.06 335 LEU A O 1
ATOM 2677 N N . GLN A 1 336 ? -6.576 -9.148 41.410 1.00 90.56 336 GLN A N 1
ATOM 2678 C CA . GLN A 1 336 ? -7.374 -10.071 42.215 1.00 90.56 336 GLN A CA 1
ATOM 2679 C C . GLN A 1 336 ? -8.864 -9.794 42.025 1.00 90.56 336 GLN A C 1
ATOM 2681 O O . GLN A 1 336 ? -9.255 -8.650 41.795 1.00 90.56 336 GLN A O 1
ATOM 2686 N N . GLU A 1 337 ? -9.684 -10.839 42.118 1.00 92.31 337 GLU A N 1
ATOM 2687 C CA . GLU A 1 337 ? -11.139 -10.743 41.970 1.00 92.31 337 GLU A CA 1
ATOM 2688 C C . GLU A 1 337 ? -11.748 -9.757 42.975 1.00 92.31 337 GLU A C 1
ATOM 2690 O O . GLU A 1 337 ? -11.385 -9.728 44.152 1.00 92.31 337 GLU A O 1
ATOM 2695 N N . ALA A 1 338 ? -12.678 -8.939 42.493 1.00 92.38 338 ALA A N 1
ATOM 2696 C CA . ALA A 1 338 ? -13.418 -7.964 43.281 1.00 92.38 338 ALA A CA 1
ATOM 2697 C C . ALA A 1 338 ? -14.928 -8.045 42.969 1.00 92.38 338 ALA A C 1
ATOM 2699 O O . ALA A 1 338 ? -15.411 -9.020 42.392 1.00 92.38 338 ALA A O 1
ATOM 2700 N N . VAL A 1 339 ? -15.699 -7.041 43.396 1.00 92.38 339 VAL A N 1
ATOM 2701 C CA . VAL A 1 339 ? -17.160 -7.000 43.207 1.00 92.38 339 VAL A CA 1
ATOM 2702 C C . VAL A 1 339 ? -17.499 -6.878 41.722 1.00 92.38 339 VAL A C 1
ATOM 2704 O O . VAL A 1 339 ? -16.885 -6.092 41.014 1.00 92.38 339 VAL A O 1
ATOM 2707 N N . SER A 1 340 ? -18.484 -7.635 41.238 1.00 92.44 340 SER A N 1
ATOM 2708 C CA . SER A 1 340 ? -18.890 -7.594 39.830 1.00 92.44 340 SER A CA 1
ATOM 2709 C C . SER A 1 340 ? -19.407 -6.217 39.393 1.00 92.44 340 SER A C 1
ATOM 2711 O O . SER A 1 340 ? -20.117 -5.536 40.136 1.00 92.44 340 SER A O 1
ATOM 2713 N N . LEU A 1 341 ? -19.116 -5.849 38.144 1.00 93.25 341 LEU A N 1
ATOM 2714 C CA . LEU A 1 341 ? -19.663 -4.673 37.464 1.00 93.25 341 LEU A CA 1
ATOM 2715 C C . LEU A 1 341 ? -20.077 -5.021 36.029 1.00 93.25 341 LEU A C 1
ATOM 2717 O O . LEU A 1 341 ? -19.657 -6.042 35.480 1.00 93.25 341 LEU A O 1
ATOM 2721 N N . SER A 1 342 ? -20.893 -4.164 35.414 1.00 95.12 342 SER A N 1
ATOM 2722 C CA . SER A 1 342 ? -21.145 -4.242 33.975 1.00 95.12 342 SER A CA 1
ATOM 2723 C C . SER A 1 342 ? -19.900 -3.828 33.190 1.00 95.12 342 SER A C 1
ATOM 2725 O O . SER A 1 342 ? -19.150 -2.942 33.605 1.00 95.12 342 SER A O 1
ATOM 2727 N N . LEU A 1 343 ? -19.697 -4.444 32.029 1.00 95.56 343 LEU A N 1
ATOM 2728 C CA . LEU A 1 343 ? -18.633 -4.066 31.102 1.00 95.56 343 LEU A CA 1
ATOM 2729 C C . LEU A 1 343 ? -18.858 -2.649 30.540 1.00 95.56 343 LEU A C 1
ATOM 2731 O O . LEU A 1 343 ? -17.893 -1.928 30.294 1.00 95.56 343 LEU A O 1
ATOM 2735 N N . GLU A 1 344 ? -20.118 -2.213 30.438 1.00 97.00 344 GLU A N 1
ATOM 2736 C CA . GLU A 1 344 ? -20.482 -0.815 30.177 1.00 97.00 344 GLU A CA 1
ATOM 2737 C C . GLU A 1 344 ? -19.807 0.150 31.155 1.00 97.00 344 GLU A C 1
ATOM 2739 O O . GLU A 1 344 ? -19.157 1.088 30.707 1.00 97.00 344 GLU A O 1
ATOM 2744 N N . LYS A 1 345 ? -19.857 -0.106 32.470 1.00 94.25 345 LYS A N 1
ATOM 2745 C CA . LYS A 1 345 ? -19.243 0.781 33.472 1.00 94.25 345 LYS A CA 1
ATOM 2746 C C . LYS A 1 345 ? -17.730 0.898 33.308 1.00 94.25 345 LYS A C 1
ATOM 2748 O O . LYS A 1 345 ? -17.175 1.979 33.494 1.00 94.25 345 LYS A O 1
ATOM 2753 N N . GLU A 1 346 ? -17.058 -0.197 32.958 1.00 94.94 346 GLU A N 1
ATOM 2754 C CA . GLU A 1 346 ? -15.614 -0.188 32.700 1.00 94.94 346 GLU A CA 1
ATOM 2755 C C . GLU A 1 346 ? -15.276 0.664 31.467 1.00 94.94 346 GLU A C 1
ATOM 2757 O O . GLU A 1 346 ? -14.395 1.523 31.525 1.00 94.94 346 GLU A O 1
ATOM 2762 N N . PHE A 1 347 ? -16.026 0.491 30.374 1.00 96.81 347 PHE A N 1
ATOM 2763 C CA . PHE A 1 347 ? -15.836 1.265 29.145 1.00 96.81 347 PHE A CA 1
ATOM 2764 C C . PHE A 1 347 ? -16.211 2.742 29.313 1.00 96.81 347 PHE A C 1
ATOM 2766 O O . PHE A 1 347 ? -15.490 3.614 28.821 1.00 96.81 347 PHE A O 1
ATOM 2773 N N . SER A 1 348 ? -17.267 3.041 30.068 1.00 95.50 348 SER A N 1
ATOM 2774 C CA . SER A 1 348 ? -17.650 4.401 30.459 1.00 95.50 348 SER A CA 1
ATOM 2775 C C . SER A 1 348 ? -16.525 5.100 31.236 1.00 95.50 348 SER A C 1
ATOM 2777 O O . SER A 1 348 ? -16.271 6.286 31.021 1.00 95.50 348 SER A O 1
ATOM 2779 N N . GLY A 1 349 ? -15.754 4.360 32.041 1.00 95.81 349 GLY A N 1
ATOM 2780 C CA . GLY A 1 349 ? -14.533 4.869 32.671 1.00 95.81 349 GLY A CA 1
ATOM 2781 C C . GLY A 1 349 ? -13.446 5.276 31.665 1.00 95.81 349 GLY A C 1
ATOM 2782 O O . GLY A 1 349 ? -12.799 6.309 31.844 1.00 95.81 349 GLY A O 1
ATOM 2783 N N . PHE A 1 350 ? -13.245 4.519 30.580 1.00 97.12 350 PHE A N 1
ATOM 2784 C CA . PHE A 1 350 ? -12.304 4.904 29.515 1.00 97.12 350 PHE A CA 1
ATOM 2785 C C . PHE A 1 350 ? -12.760 6.163 28.776 1.00 97.12 350 PHE A C 1
ATOM 2787 O O . PHE A 1 350 ? -11.946 7.055 28.530 1.00 97.12 350 PHE A O 1
ATOM 2794 N N . VAL A 1 351 ? -14.057 6.256 28.474 1.00 97.62 351 VAL A N 1
ATOM 2795 C CA . VAL A 1 351 ? -14.670 7.440 27.855 1.00 97.62 351 VAL A CA 1
ATOM 2796 C C . VAL A 1 351 ? -14.420 8.682 28.711 1.00 97.62 351 VAL A C 1
ATOM 2798 O O . VAL A 1 351 ? -13.911 9.679 28.205 1.00 97.62 351 VAL A O 1
ATOM 2801 N N . GLU A 1 352 ? -14.691 8.618 30.017 1.00 97.12 352 GLU A N 1
ATOM 2802 C CA . GLU A 1 352 ? -14.481 9.749 30.929 1.00 97.12 352 GLU A CA 1
ATOM 2803 C C . GLU A 1 352 ? -13.009 10.198 30.969 1.00 97.12 352 GLU A C 1
ATOM 2805 O O . GLU A 1 352 ? -12.708 11.396 30.982 1.00 97.12 352 GLU A O 1
ATOM 2810 N N . ARG A 1 353 ? -12.063 9.249 30.932 1.00 96.94 353 ARG A N 1
ATOM 2811 C CA . ARG A 1 353 ? -10.626 9.565 30.883 1.00 96.94 353 ARG A CA 1
ATOM 2812 C C . ARG A 1 353 ? -10.235 10.296 29.604 1.00 96.94 353 ARG A C 1
ATOM 2814 O O . ARG A 1 353 ? -9.418 11.217 29.680 1.00 96.94 353 ARG A O 1
ATOM 2821 N N . LEU A 1 354 ? -10.802 9.911 28.463 1.00 97.31 354 LEU A N 1
ATOM 2822 C CA . LEU A 1 354 ? -10.548 10.581 27.189 1.00 97.31 354 LEU A CA 1
ATOM 2823 C C . LEU A 1 354 ? -11.155 11.983 27.158 1.00 97.31 354 LEU A C 1
ATOM 2825 O O . LEU A 1 354 ? -10.451 12.923 26.801 1.00 97.31 354 LEU A O 1
ATOM 2829 N N . GLU A 1 355 ? -12.395 12.151 27.617 1.00 97.06 355 GLU A N 1
ATOM 2830 C CA . GLU A 1 355 ? -13.062 13.459 27.704 1.00 97.06 355 GLU A CA 1
ATOM 2831 C C . GLU A 1 355 ? -12.295 14.427 28.621 1.00 97.06 355 GLU A C 1
ATOM 2833 O O . GLU A 1 355 ? -12.053 15.590 28.280 1.00 97.06 355 GLU A O 1
ATOM 2838 N N . LEU A 1 356 ? -11.812 13.943 29.772 1.00 96.44 356 LEU A N 1
ATOM 2839 C CA . LEU A 1 356 ? -10.982 14.746 30.669 1.00 96.44 356 LEU A CA 1
ATOM 2840 C C . LEU A 1 356 ? -9.618 15.083 30.047 1.00 96.44 356 LEU A C 1
ATOM 2842 O O . LEU A 1 356 ? -9.119 16.199 30.210 1.00 96.44 356 LEU A O 1
ATOM 2846 N N . GLY A 1 357 ? -9.008 14.131 29.336 1.00 96.12 357 GLY A N 1
ATOM 2847 C CA . GLY A 1 357 ? -7.768 14.349 28.590 1.00 96.12 357 GLY A CA 1
ATOM 2848 C C . GLY A 1 357 ? -7.937 15.418 27.512 1.00 96.12 357 GLY A C 1
ATOM 2849 O O . GLY A 1 357 ? -7.147 16.360 27.445 1.00 96.12 357 GLY A O 1
ATOM 2850 N N . ARG A 1 358 ? -9.023 15.330 26.741 1.00 96.06 358 ARG A N 1
ATOM 2851 C CA . ARG A 1 358 ? -9.416 16.315 25.734 1.00 96.06 358 ARG A CA 1
ATOM 2852 C C . ARG A 1 358 ? -9.554 17.707 26.342 1.00 96.06 358 ARG A C 1
ATOM 2854 O O . ARG A 1 358 ? -8.977 18.653 25.813 1.00 96.06 358 ARG A O 1
ATOM 2861 N N . LYS A 1 359 ? -10.261 17.839 27.470 1.00 95.44 359 LYS A N 1
ATOM 2862 C CA . LYS A 1 359 ? -10.427 19.125 28.167 1.00 95.44 359 LYS A CA 1
ATOM 2863 C C . LYS A 1 359 ? -9.079 19.770 28.508 1.00 95.44 359 LYS A C 1
ATOM 2865 O O . LYS A 1 359 ? -8.873 20.939 28.200 1.00 95.44 359 LYS A O 1
ATOM 2870 N N . ARG A 1 360 ? -8.144 18.996 29.069 1.00 95.50 360 ARG A N 1
ATOM 2871 C CA . ARG A 1 360 ? -6.793 19.482 29.408 1.00 95.50 360 ARG A CA 1
ATOM 2872 C C . ARG A 1 360 ? -6.024 19.952 28.177 1.00 95.50 360 ARG A C 1
ATOM 2874 O O . ARG A 1 360 ? -5.351 20.975 28.230 1.00 95.50 360 ARG A O 1
ATOM 2881 N N . ILE A 1 361 ? -6.126 19.216 27.071 1.00 94.12 361 ILE A N 1
ATOM 2882 C CA . ILE A 1 361 ? -5.481 19.597 25.811 1.00 94.12 361 ILE A CA 1
ATOM 2883 C C . ILE A 1 361 ? -6.044 20.934 25.325 1.00 94.12 361 ILE A C 1
ATOM 2885 O O . ILE A 1 361 ? -5.270 21.849 25.058 1.00 94.12 361 ILE A O 1
ATOM 2889 N N . VAL A 1 362 ? -7.369 21.086 25.284 1.00 92.75 362 VAL A N 1
ATOM 2890 C CA . VAL A 1 362 ? -8.020 22.340 24.866 1.00 92.75 362 VAL A CA 1
ATOM 2891 C C . VAL A 1 362 ? -7.574 23.519 25.735 1.00 92.75 362 VAL A C 1
ATOM 2893 O O . VAL A 1 362 ? -7.219 24.565 25.201 1.00 92.75 362 VAL A O 1
ATOM 2896 N N . GLU A 1 363 ? -7.504 23.340 27.056 1.00 92.12 363 GLU A N 1
ATOM 2897 C CA . GLU A 1 363 ? -7.004 24.371 27.976 1.00 92.12 363 GLU A CA 1
ATOM 2898 C C . GLU A 1 363 ? -5.549 24.775 27.667 1.00 92.12 363 GLU A C 1
ATOM 2900 O O . GLU A 1 363 ? -5.200 25.951 27.757 1.00 92.12 363 GLU A O 1
ATOM 2905 N N . THR A 1 364 ? -4.698 23.829 27.253 1.00 89.25 364 THR A N 1
ATOM 2906 C CA . THR A 1 364 ? -3.294 24.123 26.906 1.00 89.25 364 THR A CA 1
ATOM 2907 C C . THR A 1 364 ? -3.132 24.848 25.566 1.00 89.25 364 THR A C 1
ATOM 2909 O O . THR A 1 364 ? -2.190 25.627 25.410 1.00 89.25 364 THR A O 1
ATOM 2912 N N . VAL A 1 365 ? -4.051 24.643 24.612 1.00 88.31 365 VAL A N 1
ATOM 2913 C CA . VAL A 1 365 ? -3.991 25.267 23.276 1.00 88.31 365 VAL A CA 1
ATOM 2914 C C . VAL A 1 365 ? -4.131 26.784 23.356 1.00 88.31 365 VAL A C 1
ATOM 2916 O O . VAL A 1 365 ? -3.455 27.491 22.610 1.00 88.31 365 VAL A O 1
ATOM 2919 N N . GLU A 1 366 ? -4.924 27.310 24.292 1.00 85.06 366 GLU A N 1
ATOM 2920 C CA . GLU A 1 366 ? -5.039 28.762 24.493 1.00 85.06 366 GLU A CA 1
ATOM 2921 C C . GLU A 1 366 ? -3.678 29.403 24.813 1.00 85.06 366 GLU A C 1
ATOM 2923 O O . GLU A 1 366 ? -3.368 30.487 24.323 1.00 85.06 366 GLU A O 1
ATOM 2928 N N . GLY A 1 367 ? -2.809 28.697 25.545 1.00 84.25 367 GLY A N 1
ATOM 2929 C CA . GLY A 1 367 ? -1.436 29.132 25.810 1.00 84.25 367 GLY A CA 1
ATOM 2930 C C . GLY A 1 367 ? -0.577 29.249 24.544 1.00 84.25 367 GLY A C 1
ATOM 2931 O O . GLY A 1 367 ? 0.259 30.146 24.444 1.00 84.25 367 GLY A O 1
ATOM 2932 N N . LEU A 1 368 ? -0.815 28.391 23.548 1.00 83.38 368 LEU A N 1
ATOM 2933 C CA . LEU A 1 368 ? -0.090 28.402 22.273 1.00 83.38 368 LEU A CA 1
ATOM 2934 C C . LEU A 1 368 ? -0.511 29.565 21.368 1.00 83.38 368 LEU A C 1
ATOM 2936 O O . LEU A 1 368 ? 0.265 29.987 20.513 1.00 83.38 368 LEU A O 1
ATOM 2940 N N . ARG A 1 369 ? -1.703 30.138 21.568 1.00 81.50 369 ARG A N 1
ATOM 2941 C CA . ARG A 1 369 ? -2.170 31.301 20.792 1.00 81.50 369 ARG A CA 1
ATOM 2942 C C . ARG A 1 369 ? -1.414 32.588 21.131 1.00 81.50 369 ARG A C 1
ATOM 2944 O O . ARG A 1 369 ? -1.429 33.532 20.342 1.00 81.50 369 ARG A O 1
ATOM 2951 N N . TYR A 1 370 ? -0.706 32.624 22.259 1.00 82.38 370 TYR A N 1
ATOM 2952 C CA . TYR A 1 370 ? 0.223 33.702 22.582 1.00 82.38 370 TYR A CA 1
ATOM 2953 C C . TYR A 1 370 ? 1.540 33.490 21.829 1.00 82.38 370 TYR A C 1
ATOM 2955 O O . TYR A 1 370 ? 2.365 32.655 22.201 1.00 82.38 370 TYR A O 1
ATOM 2963 N N . LEU A 1 371 ? 1.731 34.240 20.742 1.00 79.06 371 LEU A N 1
ATOM 2964 C CA . LEU A 1 371 ? 2.919 34.127 19.898 1.00 79.06 371 LEU A CA 1
ATOM 2965 C C . LEU A 1 371 ? 4.057 35.028 20.409 1.00 79.06 371 LEU A C 1
ATOM 2967 O O . LEU A 1 371 ? 3.829 36.221 20.620 1.00 79.06 371 LEU A O 1
ATOM 2971 N N . PRO A 1 372 ? 5.291 34.512 20.554 1.00 67.31 372 PRO A N 1
ATOM 2972 C CA . PRO A 1 372 ? 6.451 35.283 21.004 1.00 67.31 372 PRO A CA 1
ATOM 2973 C C . PRO A 1 372 ? 7.076 36.163 19.897 1.00 67.31 372 PRO A C 1
ATOM 2975 O O . PRO A 1 372 ? 8.296 36.266 19.807 1.00 67.31 372 PRO A O 1
ATOM 2978 N N . LEU A 1 373 ? 6.273 36.809 19.043 1.00 64.88 373 LEU A N 1
ATOM 2979 C CA . LEU A 1 373 ? 6.768 37.816 18.090 1.00 64.88 373 LEU A CA 1
ATOM 2980 C C . LEU A 1 373 ? 7.220 39.068 18.868 1.00 64.88 373 LEU A C 1
ATOM 2982 O O . LEU A 1 373 ? 6.430 39.641 19.621 1.00 64.88 373 LEU A O 1
ATOM 2986 N N . SER A 1 374 ? 8.484 39.493 18.738 1.00 57.00 374 SER A N 1
ATOM 2987 C CA . SER A 1 374 ? 9.013 40.593 19.555 1.00 57.00 374 SER A CA 1
ATOM 2988 C C . SER A 1 374 ? 8.380 41.955 19.238 1.00 57.00 374 SER A C 1
ATOM 2990 O O . SER A 1 374 ? 8.419 42.472 18.127 1.00 57.00 374 SER A O 1
ATOM 2992 N N . GLN A 1 375 ? 7.771 42.523 20.280 1.00 50.34 375 GLN A N 1
ATOM 2993 C CA . GLN A 1 375 ? 8.176 43.770 20.947 1.00 50.34 375 GLN A CA 1
ATOM 2994 C C . GLN A 1 375 ? 8.474 45.019 20.087 1.00 50.34 375 GLN A C 1
ATOM 2996 O O . GLN A 1 375 ? 9.511 45.645 20.256 1.00 50.34 375 GLN A O 1
ATOM 3001 N N . TYR A 1 376 ? 7.513 45.474 19.278 1.00 42.62 376 TYR A N 1
ATOM 3002 C CA . TYR A 1 376 ? 7.337 46.911 18.966 1.00 42.62 376 TYR A CA 1
ATOM 3003 C C . TYR A 1 376 ? 5.858 47.326 18.925 1.00 42.62 376 TYR A C 1
ATOM 3005 O O . TYR A 1 376 ? 5.459 48.218 18.183 1.00 42.62 376 TYR A O 1
ATOM 3013 N N . LEU A 1 377 ? 5.022 46.694 19.746 1.00 39.47 377 LEU A N 1
ATOM 3014 C CA . LEU A 1 377 ? 3.704 47.232 20.068 1.00 39.47 377 LEU A CA 1
ATOM 3015 C C . LEU A 1 377 ? 3.707 47.571 21.551 1.00 39.47 377 LEU A C 1
ATOM 3017 O O . LEU A 1 377 ? 3.436 46.735 22.413 1.00 39.47 377 LEU A O 1
ATOM 3021 N N . THR A 1 378 ? 4.078 48.817 21.837 1.00 30.89 378 THR A N 1
ATOM 3022 C CA . THR A 1 378 ? 3.621 49.519 23.033 1.00 30.89 378 THR A CA 1
ATOM 3023 C C . THR A 1 378 ? 2.125 49.242 23.201 1.00 30.89 378 THR A C 1
ATOM 3025 O O . THR A 1 378 ? 1.329 49.595 22.336 1.00 30.89 378 THR A O 1
ATOM 3028 N N . ARG A 1 379 ? 1.751 48.552 24.281 1.00 27.81 379 ARG A N 1
ATOM 3029 C CA . ARG A 1 379 ? 0.382 48.598 24.813 1.00 27.81 379 ARG A CA 1
ATOM 3030 C C . ARG A 1 379 ? 0.143 49.991 25.412 1.00 27.81 379 ARG A C 1
ATOM 3032 O O . ARG A 1 379 ? 1.072 50.496 26.045 1.00 27.81 379 ARG A O 1
ATOM 3039 N N . PRO A 1 380 ? -1.123 50.401 25.548 1.00 37.19 380 PRO A N 1
ATOM 3040 C CA . PRO A 1 380 ? -2.115 50.739 24.525 1.00 37.19 380 PRO A CA 1
ATOM 3041 C C . PRO A 1 380 ? -1.905 52.141 23.927 1.00 37.19 380 PRO A C 1
ATOM 3043 O O . PRO A 1 380 ? -1.216 52.966 24.569 1.00 37.19 380 PRO A O 1
#

Solvent-accessible surface area (backbone atoms only — not comparable to full-atom values): 22071 Å² total; per-residue (Å²): 138,79,85,84,82,74,83,73,81,72,58,54,75,38,78,45,86,51,97,81,46,38,34,36,30,39,59,79,75,49,75,47,79,48,75,46,75,42,96,90,55,50,39,37,34,35,38,41,32,33,25,32,27,36,42,67,86,66,68,62,98,60,60,28,32,30,39,39,42,32,42,58,50,58,34,71,76,42,97,59,49,73,76,56,69,45,59,56,35,25,55,50,48,28,67,75,32,63,87,40,87,33,35,47,36,62,67,45,72,51,77,50,66,29,48,91,87,47,92,28,56,64,24,24,34,37,39,41,33,28,49,58,71,72,60,44,65,42,83,61,51,89,79,48,55,72,68,56,46,49,53,53,50,51,23,41,51,54,31,50,50,56,41,42,76,71,37,31,50,63,77,69,77,45,50,85,34,30,29,43,20,83,89,78,58,43,28,29,49,73,63,40,47,54,44,46,80,52,98,64,90,56,101,68,72,78,79,59,44,60,62,53,58,76,25,63,89,57,81,89,76,89,85,71,85,73,85,79,60,55,63,82,84,76,80,95,73,81,79,73,91,73,43,94,85,44,103,56,26,53,54,59,55,52,63,64,52,54,61,59,58,59,77,84,43,99,62,82,98,55,68,65,96,62,31,54,58,77,60,72,39,50,96,59,57,53,68,20,62,42,51,26,51,50,26,51,51,51,42,50,44,41,65,58,17,48,51,54,51,50,51,53,52,36,52,54,39,49,53,49,17,63,76,25,56,85,42,75,41,77,33,66,56,97,85,36,85,48,73,68,44,39,48,16,60,59,35,48,51,54,33,52,52,48,54,53,50,50,51,54,51,58,64,52,41,62,62,34,71,65,57,55,62,78,87,82,71,79,80,129

Radius of gyration: 27.4 Å; Cα contacts (8 Å, |Δi|>4): 560; chains: 1; bounding box: 56×72×76 Å